Protein AF-A0A914QH97-F1 (afdb_monomer_lite)

Radius of gyration: 31.29 Å; chains: 1; bounding box: 98×82×66 Å

Foldseek 3Di:
DDDDDDDDDDDDDPDDQADAFPVRAGAAFEAEPVRHTADADPRRFGADPVRHGFDAPPRNFTAAPVRHGADADPVRGGYHYALPLVLFDADPVGHGAFEAEPVRHGADADPRRARAHNPPRHGFDADPVSAGAACQRHGADADPVRHGYDDLAPDPDDDPPDDDPDPVQLFDQQQQFAAEEEEEEEQVNLVQPVPQVLQQQLNLCSPRYDCALLGYFYWYWYFACAIDTLGATVSDHDSVVVNVSSVPDDSHDPRHHGAVVNVVVVLVCRCVVVPDPQFQAEYEYEDQLVNQQPDPPQVPDPRHQYEYEYAPVNVVSRVVRHPHYHHDPGSVVDHSCNVSVSVSVCSSVVVGDTGGSDDGPPDDPPPDDDDDPDDDDDPDDPLRLQAAAEEEEEAELAQLCVVVLVVSLVVVLCCCVVVCVSRVYFYWYWYWYPHIDTLGAGNNAPDSVRVSVSSNPDDRPYHHTDVVVSVVVSVVSVVVDDDPPRHHYYYHYDDDDDDD

Sequence (500 aa):
MYIQNLQQVGTEQPPQTLPTDPSGKVIYPIIGSDGQLLPTDPTGVHVNKDGEPIDTNDAGVPLGPDGEVLPTDSLGRYVHPEPSEELRPTTSDGRVVTVIGPDGKPVTTDSYGNPVHPLTGEAIPTNSQGQYVGPDGSPLPTDDNGNVIVISGTSSPTHPSHSHAIHGDGSCYLPNTMLDVVFALSQDAIKADGAHLRELVKDFASIYLDLSPDVSRVAVIEYGESVEIPVTLGGYNERLEFLKMMDAVPDFQDLGIPKIDAAYAAAMQQFETFKRDKAGRLLIVFTTGDDIALSNTIKANPGVNVVLVGPKSYNSEIQGESDHYILVNSWTDVTSHTLGDYLTEECSMKRIVFATAFPDSTMPPSTAVSVDQTLKPAVPSCDEQLQNSQIVVVLETSDATSRDKTNLIDNVVSFVHNFGEKHDIRFGVVNYGKNVEVVADIGNYENLVELEEEIRDMHFVGGQDDAGFALKNALQLFRDQKKLTKAIKAVVHVYKTDFT

Structure (mmCIF, N/CA/C/O backbone):
data_AF-A0A914QH97-F1
#
_entry.id   AF-A0A914QH97-F1
#
loop_
_atom_site.group_PDB
_atom_site.id
_atom_site.type_symbol
_atom_site.label_atom_id
_atom_site.label_alt_id
_atom_site.label_comp_id
_atom_site.label_asym_id
_atom_site.label_entity_id
_atom_site.label_seq_id
_atom_site.pdbx_PDB_ins_code
_atom_site.Cartn_x
_atom_site.Cartn_y
_atom_site.Cartn_z
_atom_site.occupancy
_atom_site.B_iso_or_equiv
_atom_site.auth_seq_id
_atom_site.auth_comp_id
_atom_site.auth_asym_id
_atom_site.auth_atom_id
_atom_site.pdbx_PDB_model_num
ATOM 1 N N . MET A 1 1 ? 76.265 -21.615 -27.310 1.00 34.44 1 MET A N 1
ATOM 2 C CA . MET A 1 1 ? 74.906 -21.456 -27.860 1.00 34.44 1 MET A CA 1
ATOM 3 C C . MET A 1 1 ? 73.979 -21.176 -26.682 1.00 34.44 1 MET A C 1
ATOM 5 O O . MET A 1 1 ? 73.944 -22.005 -25.789 1.00 34.44 1 MET A O 1
ATOM 9 N N . TYR A 1 2 ? 73.366 -19.983 -26.689 1.00 31.06 2 TYR A N 1
ATOM 10 C CA . TYR A 1 2 ? 72.105 -19.549 -26.050 1.00 31.06 2 TYR A CA 1
ATOM 11 C C . TYR A 1 2 ? 71.885 -19.766 -24.535 1.00 31.06 2 TYR A C 1
ATOM 13 O O . TYR A 1 2 ? 71.668 -20.884 -24.094 1.00 31.06 2 TYR A O 1
ATOM 21 N N . ILE A 1 3 ? 72.150 -18.749 -23.696 1.00 34.66 3 ILE A N 1
ATOM 22 C CA . ILE A 1 3 ? 71.300 -17.620 -23.213 1.00 34.66 3 ILE A CA 1
ATOM 23 C C . ILE A 1 3 ? 70.321 -18.043 -22.101 1.00 34.66 3 ILE A C 1
ATOM 25 O O . ILE A 1 3 ? 69.299 -18.669 -22.357 1.00 34.66 3 ILE A O 1
ATOM 29 N N . GLN A 1 4 ? 70.619 -17.582 -20.880 1.00 36.12 4 GLN A N 1
ATOM 30 C CA . GLN A 1 4 ? 69.656 -17.333 -19.810 1.00 36.12 4 GLN A CA 1
ATOM 31 C C . GLN A 1 4 ? 69.705 -15.846 -19.426 1.00 36.12 4 GLN A C 1
ATOM 33 O O . GLN A 1 4 ? 70.784 -15.284 -19.252 1.00 36.12 4 GLN A O 1
ATOM 38 N N . ASN A 1 5 ? 68.502 -15.293 -19.259 1.00 33.91 5 ASN A N 1
ATOM 39 C CA . ASN A 1 5 ? 68.092 -14.208 -18.364 1.00 33.91 5 ASN A CA 1
ATOM 40 C C . ASN A 1 5 ? 68.672 -12.799 -18.575 1.00 33.91 5 ASN A C 1
ATOM 42 O O . ASN A 1 5 ? 69.719 -12.436 -18.051 1.00 33.91 5 ASN A O 1
ATOM 46 N N . LEU A 1 6 ? 67.866 -11.958 -19.231 1.00 34.75 6 LEU A N 1
ATOM 47 C CA . LEU A 1 6 ? 67.869 -10.510 -19.035 1.00 34.75 6 LEU A CA 1
ATOM 48 C C . LEU A 1 6 ? 66.914 -10.170 -17.880 1.00 34.75 6 LEU A C 1
ATOM 50 O O . LEU A 1 6 ? 65.699 -10.212 -18.051 1.00 34.75 6 LEU A O 1
ATOM 54 N N . GLN A 1 7 ? 67.465 -9.814 -16.719 1.00 37.16 7 GLN A N 1
ATOM 55 C CA . GLN A 1 7 ? 66.806 -8.874 -15.812 1.00 37.16 7 GLN A CA 1
ATOM 56 C C . GLN A 1 7 ? 67.140 -7.470 -16.320 1.00 37.16 7 GLN A C 1
ATOM 58 O O . GLN A 1 7 ? 68.312 -7.094 -16.356 1.00 37.16 7 GLN A O 1
ATOM 63 N N . GLN A 1 8 ? 66.130 -6.714 -16.754 1.00 37.25 8 GLN A N 1
ATOM 64 C CA . GLN A 1 8 ? 66.288 -5.281 -16.975 1.00 37.25 8 GLN A CA 1
ATOM 65 C C . GLN A 1 8 ? 65.999 -4.521 -15.682 1.00 37.25 8 GLN A C 1
ATOM 67 O O . GLN A 1 8 ? 65.032 -4.776 -14.970 1.00 37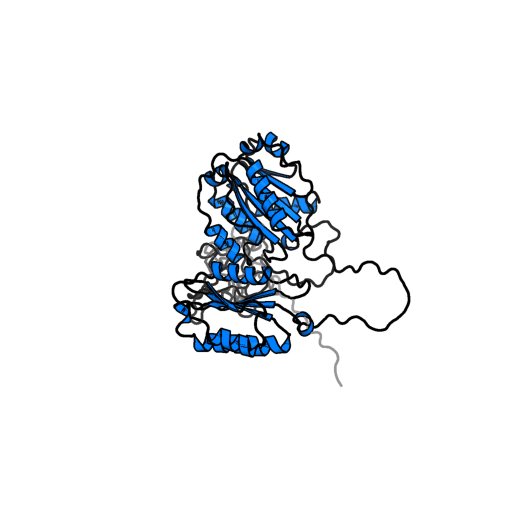.25 8 GLN A O 1
ATOM 72 N N . VAL A 1 9 ? 66.932 -3.619 -15.417 1.00 35.09 9 VAL A N 1
ATOM 73 C CA . VAL A 1 9 ? 67.055 -2.675 -14.316 1.00 35.09 9 VAL A CA 1
ATOM 74 C C . VAL A 1 9 ? 65.847 -1.736 -14.278 1.00 35.09 9 VAL A C 1
ATOM 76 O O . VAL A 1 9 ? 65.558 -1.071 -15.269 1.00 35.09 9 VAL A O 1
ATOM 79 N N . GLY A 1 10 ? 65.174 -1.658 -13.128 1.00 31.38 10 GLY A N 1
ATOM 80 C CA . GLY A 1 10 ? 64.247 -0.572 -12.820 1.00 31.38 10 GLY A CA 1
ATOM 81 C C . GLY A 1 10 ? 65.031 0.713 -12.564 1.00 31.38 10 GLY A C 1
ATOM 82 O O . GLY A 1 10 ? 65.928 0.741 -11.724 1.00 31.38 10 GLY A O 1
ATOM 83 N N . THR A 1 11 ? 64.728 1.763 -13.318 1.00 34.88 11 THR A N 1
ATOM 84 C CA . THR A 1 11 ? 65.223 3.115 -13.063 1.00 34.88 11 THR A CA 1
ATOM 85 C C . THR A 1 11 ? 64.373 3.756 -11.969 1.00 34.88 11 THR A C 1
ATOM 87 O O . THR A 1 11 ? 63.202 4.045 -12.199 1.00 34.88 11 THR A O 1
ATOM 90 N N . GLU A 1 12 ? 64.956 3.986 -10.792 1.00 40.09 12 GLU A N 1
ATOM 91 C CA . GLU A 1 12 ? 64.410 4.909 -9.791 1.00 40.09 12 GLU A CA 1
ATOM 92 C C . GLU A 1 12 ? 64.383 6.333 -10.380 1.00 40.09 12 GLU A C 1
ATOM 94 O O . GLU A 1 12 ? 65.417 6.863 -10.797 1.00 40.09 12 GLU A O 1
ATOM 99 N N . GLN A 1 13 ? 63.201 6.955 -10.442 1.00 35.91 13 GLN A N 1
ATOM 100 C CA . GLN A 1 13 ? 63.068 8.397 -10.673 1.00 35.91 13 GLN A CA 1
ATOM 101 C C . GLN A 1 13 ? 63.469 9.168 -9.399 1.00 35.91 13 GLN A C 1
ATOM 103 O O . GLN A 1 13 ? 63.175 8.711 -8.294 1.00 35.91 13 GLN A O 1
ATOM 108 N N . PRO A 1 14 ? 64.122 10.341 -9.520 1.00 35.94 14 PRO A N 1
ATOM 109 C CA . PRO A 1 14 ? 64.484 11.169 -8.371 1.00 35.94 14 PRO A CA 1
ATOM 110 C C . PRO A 1 14 ? 63.229 11.723 -7.667 1.00 35.94 14 PRO A C 1
ATOM 112 O O . PRO A 1 14 ? 62.199 11.898 -8.321 1.00 35.94 14 PRO A O 1
ATOM 115 N N . PRO A 1 15 ? 63.298 12.041 -6.357 1.00 38.09 15 PRO A N 1
ATOM 116 C CA . PRO A 1 15 ? 62.155 12.546 -5.605 1.00 38.09 15 PRO A CA 1
ATOM 117 C C . PRO A 1 15 ? 61.745 13.915 -6.154 1.00 38.09 15 PRO A C 1
ATOM 119 O O . PRO A 1 15 ? 62.477 14.899 -6.037 1.00 38.09 15 PRO A O 1
ATOM 122 N N . GLN A 1 16 ? 60.580 13.969 -6.792 1.00 47.38 16 GLN A N 1
ATOM 123 C CA . GLN A 1 16 ? 60.001 15.199 -7.310 1.00 47.38 16 GLN A CA 1
ATOM 124 C C . GLN A 1 16 ? 59.507 16.034 -6.121 1.00 47.38 16 GLN A C 1
ATOM 126 O O . GLN A 1 16 ? 58.543 15.669 -5.454 1.00 47.38 16 GLN A O 1
ATOM 131 N N . THR A 1 17 ? 60.191 17.139 -5.812 1.00 56.69 17 THR A N 1
ATOM 132 C CA . THR A 1 17 ? 59.722 18.094 -4.799 1.00 56.69 17 THR A CA 1
ATOM 133 C C . THR A 1 17 ? 58.457 18.769 -5.319 1.00 56.69 17 THR A C 1
ATOM 135 O O . THR A 1 17 ? 58.515 19.499 -6.312 1.00 56.69 17 THR A O 1
ATOM 138 N N . LEU A 1 18 ? 57.323 18.489 -4.681 1.00 66.56 18 LEU A N 1
ATOM 139 C CA . LEU A 1 18 ? 56.034 19.074 -5.033 1.00 66.56 18 LEU A CA 1
ATOM 140 C C . LEU A 1 18 ? 56.007 20.580 -4.703 1.00 66.56 18 LEU A C 1
ATOM 142 O O . LEU A 1 18 ? 56.624 20.994 -3.716 1.00 66.56 18 LEU A O 1
ATOM 146 N N . PRO A 1 19 ? 55.326 21.409 -5.517 1.00 73.56 19 PRO A N 1
ATOM 147 C CA . PRO A 1 19 ? 55.141 22.826 -5.222 1.00 73.56 19 PRO A CA 1
ATOM 148 C C . PRO A 1 19 ? 54.358 23.021 -3.916 1.00 73.56 19 PRO A C 1
ATOM 150 O O . PRO A 1 19 ? 53.710 22.109 -3.409 1.00 73.56 19 PRO A O 1
ATOM 153 N N . THR A 1 20 ? 54.452 24.210 -3.331 1.00 74.25 20 THR A N 1
ATOM 154 C CA . THR A 1 20 ? 53.857 24.534 -2.029 1.00 74.25 20 THR A CA 1
ATOM 155 C C . THR A 1 20 ? 53.161 25.888 -2.122 1.00 74.25 20 THR A C 1
ATOM 157 O O . THR A 1 20 ? 53.676 26.792 -2.784 1.00 74.25 20 THR A O 1
ATOM 160 N N . ASP A 1 21 ? 51.996 26.024 -1.497 1.00 68.75 21 ASP A N 1
ATOM 161 C CA . ASP A 1 21 ? 51.227 27.267 -1.471 1.00 68.75 21 ASP A CA 1
ATOM 162 C C . ASP A 1 21 ? 51.877 28.333 -0.546 1.00 68.75 21 ASP A C 1
ATOM 164 O O . ASP A 1 21 ? 52.846 28.043 0.171 1.00 68.75 21 ASP A O 1
ATOM 168 N N . PRO A 1 22 ? 51.367 29.581 -0.516 1.00 69.50 22 PRO A N 1
ATOM 169 C CA . PRO A 1 22 ? 51.888 30.636 0.361 1.00 69.50 22 PRO A CA 1
ATOM 170 C C . PRO A 1 22 ? 51.827 30.328 1.868 1.00 69.50 22 PRO A C 1
ATOM 172 O O . PRO A 1 22 ? 52.491 31.013 2.647 1.00 69.50 22 PRO A O 1
ATOM 175 N N . SER A 1 23 ? 51.040 29.332 2.290 1.00 74.06 23 SER A N 1
ATOM 176 C CA . SER A 1 23 ? 50.909 28.888 3.684 1.00 74.06 23 SER A CA 1
ATOM 177 C C . SER A 1 23 ? 51.895 27.775 4.062 1.00 74.06 23 SER A C 1
ATOM 179 O O . SER A 1 23 ? 52.022 27.437 5.239 1.00 74.06 23 SER A O 1
ATOM 181 N N . GLY A 1 24 ? 52.648 27.243 3.094 1.00 70.38 24 GLY A N 1
ATOM 182 C CA . GLY A 1 24 ? 53.570 26.131 3.310 1.00 70.38 24 GLY A CA 1
ATOM 183 C C . GLY A 1 24 ? 52.935 24.751 3.094 1.00 70.38 24 GLY A C 1
ATOM 184 O O . GLY A 1 24 ? 53.573 23.746 3.413 1.00 70.38 24 GLY A O 1
ATOM 185 N N . LYS A 1 25 ? 51.718 24.682 2.538 1.00 75.06 25 LYS A N 1
ATOM 186 C CA . LYS A 1 25 ? 50.986 23.439 2.258 1.00 75.06 25 LYS A CA 1
ATOM 187 C C . LYS A 1 25 ? 51.372 22.875 0.891 1.00 75.06 25 LYS A C 1
ATOM 189 O O . LYS A 1 25 ? 51.417 23.600 -0.102 1.00 75.06 25 LYS A O 1
ATOM 194 N N . VAL A 1 26 ? 51.683 21.580 0.840 1.00 76.06 26 VAL A N 1
ATOM 195 C CA . VAL A 1 26 ? 52.069 20.895 -0.404 1.00 76.06 26 VAL A CA 1
ATOM 196 C C . VAL A 1 26 ? 50.887 20.885 -1.375 1.00 76.06 26 VAL A C 1
ATOM 198 O O . VAL A 1 26 ? 49.795 20.462 -1.007 1.00 76.06 26 VAL A O 1
ATOM 201 N N . ILE A 1 27 ? 51.121 21.323 -2.611 1.00 77.62 27 ILE A N 1
ATOM 202 C CA . ILE A 1 27 ? 50.147 21.293 -3.703 1.00 77.62 27 ILE A CA 1
ATOM 203 C C . ILE A 1 27 ? 50.392 20.015 -4.506 1.00 77.62 27 ILE A C 1
ATOM 205 O O . ILE A 1 27 ? 51.414 19.877 -5.190 1.00 77.62 27 ILE A O 1
ATOM 209 N N . TYR A 1 28 ? 49.465 19.064 -4.404 1.00 81.62 28 TYR A N 1
ATOM 210 C CA . TYR A 1 28 ? 49.528 17.819 -5.164 1.00 81.62 28 TYR A CA 1
ATOM 211 C C . TYR A 1 28 ? 48.899 17.993 -6.551 1.00 81.62 28 TYR A C 1
ATOM 213 O O . TYR A 1 28 ? 47.841 18.608 -6.655 1.00 81.62 28 TYR A O 1
ATOM 221 N N . PRO A 1 29 ? 49.499 17.425 -7.614 1.00 80.62 29 PRO A N 1
ATOM 222 C CA . PRO A 1 29 ? 48.902 17.448 -8.940 1.00 80.62 29 PRO A CA 1
ATOM 223 C C . PRO A 1 29 ? 47.600 16.644 -8.956 1.00 80.62 29 PRO A C 1
ATOM 225 O O . PRO A 1 29 ? 47.586 15.470 -8.568 1.00 80.62 29 PRO A O 1
ATOM 228 N N . ILE A 1 30 ? 46.542 17.273 -9.464 1.00 83.38 30 ILE A N 1
ATOM 229 C CA . ILE A 1 30 ? 45.235 16.653 -9.678 1.00 83.38 30 ILE A CA 1
ATOM 230 C C . ILE A 1 30 ? 44.997 16.525 -11.181 1.00 83.38 30 ILE A C 1
ATOM 232 O O . ILE A 1 30 ? 45.185 17.489 -11.927 1.00 83.38 30 ILE A O 1
ATOM 236 N N . ILE A 1 31 ? 44.621 15.333 -11.630 1.00 80.81 31 ILE A N 1
ATOM 237 C CA . ILE A 1 31 ? 44.253 15.042 -13.014 1.00 80.81 31 ILE A CA 1
ATOM 238 C C . ILE A 1 31 ? 42.763 14.724 -13.116 1.00 80.81 31 ILE A C 1
ATOM 240 O O . ILE A 1 31 ? 42.192 14.130 -12.205 1.00 80.81 31 ILE A O 1
ATOM 244 N N . GLY A 1 32 ? 42.145 15.101 -14.232 1.00 73.75 32 GLY A N 1
ATOM 245 C CA . GLY A 1 32 ? 40.805 14.640 -14.581 1.00 73.75 32 GLY A CA 1
ATOM 246 C C . GLY A 1 32 ? 40.811 13.182 -15.051 1.00 73.75 32 GLY A C 1
ATOM 247 O O . GLY A 1 32 ? 41.864 12.575 -15.273 1.00 73.75 32 GLY A O 1
ATOM 248 N N . SER A 1 33 ? 39.618 12.630 -15.271 1.00 68.81 33 SER A N 1
ATOM 249 C CA . SER A 1 33 ? 39.414 11.283 -15.833 1.00 68.81 33 SER A CA 1
ATOM 250 C C . SER A 1 33 ? 40.029 11.087 -17.232 1.00 68.81 33 SER A C 1
ATOM 252 O O . SER A 1 33 ? 40.349 9.965 -17.616 1.00 68.81 33 SER A O 1
ATOM 254 N N . ASP A 1 34 ? 40.268 12.175 -17.969 1.00 67.25 34 ASP A N 1
ATOM 255 C CA . ASP A 1 34 ? 40.971 12.211 -19.262 1.00 67.25 34 ASP A CA 1
ATOM 256 C C . ASP A 1 34 ? 42.511 12.160 -19.139 1.00 67.25 34 ASP A C 1
ATOM 258 O O . ASP A 1 34 ? 43.231 12.169 -20.143 1.00 67.25 34 ASP A O 1
ATOM 262 N N . GLY A 1 35 ? 43.033 12.104 -17.911 1.00 68.06 35 GLY A N 1
ATOM 263 C CA . GLY A 1 35 ? 44.460 12.066 -17.613 1.00 68.06 35 GLY A CA 1
ATOM 264 C C . GLY A 1 35 ? 45.181 13.412 -17.750 1.00 68.06 35 GLY A C 1
ATOM 265 O O . GLY A 1 35 ? 46.407 13.448 -17.574 1.00 68.06 35 GLY A O 1
ATOM 266 N N . GLN A 1 36 ? 44.469 14.506 -18.051 1.00 78.69 36 GLN A N 1
ATOM 267 C CA . GLN A 1 36 ? 45.036 15.856 -18.101 1.00 78.69 36 GLN A CA 1
ATOM 268 C C . GLN A 1 36 ? 45.034 16.519 -16.723 1.00 78.69 36 GLN A C 1
ATOM 270 O O . GLN A 1 36 ? 44.171 16.250 -15.896 1.00 78.69 36 GLN A O 1
ATOM 275 N N . LEU A 1 37 ? 46.011 17.397 -16.473 1.00 79.31 37 LEU A N 1
ATOM 276 C CA . LEU A 1 37 ? 46.070 18.178 -15.234 1.00 79.31 37 LEU A CA 1
ATOM 277 C C . LEU A 1 37 ? 44.908 19.168 -15.173 1.00 79.31 37 LEU A C 1
ATOM 279 O O . LEU A 1 37 ? 44.678 19.908 -16.132 1.00 79.31 37 LEU A O 1
ATOM 283 N N . LEU A 1 38 ? 44.232 19.208 -14.028 1.00 81.31 38 LEU A N 1
ATOM 284 C CA . LEU A 1 38 ? 43.189 20.187 -13.773 1.00 81.31 38 LEU A CA 1
ATOM 285 C C . LEU A 1 38 ? 43.779 21.596 -13.621 1.00 81.31 38 LEU A C 1
ATOM 287 O O . LEU A 1 38 ? 44.883 21.752 -13.078 1.00 81.31 38 LEU A O 1
ATOM 291 N N . PRO A 1 39 ? 43.060 22.627 -14.100 1.00 80.69 39 PRO A N 1
ATOM 292 C CA . PRO A 1 39 ? 43.506 24.006 -14.008 1.00 80.69 39 PRO A CA 1
ATOM 293 C C . PRO A 1 39 ? 43.606 24.473 -12.553 1.00 80.69 39 PRO A C 1
ATOM 295 O O . PRO A 1 39 ? 43.098 23.859 -11.616 1.00 80.69 39 PRO A O 1
ATOM 298 N N . THR A 1 40 ? 44.293 25.594 -12.376 1.00 81.75 40 THR A N 1
ATOM 299 C CA . THR A 1 40 ? 44.485 26.246 -11.086 1.00 81.75 40 THR A CA 1
ATOM 300 C C . THR A 1 40 ? 43.976 27.675 -11.196 1.00 81.75 40 THR A C 1
ATOM 302 O O . THR A 1 40 ? 44.201 28.338 -12.214 1.00 81.75 40 THR A O 1
ATOM 305 N N . ASP A 1 41 ? 43.286 28.153 -10.169 1.00 77.19 41 ASP A N 1
ATOM 306 C CA . ASP A 1 41 ? 42.855 29.541 -10.086 1.00 77.19 41 ASP A CA 1
ATOM 307 C C . ASP A 1 41 ? 44.058 30.497 -9.859 1.00 77.19 41 ASP A C 1
ATOM 309 O O . ASP A 1 41 ? 45.194 30.058 -9.641 1.00 77.19 41 ASP A O 1
ATOM 313 N N . PRO A 1 42 ? 43.857 31.830 -9.886 1.00 76.31 42 PRO A N 1
ATOM 314 C CA . PRO A 1 42 ? 44.932 32.792 -9.632 1.00 76.31 42 PRO A CA 1
ATOM 315 C C . PRO A 1 42 ? 45.564 32.705 -8.232 1.00 76.31 42 PRO A C 1
ATOM 317 O O . PRO A 1 42 ? 46.603 33.329 -8.008 1.00 76.31 42 PRO A O 1
ATOM 320 N N . THR A 1 43 ? 44.941 31.991 -7.288 1.00 72.25 43 THR A N 1
ATOM 321 C CA . THR A 1 43 ? 45.428 31.817 -5.912 1.00 72.25 43 THR A CA 1
ATOM 322 C C . THR A 1 43 ? 46.275 30.557 -5.735 1.00 72.25 43 THR A C 1
ATOM 324 O O . THR A 1 43 ? 46.970 30.434 -4.725 1.00 72.25 43 THR A O 1
ATOM 327 N N . GLY A 1 44 ? 46.314 29.674 -6.736 1.00 71.62 44 GLY A N 1
ATOM 328 C CA . GLY A 1 44 ? 47.073 28.428 -6.682 1.00 71.62 44 GLY A CA 1
ATOM 329 C C . GLY A 1 44 ? 46.233 27.209 -6.287 1.00 71.62 44 GLY A C 1
ATOM 330 O O . GLY A 1 44 ? 46.801 26.129 -6.127 1.00 71.62 44 GLY A O 1
ATOM 331 N N . VAL A 1 45 ? 44.909 27.353 -6.163 1.00 80.06 45 VAL A N 1
ATOM 332 C CA . VAL A 1 45 ? 43.974 26.271 -5.822 1.00 80.06 45 VAL A CA 1
ATOM 333 C C . VAL A 1 45 ? 43.501 25.570 -7.093 1.00 80.06 45 VAL A C 1
ATOM 335 O O . VAL A 1 45 ? 43.123 26.220 -8.069 1.00 80.06 45 VAL A O 1
ATOM 338 N N . HIS A 1 46 ? 43.547 24.237 -7.105 1.00 81.00 46 HIS A N 1
ATOM 339 C CA . HIS A 1 46 ? 43.019 23.455 -8.220 1.00 81.00 46 HIS A CA 1
ATOM 340 C C . HIS A 1 46 ? 41.507 23.630 -8.324 1.00 81.00 46 HIS A C 1
ATOM 342 O O . HIS A 1 46 ? 40.814 23.570 -7.311 1.00 81.00 46 HIS A O 1
ATOM 348 N N . VAL A 1 47 ? 41.013 23.828 -9.544 1.00 80.56 47 VAL A N 1
ATOM 349 C CA . VAL A 1 47 ? 39.579 23.934 -9.819 1.00 80.56 47 VAL A CA 1
ATOM 350 C C . VAL A 1 47 ? 39.128 22.810 -10.744 1.00 80.56 47 VAL A C 1
ATOM 352 O O . VAL A 1 47 ? 39.889 22.376 -11.615 1.00 80.56 47 VAL A O 1
ATOM 355 N N . ASN A 1 48 ? 37.903 22.328 -10.545 1.00 72.75 48 ASN A N 1
ATOM 356 C CA . ASN A 1 48 ? 37.266 21.358 -11.435 1.00 72.75 48 ASN A CA 1
ATOM 357 C C . ASN A 1 48 ? 36.906 22.003 -12.793 1.00 72.75 48 ASN A C 1
ATOM 359 O O . ASN A 1 48 ? 37.165 23.191 -13.031 1.00 72.75 48 ASN A O 1
ATOM 363 N N . LYS A 1 49 ? 36.331 21.226 -13.721 1.00 65.94 49 LYS A N 1
ATOM 364 C CA . LYS A 1 49 ? 35.959 21.729 -15.058 1.00 65.94 49 LYS A CA 1
ATOM 365 C C . LYS A 1 49 ? 34.884 22.829 -15.026 1.00 65.94 49 LYS A C 1
ATOM 367 O O . LYS A 1 49 ? 34.844 23.633 -15.958 1.00 65.94 49 LYS A O 1
ATOM 372 N N . ASP A 1 50 ? 34.114 22.923 -13.942 1.00 65.19 50 ASP A N 1
ATOM 373 C CA . ASP A 1 50 ? 33.107 23.965 -13.694 1.00 65.19 50 ASP A CA 1
ATOM 374 C C . ASP A 1 50 ? 33.687 25.232 -13.030 1.00 65.19 50 ASP A C 1
ATOM 376 O O . ASP A 1 50 ? 33.001 26.246 -12.885 1.00 65.19 50 ASP A O 1
ATOM 380 N N . GLY A 1 51 ? 34.981 25.221 -12.690 1.00 69.75 51 GLY A N 1
ATOM 381 C CA . GLY A 1 51 ? 35.682 26.345 -12.068 1.00 69.75 51 GLY A CA 1
ATOM 382 C C . GLY A 1 51 ? 35.513 26.428 -10.550 1.00 69.75 51 GLY A C 1
ATOM 383 O O . GLY A 1 51 ? 35.886 27.444 -9.959 1.00 69.75 51 GLY A O 1
ATOM 384 N N . GLU A 1 52 ? 34.981 25.384 -9.916 1.00 75.81 52 GLU A N 1
ATOM 385 C CA . GLU A 1 52 ? 34.849 25.296 -8.464 1.00 75.81 52 GLU A CA 1
ATOM 386 C C . GLU A 1 52 ? 36.145 24.775 -7.824 1.00 75.81 52 GLU A C 1
ATOM 388 O O . GLU A 1 52 ? 36.805 23.900 -8.394 1.00 75.81 52 GLU A O 1
ATOM 393 N N . PRO A 1 53 ? 36.544 25.301 -6.653 1.00 80.88 53 PRO A N 1
ATOM 394 C CA . PRO A 1 53 ? 37.759 24.876 -5.969 1.00 80.88 53 PRO A CA 1
ATOM 395 C C . PRO A 1 53 ? 37.648 23.440 -5.449 1.00 80.88 53 PRO A C 1
ATOM 397 O O . PRO A 1 53 ? 36.627 23.045 -4.896 1.00 80.88 53 PRO A O 1
ATOM 400 N N . ILE A 1 54 ? 38.734 22.680 -5.584 1.00 80.81 54 ILE A N 1
ATOM 401 C CA . ILE A 1 54 ? 38.864 21.337 -5.015 1.00 80.81 54 ILE A CA 1
ATOM 402 C C . ILE A 1 54 ? 39.422 21.457 -3.598 1.00 80.81 54 ILE A C 1
ATOM 404 O O . ILE A 1 54 ? 40.520 21.988 -3.386 1.00 80.81 54 ILE A O 1
ATOM 408 N N . ASP A 1 55 ? 38.669 20.939 -2.632 1.00 85.69 55 ASP A N 1
ATOM 409 C CA . ASP A 1 55 ? 39.036 20.995 -1.224 1.00 85.69 55 ASP A CA 1
ATOM 410 C C . ASP A 1 55 ? 40.277 20.150 -0.914 1.00 85.69 55 ASP A C 1
ATOM 412 O O . ASP A 1 55 ? 40.595 19.156 -1.567 1.00 85.69 55 ASP A O 1
ATOM 416 N N . THR A 1 56 ? 41.022 20.558 0.115 1.00 84.62 56 THR A N 1
ATOM 417 C CA . THR A 1 56 ? 42.217 19.842 0.581 1.00 84.62 56 THR A CA 1
ATOM 418 C C . THR A 1 56 ? 42.230 19.761 2.102 1.00 84.62 56 THR A C 1
ATOM 420 O O . THR A 1 56 ? 42.036 20.772 2.780 1.00 84.62 56 THR A O 1
ATOM 423 N N . ASN A 1 57 ? 42.551 18.594 2.664 1.00 80.94 57 ASN A N 1
ATOM 424 C CA . ASN A 1 57 ? 42.684 18.441 4.119 1.00 80.94 57 ASN A CA 1
ATOM 425 C C . ASN A 1 57 ? 43.895 19.211 4.683 1.00 80.94 57 ASN A C 1
ATOM 427 O O . ASN A 1 57 ? 44.698 19.761 3.927 1.00 80.94 57 ASN A O 1
ATOM 431 N N . ASP A 1 58 ? 44.084 19.214 6.005 1.00 82.12 58 ASP A N 1
ATOM 432 C CA . ASP A 1 58 ? 45.174 19.937 6.690 1.00 82.12 58 ASP A CA 1
ATOM 433 C C . ASP A 1 58 ? 46.593 19.598 6.183 1.00 82.12 58 ASP A C 1
ATOM 435 O O . ASP A 1 58 ? 47.519 20.390 6.356 1.00 82.12 58 ASP A O 1
ATOM 439 N N . ALA A 1 59 ? 46.782 18.450 5.523 1.00 77.88 59 ALA A N 1
ATOM 440 C CA . ALA A 1 59 ? 48.070 17.978 5.016 1.00 77.88 59 ALA A CA 1
ATOM 441 C C . ALA A 1 59 ? 48.351 18.328 3.540 1.00 77.88 59 ALA A C 1
ATOM 443 O O . ALA A 1 59 ? 49.411 17.963 3.027 1.00 77.88 59 ALA A O 1
ATOM 444 N N . GLY A 1 60 ? 47.437 19.003 2.836 1.00 76.75 60 GLY A N 1
ATOM 445 C CA . GLY A 1 60 ? 47.596 19.263 1.393 1.00 76.75 60 GLY A CA 1
ATOM 446 C C . GLY A 1 60 ? 46.813 18.324 0.496 1.00 76.75 60 GLY A C 1
ATOM 447 O O . GLY A 1 60 ? 46.697 18.600 -0.691 1.00 76.75 60 GLY A O 1
ATOM 448 N N . VAL A 1 61 ? 46.297 17.219 1.034 1.00 85.12 61 VAL A N 1
ATOM 449 C CA . VAL A 1 61 ? 45.776 16.120 0.221 1.00 85.12 61 VAL A CA 1
ATOM 450 C C . VAL A 1 61 ? 44.419 16.503 -0.377 1.00 85.12 61 VAL A C 1
ATOM 452 O O . VAL A 1 61 ? 43.540 16.898 0.394 1.00 85.12 61 VAL A O 1
ATOM 455 N N . PRO A 1 62 ? 44.246 16.384 -1.708 1.00 84.06 62 PRO A N 1
ATOM 456 C CA . PRO A 1 62 ? 42.975 16.628 -2.379 1.00 84.06 62 PRO A CA 1
ATOM 457 C C . PRO A 1 62 ? 41.856 15.728 -1.861 1.00 84.06 62 PRO A C 1
ATOM 459 O O . PRO A 1 62 ? 42.027 14.508 -1.766 1.00 84.06 62 PRO A O 1
ATOM 462 N N . LEU A 1 63 ? 40.722 16.344 -1.552 1.00 81.31 63 LEU A N 1
ATOM 463 C CA . LEU A 1 63 ? 39.500 15.676 -1.141 1.00 81.31 63 LEU A CA 1
ATOM 464 C C . LEU A 1 63 ? 38.476 15.712 -2.274 1.00 81.31 63 LEU A C 1
ATOM 466 O O . LEU A 1 63 ? 38.421 16.672 -3.045 1.00 81.31 63 LEU A O 1
ATOM 470 N N . GLY A 1 64 ? 37.685 14.651 -2.378 1.00 70.31 64 GLY A N 1
ATOM 471 C CA . GLY A 1 64 ? 36.483 14.642 -3.192 1.00 70.31 64 GLY A CA 1
ATOM 472 C C . GLY A 1 64 ? 35.361 15.462 -2.543 1.00 70.31 64 GLY A C 1
ATOM 473 O O . GLY A 1 64 ? 35.457 15.837 -1.371 1.00 70.31 64 GLY A O 1
ATOM 474 N N . PRO A 1 65 ? 34.265 15.720 -3.278 1.00 63.28 65 PRO A N 1
ATOM 475 C CA . PRO A 1 65 ? 33.068 16.374 -2.738 1.00 63.28 65 PRO A CA 1
ATOM 476 C C . PRO A 1 65 ? 32.410 15.632 -1.558 1.00 63.28 65 PRO A C 1
ATOM 478 O O . PRO A 1 65 ? 31.611 16.216 -0.832 1.00 63.28 65 PRO A O 1
ATOM 481 N N . ASP A 1 66 ? 32.733 14.350 -1.368 1.00 60.69 66 ASP A N 1
ATOM 482 C CA . ASP A 1 66 ? 32.338 13.511 -0.228 1.00 60.69 66 ASP A CA 1
ATOM 483 C C . ASP A 1 66 ? 33.209 13.727 1.026 1.00 60.69 66 ASP A C 1
ATOM 485 O O . ASP A 1 66 ? 32.921 13.174 2.088 1.00 60.69 66 ASP A O 1
ATOM 489 N N . GLY A 1 67 ? 34.259 14.547 0.925 1.00 68.94 67 GLY A N 1
ATOM 490 C CA . GLY A 1 67 ? 35.228 14.796 1.990 1.00 68.94 67 GLY A CA 1
ATOM 491 C C . GLY A 1 67 ? 36.279 13.693 2.148 1.00 68.94 67 GLY A C 1
ATOM 492 O O . GLY A 1 67 ? 37.143 13.810 3.022 1.00 68.94 67 GLY A O 1
ATOM 493 N N . GLU A 1 68 ? 36.243 12.653 1.312 1.00 74.62 68 GLU A N 1
ATOM 494 C CA . GLU A 1 68 ? 37.220 11.565 1.311 1.00 74.62 68 GLU A CA 1
ATOM 495 C C . GLU A 1 68 ? 38.417 11.893 0.417 1.00 74.62 68 GLU A C 1
ATOM 497 O O . GLU A 1 68 ? 38.380 12.771 -0.442 1.00 74.62 68 GLU A O 1
ATOM 502 N N . VAL A 1 69 ? 39.534 11.197 0.623 1.00 79.44 69 VAL A N 1
ATOM 503 C CA . VAL A 1 69 ? 40.750 11.419 -0.172 1.00 79.44 69 VAL A CA 1
ATOM 504 C C . VAL A 1 69 ? 40.546 10.934 -1.608 1.00 79.44 69 VAL A C 1
ATOM 506 O O . VAL A 1 69 ? 40.167 9.782 -1.825 1.00 79.44 69 VAL A O 1
ATOM 509 N N . LEU A 1 70 ? 40.878 11.779 -2.594 1.00 76.56 70 LEU A N 1
ATOM 510 C CA . LEU A 1 70 ? 40.802 11.392 -4.005 1.00 76.56 70 LEU A CA 1
ATOM 511 C C . LEU A 1 70 ? 41.685 10.158 -4.301 1.00 76.56 70 LEU A C 1
ATOM 513 O O . LEU A 1 70 ? 42.789 10.031 -3.757 1.00 76.56 70 LEU A O 1
ATOM 517 N N . PRO A 1 71 ? 41.255 9.249 -5.195 1.00 74.88 71 PRO A N 1
ATOM 518 C CA . PRO A 1 71 ? 42.074 8.111 -5.601 1.00 74.88 71 PRO A CA 1
ATOM 519 C C . PRO A 1 71 ? 43.343 8.572 -6.331 1.00 74.88 71 PRO A C 1
ATOM 521 O O . PRO A 1 71 ? 43.395 9.663 -6.894 1.00 74.88 71 PRO A O 1
ATOM 524 N N . THR A 1 72 ? 44.377 7.728 -6.353 1.00 76.62 72 THR A N 1
ATOM 525 C CA . THR A 1 72 ? 45.648 8.019 -7.041 1.00 76.62 72 THR A CA 1
ATOM 526 C C . THR A 1 72 ? 45.900 7.057 -8.196 1.00 76.62 72 THR A C 1
ATOM 528 O O . THR A 1 72 ? 45.562 5.875 -8.124 1.00 76.62 72 THR A O 1
ATOM 531 N N . ASP A 1 73 ? 46.495 7.561 -9.279 1.00 64.19 73 ASP A N 1
ATOM 532 C CA . ASP A 1 73 ? 46.944 6.730 -10.396 1.00 64.19 73 ASP A CA 1
ATOM 533 C C . ASP A 1 73 ? 48.258 5.989 -10.073 1.00 64.19 73 ASP A C 1
ATOM 535 O O . ASP A 1 73 ? 48.896 6.197 -9.038 1.00 64.19 73 ASP A O 1
ATOM 539 N N . SER A 1 74 ? 48.716 5.128 -10.988 1.00 65.25 74 SER A N 1
ATOM 540 C CA . SER A 1 74 ? 49.973 4.376 -10.829 1.00 65.25 74 SER A CA 1
ATOM 541 C C . SER A 1 74 ? 51.235 5.252 -10.756 1.00 65.25 74 SER A C 1
ATOM 543 O O . SER A 1 74 ? 52.326 4.726 -10.539 1.00 65.25 74 SER A O 1
ATOM 545 N N . LEU A 1 75 ? 51.110 6.562 -10.988 1.00 69.75 75 LEU A N 1
ATOM 546 C CA . LEU A 1 75 ? 52.177 7.560 -10.906 1.00 69.75 75 LEU A CA 1
ATOM 547 C C . LEU A 1 75 ? 52.042 8.446 -9.652 1.00 69.75 75 LEU A C 1
ATOM 549 O O . LEU A 1 75 ? 52.841 9.364 -9.475 1.00 69.75 75 LEU A O 1
ATOM 553 N N . GLY A 1 76 ? 51.064 8.174 -8.779 1.00 66.56 76 GLY A N 1
ATOM 554 C CA . GLY A 1 76 ? 50.831 8.910 -7.537 1.00 66.56 76 GLY A CA 1
ATOM 555 C C . GLY A 1 76 ? 50.145 10.267 -7.719 1.00 66.56 76 GLY A C 1
ATOM 556 O O . GLY A 1 76 ? 50.230 11.104 -6.820 1.00 66.56 76 GLY A O 1
ATOM 557 N N . ARG A 1 77 ? 49.494 10.519 -8.863 1.00 79.12 77 ARG A N 1
ATOM 558 C CA . ARG A 1 77 ? 48.700 11.738 -9.109 1.00 79.12 77 ARG A CA 1
ATOM 559 C C . ARG A 1 77 ? 47.255 11.509 -8.683 1.00 79.12 77 ARG A C 1
ATOM 561 O O . ARG A 1 77 ? 46.712 10.441 -8.958 1.00 79.12 77 ARG A O 1
ATOM 568 N N . TYR A 1 78 ? 46.640 12.500 -8.043 1.00 81.81 78 TYR A N 1
ATOM 569 C CA . TYR A 1 78 ? 45.252 12.400 -7.589 1.00 81.81 78 TYR A CA 1
ATOM 570 C C . TYR A 1 78 ? 44.297 12.523 -8.773 1.00 81.81 78 TYR A C 1
ATOM 572 O O . TYR A 1 78 ? 44.478 13.397 -9.617 1.00 81.81 78 TYR A O 1
ATOM 580 N N . VAL A 1 79 ? 43.304 11.645 -8.844 1.00 80.38 79 VAL A N 1
ATOM 581 C CA . VAL A 1 79 ? 42.328 11.577 -9.932 1.00 80.38 79 VAL A CA 1
ATOM 582 C C . VAL A 1 79 ? 41.013 12.160 -9.436 1.00 80.38 79 VAL A C 1
ATOM 584 O O . VAL A 1 79 ? 40.380 11.588 -8.552 1.00 80.38 79 VAL A O 1
ATOM 587 N N . HIS A 1 80 ? 40.612 13.295 -10.003 1.00 76.94 80 HIS A N 1
ATOM 588 C CA . HIS A 1 80 ? 39.301 13.891 -9.774 1.00 76.94 80 HIS A CA 1
ATOM 589 C C . HIS A 1 80 ? 38.277 13.209 -10.696 1.00 76.94 80 HIS A C 1
ATOM 591 O O . HIS A 1 80 ? 38.432 13.276 -11.924 1.00 76.94 80 HIS A O 1
ATOM 597 N N . PRO A 1 81 ? 37.272 12.502 -10.149 1.00 62.62 81 PRO A N 1
ATOM 598 C CA . PRO A 1 81 ? 36.222 11.911 -10.961 1.00 62.62 81 PRO A CA 1
ATOM 599 C C . PRO A 1 81 ? 35.320 13.026 -11.506 1.00 62.62 81 PRO A C 1
ATOM 601 O O . PRO A 1 81 ? 34.734 13.791 -10.751 1.00 62.62 81 PRO A O 1
ATOM 604 N N . GLU A 1 82 ? 35.224 13.129 -12.830 1.00 58.47 82 GLU A N 1
ATOM 605 C CA . GLU A 1 82 ? 34.259 14.017 -13.485 1.00 58.47 82 GLU A CA 1
ATOM 606 C C . GLU A 1 82 ? 32.937 13.266 -13.727 1.00 58.47 82 GLU A C 1
ATOM 608 O O . GLU A 1 82 ? 32.986 12.081 -14.087 1.00 58.47 82 GLU A O 1
ATOM 613 N N . PRO A 1 83 ? 31.778 13.949 -13.647 1.00 47.97 83 PRO A N 1
ATOM 614 C CA . PRO A 1 83 ? 30.569 13.526 -14.343 1.00 47.97 83 PRO A CA 1
ATOM 615 C C . PRO A 1 83 ? 30.915 13.383 -15.819 1.00 47.97 83 PRO A C 1
ATOM 617 O O . PRO A 1 83 ? 31.135 14.369 -16.524 1.00 47.97 83 PRO A O 1
ATOM 620 N N . SER A 1 84 ? 31.002 12.173 -16.346 1.00 44.09 84 SER A N 1
ATOM 621 C CA . SER A 1 84 ? 31.066 12.057 -17.795 1.00 44.09 84 SER A CA 1
ATOM 622 C C . SER A 1 84 ? 29.672 12.351 -18.344 1.00 44.09 84 SER A C 1
ATOM 624 O O . SER A 1 84 ? 28.765 11.527 -18.221 1.00 44.09 84 SER A O 1
ATOM 626 N N . GLU A 1 85 ? 29.521 13.477 -19.031 1.00 43.38 85 GLU A N 1
ATOM 627 C CA . GLU A 1 85 ? 28.434 13.681 -19.997 1.00 43.38 85 GLU A CA 1
ATOM 628 C C . GLU A 1 85 ? 28.374 12.518 -21.023 1.00 43.38 85 GLU A C 1
ATOM 630 O O . GLU A 1 85 ? 27.315 12.232 -21.563 1.00 43.38 85 GLU A O 1
ATOM 635 N N . GLU A 1 86 ? 29.473 11.768 -21.223 1.00 45.59 86 GLU A N 1
ATOM 636 C CA . GLU A 1 86 ? 29.519 10.516 -22.004 1.00 45.59 86 GLU A CA 1
ATOM 637 C C . GLU A 1 86 ? 28.844 9.294 -21.339 1.00 45.59 86 GLU A C 1
ATOM 639 O O . GLU A 1 86 ? 28.510 8.347 -22.050 1.00 45.59 86 GLU A O 1
ATOM 644 N N . LEU A 1 87 ? 28.632 9.277 -20.014 1.00 46.09 87 LEU A N 1
ATOM 645 C CA . LEU A 1 87 ? 27.890 8.198 -19.324 1.00 46.09 87 LEU A CA 1
ATOM 646 C C . LEU A 1 87 ? 26.433 8.569 -19.043 1.00 46.09 87 LEU A C 1
ATOM 648 O O . LEU A 1 87 ? 25.652 7.705 -18.635 1.00 46.09 87 LEU A O 1
ATOM 652 N N . ARG A 1 88 ? 26.050 9.832 -19.261 1.00 57.53 88 ARG A N 1
ATOM 653 C CA . ARG A 1 88 ? 24.646 10.226 -19.197 1.00 57.53 88 ARG A CA 1
ATOM 654 C C . ARG A 1 88 ? 23.980 9.742 -20.486 1.00 57.53 88 ARG A C 1
ATOM 656 O O . ARG A 1 88 ? 24.454 10.080 -21.572 1.00 57.53 88 ARG A O 1
ATOM 663 N N . PRO A 1 89 ? 22.909 8.939 -20.399 1.00 60.75 89 PRO A N 1
ATOM 664 C CA . PRO A 1 89 ? 22.152 8.528 -21.569 1.00 60.75 89 PRO A CA 1
ATOM 665 C C . PRO A 1 89 ? 21.785 9.766 -22.391 1.00 60.75 89 PRO A C 1
ATOM 667 O O . PRO A 1 89 ? 21.242 10.737 -21.861 1.00 60.75 89 PRO A O 1
ATOM 670 N N . THR A 1 90 ? 22.118 9.754 -23.678 1.00 63.88 90 THR A N 1
ATOM 671 C CA . THR A 1 90 ? 21.794 10.835 -24.610 1.00 63.88 90 THR A CA 1
ATOM 672 C C . THR A 1 90 ? 20.904 10.300 -25.719 1.00 63.88 90 THR A C 1
ATOM 674 O O . THR A 1 90 ? 21.049 9.166 -26.180 1.00 63.88 90 THR A O 1
ATOM 677 N N . THR A 1 91 ? 19.941 11.107 -26.142 1.00 60.12 91 THR A N 1
ATOM 678 C CA . THR A 1 91 ? 19.095 10.807 -27.294 1.00 60.12 91 THR A CA 1
ATOM 679 C C . THR A 1 91 ? 19.920 10.855 -28.585 1.00 60.12 91 THR A C 1
ATOM 681 O O . THR A 1 91 ? 21.013 11.421 -28.635 1.00 60.12 91 THR A O 1
ATOM 684 N N . SER A 1 92 ? 19.398 10.291 -29.679 1.00 60.53 92 SER A N 1
ATOM 685 C CA . SER A 1 92 ? 20.092 10.254 -30.980 1.00 60.53 92 SER A CA 1
ATOM 686 C C . SER A 1 92 ? 20.438 11.633 -31.567 1.00 60.53 92 SER A C 1
ATOM 688 O O . SER A 1 92 ? 21.278 11.724 -32.459 1.00 60.53 92 SER A O 1
ATOM 690 N N . ASP A 1 93 ? 19.788 12.701 -31.098 1.00 63.56 93 ASP A N 1
ATOM 691 C CA . ASP A 1 93 ? 20.065 14.104 -31.433 1.00 63.56 93 ASP A CA 1
ATOM 692 C C . ASP A 1 93 ? 21.042 14.792 -30.455 1.00 63.56 93 ASP A C 1
ATOM 694 O O . ASP A 1 93 ? 21.293 15.990 -30.583 1.00 63.56 93 ASP A O 1
ATOM 698 N N . GLY A 1 94 ? 21.629 14.042 -29.517 1.00 55.88 94 GLY A N 1
ATOM 699 C CA . GLY A 1 94 ? 22.675 14.504 -28.603 1.00 55.88 94 GLY A CA 1
ATOM 700 C C . GLY A 1 94 ? 22.165 15.269 -27.383 1.00 55.88 94 GLY A C 1
ATOM 701 O O . GLY A 1 94 ? 22.945 15.984 -26.756 1.00 55.88 94 GLY A O 1
ATOM 702 N N . ARG A 1 95 ? 20.874 15.163 -27.042 1.00 66.31 95 ARG A N 1
ATOM 703 C CA . ARG A 1 95 ? 20.336 15.752 -25.808 1.00 66.31 95 ARG A CA 1
ATOM 704 C C . ARG A 1 95 ? 20.486 14.775 -24.659 1.00 66.31 95 ARG A C 1
ATOM 706 O O . ARG A 1 95 ? 20.243 13.585 -24.820 1.00 66.31 95 ARG A O 1
ATOM 713 N N . VAL A 1 96 ? 20.844 15.289 -23.490 1.00 65.06 96 VAL A N 1
ATOM 714 C CA . VAL A 1 96 ? 20.873 14.489 -22.267 1.00 65.06 96 VAL A CA 1
ATOM 715 C C . VAL A 1 96 ? 19.448 14.088 -21.894 1.00 65.06 96 VAL A C 1
ATOM 717 O O . VAL A 1 96 ? 18.552 14.932 -21.828 1.00 65.06 96 VAL A O 1
ATOM 720 N N . VAL A 1 97 ? 19.245 12.793 -21.665 1.00 72.81 97 VAL A N 1
ATOM 721 C CA . VAL A 1 97 ? 17.973 12.235 -21.208 1.00 72.81 97 VAL A CA 1
ATOM 722 C C . VAL A 1 97 ? 17.682 12.772 -19.809 1.00 72.81 97 VAL A C 1
ATOM 724 O O . VAL A 1 97 ? 18.472 12.593 -18.881 1.00 72.81 97 VAL A O 1
ATOM 727 N N . THR A 1 98 ? 16.549 13.458 -19.660 1.00 81.75 98 THR A N 1
ATOM 728 C CA . THR A 1 98 ? 16.129 14.008 -18.366 1.00 81.75 98 THR A CA 1
ATOM 729 C C . THR A 1 98 ? 15.468 12.913 -17.544 1.00 81.75 98 THR A C 1
ATOM 731 O O . THR A 1 98 ? 14.664 12.142 -18.063 1.00 81.75 98 THR A O 1
ATOM 734 N N . VAL A 1 99 ? 15.806 12.854 -16.258 1.00 81.19 99 VAL A N 1
ATOM 735 C CA . VAL A 1 99 ? 15.203 11.922 -15.309 1.00 81.19 99 VAL A CA 1
ATOM 736 C C . VAL A 1 99 ? 14.143 12.662 -14.493 1.00 81.19 99 VAL A C 1
ATOM 738 O O . VAL A 1 99 ? 14.435 13.690 -13.880 1.00 81.19 99 VAL A O 1
ATOM 741 N N . ILE A 1 100 ? 12.909 12.165 -14.525 1.00 82.25 100 ILE A N 1
ATOM 742 C CA . ILE A 1 100 ? 11.719 12.784 -13.935 1.00 82.25 100 ILE A CA 1
ATOM 743 C C . ILE A 1 100 ? 11.246 11.936 -12.753 1.00 82.25 100 ILE A C 1
ATOM 745 O O . ILE A 1 100 ? 11.127 10.715 -12.864 1.00 82.25 100 ILE A O 1
ATOM 749 N N . GLY A 1 101 ? 11.001 12.582 -11.616 1.00 70.38 101 GLY A N 1
ATOM 750 C CA . GLY A 1 101 ? 10.485 11.947 -10.410 1.00 70.38 101 GLY A CA 1
ATOM 751 C C . GLY A 1 101 ? 8.980 11.658 -10.484 1.00 70.38 101 GLY A C 1
ATOM 752 O O . GLY A 1 101 ? 8.296 12.131 -11.397 1.00 70.38 101 GLY A O 1
ATOM 753 N N . PRO A 1 102 ? 8.429 10.923 -9.500 1.00 64.56 102 PRO A N 1
ATOM 754 C CA . PRO A 1 102 ? 6.992 10.632 -9.413 1.00 64.56 102 PRO A CA 1
ATOM 755 C C . PRO A 1 102 ? 6.097 11.883 -9.373 1.00 64.56 102 PRO A C 1
ATOM 757 O O . PRO A 1 102 ? 4.929 11.823 -9.744 1.00 64.56 102 PRO A O 1
ATOM 760 N N . ASP A 1 103 ? 6.648 13.024 -8.952 1.00 59.03 103 ASP A N 1
ATOM 761 C CA . ASP A 1 103 ? 5.983 14.328 -8.884 1.00 59.03 103 ASP A CA 1
ATOM 762 C C . ASP A 1 103 ? 5.939 15.076 -10.233 1.00 59.03 103 ASP A C 1
ATOM 764 O O . ASP A 1 103 ? 5.463 16.214 -10.307 1.00 59.03 103 ASP A O 1
ATOM 768 N N . GLY A 1 104 ? 6.457 14.461 -11.301 1.00 61.75 104 GLY A N 1
ATOM 769 C CA . GLY A 1 104 ? 6.521 15.042 -12.639 1.00 61.75 104 GLY A CA 1
ATOM 770 C C . GLY A 1 104 ? 7.600 16.114 -12.806 1.00 61.75 104 GLY A C 1
ATOM 771 O O . GLY A 1 104 ? 7.614 16.799 -13.832 1.00 61.75 104 GLY A O 1
ATOM 772 N N . LYS A 1 105 ? 8.505 16.289 -11.833 1.00 75.00 105 LYS A N 1
ATOM 773 C CA . LYS A 1 105 ? 9.613 17.252 -11.912 1.00 75.00 105 LYS A CA 1
ATOM 774 C C . LYS A 1 105 ? 10.950 16.557 -12.170 1.00 75.00 105 LYS A C 1
ATOM 776 O O . LYS A 1 105 ? 11.108 15.388 -11.825 1.00 75.00 105 LYS A O 1
ATOM 781 N N . PRO A 1 106 ? 11.942 17.259 -12.752 1.00 78.25 106 PRO A N 1
ATOM 782 C CA . PRO A 1 106 ? 13.300 16.738 -12.838 1.00 78.25 106 PRO A CA 1
ATOM 783 C C . PRO A 1 106 ? 13.838 16.389 -11.452 1.00 78.25 106 PRO A C 1
ATOM 785 O O . PRO A 1 106 ? 13.739 17.200 -10.528 1.00 78.25 106 PRO A O 1
ATOM 788 N N . VAL A 1 107 ? 14.411 15.195 -11.320 1.00 74.25 107 VAL A N 1
ATOM 789 C CA . VAL A 1 107 ? 15.071 14.789 -10.077 1.00 74.25 107 VAL A CA 1
ATOM 790 C C . VAL A 1 107 ? 16.332 15.624 -9.854 1.00 74.25 107 VAL A C 1
ATOM 792 O O . VAL A 1 107 ? 16.952 16.116 -10.801 1.00 74.25 107 VAL A O 1
ATOM 795 N N . THR A 1 108 ? 16.717 15.801 -8.593 1.00 77.06 108 THR A N 1
ATOM 796 C CA . THR A 1 108 ? 17.973 16.472 -8.243 1.00 77.06 108 THR A CA 1
ATOM 797 C C . THR A 1 108 ? 19.172 15.650 -8.705 1.00 77.06 108 THR A C 1
ATOM 799 O O . THR A 1 108 ? 19.068 14.437 -8.864 1.00 77.06 108 THR A O 1
ATOM 802 N N . THR A 1 109 ? 20.323 16.291 -8.893 1.00 67.75 109 THR A N 1
ATOM 803 C CA . THR A 1 109 ? 21.583 15.603 -9.200 1.00 67.75 109 THR A CA 1
ATOM 804 C C . THR A 1 109 ? 22.531 15.624 -8.006 1.00 67.75 109 THR A C 1
ATOM 806 O O . THR A 1 109 ? 22.450 16.529 -7.174 1.00 67.75 109 THR A O 1
ATOM 809 N N . ASP A 1 110 ? 23.426 14.643 -7.923 1.00 54.44 110 ASP A N 1
ATOM 810 C CA . ASP A 1 110 ? 24.525 14.642 -6.956 1.00 54.44 110 ASP A CA 1
ATOM 811 C C . ASP A 1 110 ? 25.627 15.638 -7.368 1.00 54.44 110 ASP A C 1
ATOM 813 O O . ASP A 1 110 ? 25.550 16.309 -8.404 1.00 54.44 110 ASP A O 1
ATOM 817 N N . SER A 1 111 ? 26.674 15.729 -6.545 1.00 47.94 111 SER A N 1
ATOM 818 C CA . SER A 1 111 ? 27.884 16.516 -6.822 1.00 47.94 111 SER A CA 1
ATOM 819 C C . SER A 1 111 ? 28.664 16.031 -8.050 1.00 47.94 111 SER A C 1
ATOM 821 O O . SER A 1 111 ? 29.556 16.730 -8.519 1.00 47.94 111 SER A O 1
ATOM 823 N N . TYR A 1 112 ? 28.315 14.859 -8.584 1.00 52.59 112 TYR A N 1
ATOM 824 C CA . TYR A 1 112 ? 28.853 14.279 -9.804 1.00 52.59 112 TYR A CA 1
ATOM 825 C C . TYR A 1 112 ? 27.843 14.346 -10.961 1.00 52.59 112 TYR A C 1
ATOM 827 O O . TYR A 1 112 ? 27.969 13.576 -11.909 1.00 52.59 112 TYR A O 1
ATOM 835 N N . GLY A 1 113 ? 26.842 15.234 -10.915 1.00 57.66 113 GLY A N 1
ATOM 836 C CA . GLY A 1 113 ? 25.893 15.467 -12.010 1.00 57.66 113 GLY A CA 1
ATOM 837 C C . GLY A 1 113 ? 24.992 14.274 -12.361 1.00 57.66 113 GLY A C 1
ATOM 838 O O . GLY A 1 113 ? 24.242 14.341 -13.343 1.00 57.66 113 GLY A O 1
ATOM 839 N N . ASN A 1 114 ? 25.033 13.191 -11.582 1.00 66.81 114 ASN A N 1
ATOM 840 C CA . ASN A 1 114 ? 24.192 12.023 -11.788 1.00 66.81 114 ASN A CA 1
ATOM 841 C C . ASN A 1 114 ? 22.811 12.288 -11.191 1.00 66.81 114 ASN A C 1
ATOM 843 O O . ASN A 1 114 ? 22.719 12.839 -10.094 1.00 66.81 114 ASN A O 1
ATOM 847 N N . PRO A 1 115 ? 21.725 11.896 -11.873 1.00 74.00 115 PRO A N 1
ATOM 848 C CA . PRO A 1 115 ? 20.390 12.004 -11.309 1.00 74.00 115 PRO A CA 1
ATOM 849 C C . PRO A 1 115 ? 20.280 11.125 -10.064 1.00 74.00 115 PRO A C 1
ATOM 851 O O . PRO A 1 115 ? 20.643 9.948 -10.075 1.00 74.00 115 PRO A O 1
ATOM 854 N N . VAL A 1 116 ? 19.775 11.719 -8.992 1.00 74.06 116 VAL A N 1
ATOM 855 C CA . VAL A 1 116 ? 19.631 11.099 -7.680 1.00 74.06 116 VAL A CA 1
ATOM 856 C C . VAL A 1 116 ? 18.194 10.652 -7.496 1.00 74.06 116 VAL A C 1
ATOM 858 O O . VAL A 1 116 ? 17.251 11.383 -7.804 1.00 74.06 116 VAL A O 1
ATOM 861 N N . HIS A 1 117 ? 18.018 9.442 -6.980 1.00 73.94 117 HIS A N 1
ATOM 862 C CA . HIS A 1 117 ? 16.704 8.907 -6.684 1.00 73.94 117 HIS A CA 1
ATOM 863 C C . HIS A 1 117 ? 16.035 9.746 -5.574 1.00 73.94 117 HIS A C 1
ATOM 865 O O . HIS A 1 117 ? 16.582 9.823 -4.468 1.00 73.94 117 HIS A O 1
ATOM 871 N N . PRO A 1 118 ? 14.839 10.328 -5.809 1.00 59.66 118 PRO A N 1
ATOM 872 C CA . PRO A 1 118 ? 14.205 11.273 -4.881 1.00 59.66 118 PRO A CA 1
ATOM 873 C C . PRO A 1 118 ? 13.969 10.726 -3.470 1.00 59.66 118 PRO A C 1
ATOM 875 O O . PRO A 1 118 ? 13.970 11.493 -2.514 1.00 59.66 118 PRO A O 1
ATOM 878 N N . LEU A 1 119 ? 13.770 9.407 -3.345 1.00 57.12 119 LEU A N 1
ATOM 879 C CA . LEU A 1 119 ? 13.498 8.756 -2.057 1.00 57.12 119 LEU A CA 1
ATOM 880 C C . LEU A 1 119 ? 14.748 8.238 -1.337 1.00 57.12 119 LEU A C 1
ATOM 882 O O . LEU A 1 119 ? 14.742 8.167 -0.115 1.00 57.12 119 LEU A O 1
ATOM 886 N N . THR A 1 120 ? 15.800 7.831 -2.060 1.00 58.34 120 THR A N 1
ATOM 887 C CA . THR A 1 120 ? 16.971 7.193 -1.423 1.00 58.34 120 THR A CA 1
ATOM 888 C C . THR A 1 120 ? 18.145 8.150 -1.282 1.00 58.34 120 THR A C 1
ATOM 890 O O . THR A 1 120 ? 19.017 7.913 -0.454 1.00 58.34 120 THR A O 1
ATOM 893 N N . GLY A 1 121 ? 18.189 9.231 -2.067 1.00 56.69 121 GLY A N 1
ATOM 894 C CA . GLY A 1 121 ? 19.340 10.131 -2.093 1.00 56.69 121 GLY A CA 1
ATOM 895 C C . GLY A 1 121 ? 20.572 9.536 -2.787 1.00 56.69 121 GLY A C 1
ATOM 896 O O . GLY A 1 121 ? 21.611 10.188 -2.828 1.00 56.69 121 GLY A O 1
ATOM 897 N N . GLU A 1 122 ? 20.464 8.337 -3.367 1.00 63.75 122 GLU A N 1
ATOM 898 C CA . GLU A 1 122 ? 21.544 7.665 -4.096 1.00 63.75 122 GLU A CA 1
ATOM 899 C C . GLU A 1 122 ? 21.469 7.934 -5.605 1.00 63.75 122 GLU A C 1
ATOM 901 O O . GLU A 1 122 ? 20.389 8.146 -6.165 1.00 63.75 122 GLU A O 1
ATOM 906 N N . ALA A 1 123 ? 22.617 7.890 -6.285 1.00 65.81 123 ALA A N 1
ATOM 907 C CA . ALA A 1 123 ? 22.681 8.016 -7.737 1.00 65.81 123 ALA A CA 1
ATOM 908 C C . ALA A 1 123 ? 21.947 6.858 -8.437 1.00 65.81 123 ALA A C 1
ATOM 910 O O . ALA A 1 123 ? 22.101 5.690 -8.075 1.00 65.81 123 ALA A O 1
ATOM 911 N N . ILE A 1 124 ? 21.172 7.176 -9.474 1.00 69.88 124 ILE A N 1
ATOM 912 C CA . ILE A 1 124 ? 20.457 6.180 -10.278 1.00 69.88 124 ILE A CA 1
ATOM 913 C C . ILE A 1 124 ? 21.458 5.494 -11.225 1.00 69.88 124 ILE A C 1
ATOM 915 O O . ILE A 1 124 ? 22.102 6.181 -12.023 1.00 69.88 124 ILE A O 1
ATOM 919 N N . PRO A 1 125 ? 21.603 4.157 -11.172 1.00 65.44 125 PRO A N 1
ATOM 920 C CA . PRO A 1 125 ? 22.611 3.447 -11.952 1.00 65.44 125 PRO A CA 1
ATOM 921 C C . PRO A 1 125 ? 22.271 3.382 -13.448 1.00 65.44 125 PRO A C 1
ATOM 923 O O . PRO A 1 125 ? 21.112 3.448 -13.855 1.00 65.44 125 PRO A O 1
ATOM 926 N N . THR A 1 126 ? 23.302 3.169 -14.270 1.00 68.12 126 THR A N 1
ATOM 927 C CA . THR A 1 126 ? 23.195 2.986 -15.726 1.00 68.12 126 THR A CA 1
ATOM 928 C C . THR A 1 126 ? 23.739 1.610 -16.118 1.00 68.12 126 THR A C 1
ATOM 930 O O . THR A 1 126 ? 24.786 1.186 -15.626 1.00 68.12 126 THR A O 1
ATOM 933 N N . ASN A 1 127 ? 23.056 0.888 -17.009 1.00 56.41 127 ASN A N 1
ATOM 934 C CA . ASN A 1 127 ? 23.534 -0.404 -17.510 1.00 56.41 127 ASN A CA 1
ATOM 935 C C . ASN A 1 127 ? 24.613 -0.263 -18.607 1.00 56.41 127 ASN A C 1
ATOM 937 O O . ASN A 1 127 ? 24.916 0.823 -19.093 1.00 56.41 127 ASN A O 1
ATOM 941 N N . SER A 1 128 ? 25.165 -1.397 -19.058 1.00 62.16 128 SER A N 1
ATOM 942 C CA . SER A 1 128 ? 26.186 -1.442 -20.126 1.00 62.16 128 SER A CA 1
ATOM 943 C C . SER A 1 128 ? 25.739 -0.896 -21.493 1.00 62.16 128 SER A C 1
ATOM 945 O O . SER A 1 128 ? 26.581 -0.705 -22.367 1.00 62.16 128 SER A O 1
ATOM 947 N N . GLN A 1 129 ? 24.436 -0.675 -21.695 1.00 58.16 129 GLN A N 1
ATOM 948 C CA . GLN A 1 129 ? 23.863 -0.075 -22.904 1.00 58.16 129 GLN A CA 1
ATOM 949 C C . GLN A 1 129 ? 23.625 1.434 -22.751 1.00 58.16 129 GLN A C 1
ATOM 951 O O . GLN A 1 129 ? 23.083 2.053 -23.663 1.00 58.16 129 GLN A O 1
ATOM 956 N N . GLY A 1 130 ? 24.008 2.033 -21.619 1.00 65.94 130 GLY A N 1
ATOM 957 C CA . GLY A 1 130 ? 23.791 3.454 -21.379 1.00 65.94 130 GLY A CA 1
ATOM 958 C C . GLY A 1 130 ? 22.330 3.790 -21.079 1.00 65.94 130 GLY A C 1
ATOM 959 O O . GLY A 1 130 ? 21.884 4.859 -21.463 1.00 65.94 130 GLY A O 1
ATOM 960 N N . GLN A 1 131 ? 21.559 2.890 -20.456 1.00 72.44 131 GLN A N 1
ATOM 961 C CA . GLN A 1 131 ? 20.189 3.169 -20.002 1.00 72.44 131 GLN A CA 1
ATOM 962 C C . GLN A 1 131 ? 20.149 3.261 -18.480 1.00 72.44 131 GLN A C 1
ATOM 964 O O . GLN A 1 131 ? 20.747 2.413 -17.814 1.00 72.44 131 GLN A O 1
ATOM 969 N N . TYR A 1 132 ? 19.422 4.240 -17.937 1.00 78.06 132 TYR A N 1
ATOM 970 C CA . TYR A 1 132 ? 19.135 4.286 -16.504 1.00 78.06 132 TYR A CA 1
ATOM 971 C C . TYR A 1 132 ? 18.318 3.056 -16.101 1.00 78.06 132 TYR A C 1
ATOM 973 O O . TYR A 1 132 ? 17.329 2.716 -16.759 1.00 78.06 132 TYR A O 1
ATOM 981 N N . VAL A 1 133 ? 18.742 2.383 -15.037 1.00 70.38 133 VAL A N 1
ATOM 982 C CA . VAL A 1 133 ? 18.116 1.156 -14.543 1.00 70.38 133 VAL A CA 1
ATOM 983 C C . VAL A 1 133 ? 17.654 1.304 -13.104 1.00 70.38 133 VAL A C 1
ATOM 985 O O . VAL A 1 133 ? 18.220 2.067 -12.322 1.00 70.38 133 VAL A O 1
ATOM 988 N N . GLY A 1 134 ? 16.602 0.567 -12.763 1.00 59.00 134 GLY A N 1
ATOM 989 C CA . GLY A 1 134 ? 16.154 0.426 -11.389 1.00 59.00 134 GLY A CA 1
ATOM 990 C C . GLY A 1 134 ? 17.114 -0.434 -10.556 1.00 59.00 134 GLY A C 1
ATOM 991 O O . GLY A 1 134 ? 18.065 -1.019 -11.086 1.00 59.00 134 GLY A O 1
ATOM 992 N N . PRO A 1 135 ? 16.856 -0.564 -9.244 1.00 55.19 135 PRO A N 1
ATOM 993 C CA . PRO A 1 135 ? 17.665 -1.383 -8.335 1.00 55.19 135 PRO A CA 1
ATOM 994 C C . PRO A 1 135 ? 17.762 -2.871 -8.718 1.00 55.19 135 PRO A C 1
ATOM 996 O O . PRO A 1 135 ? 18.670 -3.565 -8.272 1.00 55.19 135 PRO A O 1
ATOM 999 N N . ASP A 1 136 ? 16.831 -3.375 -9.530 1.00 54.06 136 ASP A N 1
ATOM 1000 C CA . ASP A 1 136 ? 16.810 -4.739 -10.073 1.00 54.06 136 ASP A CA 1
ATOM 1001 C C . ASP A 1 136 ? 17.635 -4.896 -11.371 1.00 54.06 136 ASP A C 1
ATOM 1003 O O . ASP A 1 136 ? 17.742 -5.996 -11.915 1.00 54.06 136 ASP A O 1
ATOM 1007 N N . GLY A 1 137 ? 18.219 -3.806 -11.878 1.00 53.50 137 GLY A N 1
ATOM 1008 C CA . GLY A 1 137 ? 18.958 -3.765 -13.138 1.00 53.50 137 GLY A CA 1
ATOM 1009 C C . GLY A 1 137 ? 18.078 -3.668 -14.389 1.00 53.50 137 GLY A C 1
ATOM 1010 O O . GLY A 1 137 ? 18.621 -3.652 -15.500 1.00 53.50 137 GLY A O 1
ATOM 1011 N N . SER A 1 138 ? 16.752 -3.577 -14.245 1.00 58.12 138 SER A N 1
ATOM 1012 C CA . SER A 1 138 ? 15.823 -3.387 -15.364 1.00 58.12 138 SER A CA 1
ATOM 1013 C C . SER A 1 138 ? 15.847 -1.935 -15.858 1.00 58.12 138 SER A C 1
ATOM 1015 O O . SER A 1 138 ? 15.901 -1.022 -15.033 1.00 58.12 138 SER A O 1
ATOM 1017 N N . PRO A 1 139 ? 15.774 -1.674 -17.180 1.00 72.75 139 PRO A N 1
ATOM 1018 C CA . PRO A 1 139 ? 15.641 -0.316 -17.709 1.00 72.75 139 PRO A CA 1
ATOM 1019 C C . PRO A 1 139 ? 14.421 0.406 -17.136 1.00 72.75 139 PRO A C 1
ATOM 1021 O O . PRO A 1 139 ? 13.317 -0.140 -17.140 1.00 72.75 139 PRO A O 1
ATOM 1024 N N . LEU A 1 140 ? 14.620 1.636 -16.662 1.00 72.25 140 LEU A N 1
ATOM 1025 C CA . LEU A 1 140 ? 13.529 2.485 -16.196 1.00 72.25 140 LEU A CA 1
ATOM 1026 C C . LEU A 1 140 ? 12.618 2.890 -17.373 1.00 72.25 140 LEU A C 1
ATOM 1028 O O . LEU A 1 140 ? 13.103 3.070 -18.497 1.00 72.25 140 LEU A O 1
ATOM 1032 N N . PRO A 1 141 ? 11.300 3.041 -17.144 1.00 74.31 141 PRO A N 1
ATOM 1033 C CA . PRO A 1 141 ? 10.362 3.451 -18.184 1.00 74.31 141 PRO A CA 1
ATOM 1034 C C . PRO A 1 141 ? 10.696 4.848 -18.724 1.00 74.31 141 PRO A C 1
ATOM 1036 O O . PRO A 1 141 ? 11.265 5.682 -18.025 1.00 74.31 141 PRO A O 1
ATOM 1039 N N . THR A 1 142 ? 10.346 5.106 -19.984 1.00 76.62 142 THR A N 1
ATOM 1040 C CA . THR A 1 142 ? 10.588 6.385 -20.673 1.00 76.62 142 THR A CA 1
ATOM 1041 C C . THR A 1 142 ? 9.259 6.951 -21.178 1.00 76.62 142 THR A C 1
ATOM 1043 O O . THR A 1 142 ? 8.426 6.181 -21.656 1.00 76.62 142 THR A O 1
ATOM 1046 N N . ASP A 1 143 ? 9.044 8.261 -21.050 1.00 67.06 143 ASP A N 1
ATOM 1047 C CA . ASP A 1 143 ? 7.861 8.956 -21.573 1.00 67.06 143 ASP A CA 1
ATOM 1048 C C . ASP A 1 143 ? 7.958 9.232 -23.089 1.00 67.06 143 ASP A C 1
ATOM 1050 O O . ASP A 1 143 ? 8.999 9.028 -23.721 1.00 67.06 143 ASP A O 1
ATOM 1054 N N . ASP A 1 144 ? 6.876 9.749 -23.679 1.00 71.31 144 ASP A N 1
ATOM 1055 C CA . ASP A 1 144 ? 6.802 10.072 -25.114 1.00 71.31 144 ASP A CA 1
ATOM 1056 C C . ASP A 1 144 ? 7.766 11.194 -25.550 1.00 71.31 144 ASP A C 1
ATOM 1058 O O . ASP A 1 144 ? 8.038 11.365 -26.740 1.00 71.31 144 ASP A O 1
ATOM 1062 N N . ASN A 1 145 ? 8.309 11.960 -24.598 1.00 71.94 145 ASN A N 1
ATOM 1063 C CA . ASN A 1 145 ? 9.305 13.003 -24.844 1.00 71.94 145 ASN A CA 1
ATOM 1064 C C . ASN A 1 145 ? 10.746 12.475 -24.732 1.00 71.94 145 ASN A C 1
ATOM 1066 O O . ASN A 1 145 ? 11.689 13.239 -24.956 1.00 71.94 145 ASN A O 1
ATOM 1070 N N . GLY A 1 146 ? 10.931 11.192 -24.406 1.00 69.44 146 GLY A N 1
ATOM 1071 C CA . GLY A 1 146 ? 12.241 10.576 -24.213 1.00 69.44 146 GLY A CA 1
ATOM 1072 C C . GLY A 1 146 ? 12.840 10.797 -22.821 1.00 69.44 146 GLY A C 1
ATOM 1073 O O . GLY A 1 146 ? 14.033 10.551 -22.647 1.00 69.44 146 GLY A O 1
ATOM 1074 N N . ASN A 1 147 ? 12.057 11.258 -21.841 1.00 78.88 147 ASN A N 1
ATOM 1075 C CA . ASN A 1 147 ? 12.495 11.397 -20.452 1.00 78.88 147 ASN A CA 1
ATOM 1076 C C . ASN A 1 147 ? 12.345 10.074 -19.707 1.00 78.88 147 ASN A C 1
ATOM 1078 O O . ASN A 1 147 ? 11.339 9.383 -19.850 1.00 78.88 147 ASN A O 1
ATOM 1082 N N . VAL A 1 148 ? 13.307 9.746 -18.854 1.00 77.31 148 VAL A N 1
ATOM 1083 C CA . VAL A 1 148 ? 13.244 8.549 -18.015 1.00 77.31 148 VAL A CA 1
ATOM 1084 C C . VAL A 1 148 ? 12.450 8.846 -16.750 1.00 77.31 148 VAL A C 1
ATOM 1086 O O . VAL A 1 148 ? 12.738 9.806 -16.039 1.00 77.31 148 VAL A O 1
ATOM 1089 N N . ILE A 1 149 ? 11.466 8.006 -16.456 1.00 77.25 149 ILE A N 1
ATOM 1090 C CA . ILE A 1 149 ? 10.609 8.129 -15.282 1.00 77.25 149 ILE A CA 1
ATOM 1091 C C . ILE A 1 149 ? 11.180 7.258 -14.166 1.00 77.25 149 ILE A C 1
ATOM 1093 O O . ILE A 1 149 ? 11.275 6.032 -14.288 1.00 77.25 149 ILE A O 1
ATOM 1097 N N . VAL A 1 150 ? 11.516 7.890 -13.044 1.00 71.56 150 VAL A N 1
ATOM 1098 C CA . VAL A 1 150 ? 11.850 7.187 -11.807 1.00 71.56 150 VAL A CA 1
ATOM 1099 C C . VAL A 1 150 ? 10.555 6.698 -11.190 1.00 71.56 150 VAL A C 1
ATOM 1101 O O . VAL A 1 150 ? 9.806 7.450 -10.571 1.00 71.56 150 VAL A O 1
ATOM 1104 N N . ILE A 1 151 ? 10.283 5.417 -11.381 1.00 61.88 151 ILE A N 1
ATOM 1105 C CA . ILE A 1 151 ? 9.255 4.720 -10.624 1.00 61.88 151 ILE A CA 1
ATOM 1106 C C . ILE A 1 151 ? 9.815 4.403 -9.239 1.00 61.88 151 ILE A C 1
ATOM 1108 O O . ILE A 1 151 ? 10.920 3.874 -9.131 1.00 61.88 151 ILE A O 1
ATOM 1112 N N . SER A 1 152 ? 9.051 4.704 -8.185 1.00 46.84 152 SER A N 1
ATOM 1113 C CA . SER A 1 152 ? 9.312 4.228 -6.822 1.00 46.84 152 SER A CA 1
ATOM 1114 C C . SER A 1 152 ? 9.208 2.702 -6.810 1.00 46.84 152 SER A C 1
ATOM 1116 O O . SER A 1 152 ? 8.164 2.103 -6.541 1.00 46.84 152 SER A O 1
ATOM 1118 N N . GLY A 1 153 ? 10.293 2.065 -7.225 1.00 38.41 153 GLY A N 1
ATOM 1119 C CA . GLY A 1 153 ? 10.448 0.635 -7.330 1.00 38.41 153 GLY A CA 1
ATOM 1120 C C . GLY A 1 153 ? 11.741 0.259 -6.651 1.00 38.41 153 GLY A C 1
ATOM 1121 O O . GLY A 1 153 ? 12.790 0.228 -7.283 1.00 38.41 153 GLY A O 1
ATOM 1122 N N . THR A 1 154 ? 11.681 -0.046 -5.362 1.00 31.41 154 THR A N 1
ATOM 1123 C CA . THR A 1 154 ? 12.753 -0.825 -4.762 1.00 31.41 154 THR A CA 1
ATOM 1124 C C . THR A 1 154 ? 12.593 -2.275 -5.214 1.00 31.41 154 THR A C 1
ATOM 1126 O O . THR A 1 154 ? 11.565 -2.916 -5.000 1.00 31.41 154 THR A O 1
ATOM 1129 N N . SER A 1 155 ? 13.616 -2.735 -5.938 1.00 31.98 155 SER A N 1
ATOM 1130 C CA . SER A 1 155 ? 14.195 -4.079 -5.876 1.00 31.98 155 SER A CA 1
ATOM 1131 C C . SER A 1 155 ? 13.233 -5.264 -5.714 1.00 31.98 155 SER A C 1
ATOM 1133 O O . SER A 1 155 ? 12.801 -5.580 -4.607 1.00 31.98 155 SER A O 1
ATOM 1135 N N . SER A 1 156 ? 13.087 -6.059 -6.776 1.00 28.58 156 SER A N 1
ATOM 1136 C CA . SER A 1 156 ? 13.108 -7.511 -6.580 1.00 28.58 156 SER A CA 1
ATOM 1137 C C . SER A 1 156 ? 14.557 -7.888 -6.246 1.00 28.58 156 SER A C 1
ATOM 1139 O O . SER A 1 156 ? 15.446 -7.564 -7.038 1.00 28.58 156 SER A O 1
ATOM 1141 N N . PRO A 1 157 ? 14.862 -8.511 -5.095 1.00 33.88 157 PRO A N 1
ATOM 1142 C CA . PRO A 1 157 ? 16.221 -8.940 -4.817 1.00 33.88 157 PRO A CA 1
ATOM 1143 C C . PRO A 1 157 ? 16.588 -10.044 -5.806 1.00 33.88 157 PRO A C 1
ATOM 1145 O O . PRO A 1 157 ? 16.052 -11.154 -5.756 1.00 33.88 157 PRO A O 1
ATOM 1148 N N . THR A 1 158 ? 17.550 -9.772 -6.687 1.00 27.91 158 THR A N 1
ATOM 1149 C CA . THR A 1 158 ? 18.318 -10.838 -7.319 1.00 27.91 158 THR A CA 1
ATOM 1150 C C . THR A 1 158 ? 18.921 -11.688 -6.213 1.00 27.91 158 THR A C 1
ATOM 1152 O O . THR A 1 158 ? 19.758 -11.226 -5.441 1.00 27.91 158 THR A O 1
ATOM 1155 N N . HIS A 1 159 ? 18.452 -12.927 -6.157 1.00 27.61 159 HIS A N 1
ATOM 1156 C CA . HIS A 1 159 ? 18.993 -14.058 -5.424 1.00 27.61 159 HIS A CA 1
ATOM 1157 C C . HIS A 1 159 ? 20.517 -13.933 -5.195 1.00 27.61 159 HIS A C 1
ATOM 1159 O O . HIS A 1 159 ? 21.297 -14.195 -6.116 1.00 27.61 159 HIS A O 1
ATOM 1165 N N . PRO A 1 160 ? 20.996 -13.632 -3.973 1.00 29.39 160 PRO A N 1
ATOM 1166 C CA . PRO A 1 160 ? 22.286 -14.135 -3.561 1.00 29.39 160 PRO A CA 1
ATOM 1167 C C . PRO A 1 160 ? 22.085 -15.637 -3.410 1.00 29.39 160 PRO A C 1
ATOM 1169 O O . PRO A 1 160 ? 21.182 -16.122 -2.723 1.00 29.39 160 PRO A O 1
ATOM 1172 N N . SER A 1 161 ? 22.891 -16.407 -4.115 1.00 32.22 161 SER A N 1
ATOM 1173 C CA . SER A 1 161 ? 23.017 -17.834 -3.905 1.00 32.22 161 SER A CA 1
ATOM 1174 C C . SER A 1 161 ? 23.631 -18.091 -2.531 1.00 32.22 161 SER A C 1
ATOM 1176 O O . SER A 1 161 ? 24.799 -18.429 -2.479 1.00 32.22 161 SER A O 1
ATOM 1178 N N . HIS A 1 162 ? 22.887 -17.943 -1.438 1.00 29.14 162 HIS A N 1
ATOM 1179 C CA . HIS A 1 162 ? 23.152 -18.630 -0.179 1.00 29.14 162 HIS A CA 1
ATOM 1180 C C . HIS A 1 162 ? 21.845 -18.815 0.586 1.00 29.14 162 HIS A C 1
ATOM 1182 O O . HIS A 1 162 ? 21.004 -17.929 0.684 1.00 29.14 162 HIS A O 1
ATOM 1188 N N . SER A 1 163 ? 21.690 -20.041 1.064 1.00 32.75 163 SER A N 1
ATOM 1189 C CA . SER A 1 163 ? 20.646 -20.518 1.947 1.00 32.75 163 SER A CA 1
ATOM 1190 C C . SER A 1 163 ? 20.473 -19.648 3.195 1.00 32.75 163 SER A C 1
ATOM 1192 O O . SER A 1 163 ? 21.401 -18.950 3.605 1.00 32.75 163 SER A O 1
ATOM 1194 N N . HIS A 1 164 ? 19.323 -19.863 3.842 1.00 29.39 164 HIS A N 1
ATOM 1195 C CA . HIS A 1 164 ? 18.864 -19.376 5.148 1.00 29.39 164 HIS A CA 1
ATOM 1196 C C . HIS A 1 164 ? 17.991 -18.113 5.091 1.00 29.39 164 HIS A C 1
ATOM 1198 O O . HIS A 1 164 ? 18.450 -16.984 5.226 1.00 29.39 164 HIS A O 1
ATOM 1204 N N . ALA A 1 165 ? 16.676 -18.337 4.994 1.00 31.16 165 ALA A N 1
ATOM 1205 C CA . ALA A 1 165 ? 15.726 -17.480 5.687 1.00 31.16 165 ALA A CA 1
ATOM 1206 C C . ALA A 1 165 ? 15.985 -17.670 7.192 1.00 31.16 165 ALA A C 1
ATOM 1208 O O . ALA A 1 165 ? 15.945 -18.800 7.675 1.00 31.16 165 ALA A O 1
ATOM 1209 N N . ILE A 1 166 ? 16.279 -16.570 7.893 1.00 33.97 166 ILE A N 1
ATOM 1210 C CA . ILE A 1 166 ? 17.056 -16.473 9.143 1.00 33.97 166 ILE A CA 1
ATOM 1211 C C . ILE A 1 166 ? 18.568 -16.438 8.854 1.00 33.97 166 ILE A C 1
ATOM 1213 O O . ILE A 1 166 ? 19.257 -17.456 8.926 1.00 33.97 166 ILE A O 1
ATOM 1217 N N . HIS A 1 167 ? 19.133 -15.236 8.674 1.00 33.91 167 HIS A N 1
ATOM 1218 C CA . HIS A 1 167 ? 20.439 -15.023 9.296 1.00 33.91 167 HIS A CA 1
ATOM 1219 C C . HIS A 1 167 ? 20.243 -15.349 10.776 1.00 33.91 167 HIS A C 1
ATOM 1221 O O . HIS A 1 167 ? 19.308 -14.853 11.405 1.00 33.91 167 HIS A O 1
ATOM 1227 N N . GLY A 1 168 ? 21.073 -16.233 11.327 1.00 36.41 168 GLY A N 1
ATOM 1228 C CA . GLY A 1 168 ? 21.048 -16.627 12.740 1.00 36.41 168 GLY A CA 1
ATOM 1229 C C . GLY A 1 168 ? 21.310 -15.481 13.732 1.00 36.41 168 GLY A C 1
ATOM 1230 O O . GLY A 1 168 ? 21.786 -15.756 14.829 1.00 36.41 168 GLY A O 1
ATOM 1231 N N . ASP A 1 169 ? 21.032 -14.228 13.357 1.00 40.62 169 ASP A N 1
ATOM 1232 C CA . ASP A 1 169 ? 21.261 -12.989 14.093 1.00 40.62 169 ASP A CA 1
ATOM 1233 C C . ASP A 1 169 ? 19.978 -12.245 14.525 1.00 40.62 169 ASP A C 1
ATOM 1235 O O . ASP A 1 169 ? 20.058 -11.434 15.443 1.00 40.62 169 ASP A O 1
ATOM 1239 N N . GLY A 1 170 ? 18.800 -12.539 13.951 1.00 47.09 170 GLY A N 1
ATOM 1240 C CA . GLY A 1 170 ? 17.545 -11.852 14.299 1.00 47.09 170 GLY A CA 1
ATOM 1241 C C . GLY A 1 170 ? 17.173 -10.634 13.439 1.00 47.09 170 GLY A C 1
ATOM 1242 O O . GLY A 1 170 ? 16.332 -9.848 13.867 1.00 47.09 170 GLY A O 1
ATOM 1243 N N . SER A 1 171 ? 17.743 -10.474 12.244 1.00 53.31 171 SER A N 1
ATOM 1244 C CA . SER A 1 171 ? 17.353 -9.420 11.291 1.00 53.31 171 SER A CA 1
ATOM 1245 C C . SER A 1 171 ? 15.950 -9.642 10.683 1.00 53.31 171 SER A C 1
ATOM 1247 O O . SER A 1 171 ? 15.657 -10.700 10.121 1.00 53.31 171 SER A O 1
ATOM 1249 N N . CYS A 1 172 ? 15.061 -8.644 10.798 1.00 69.50 172 CYS A N 1
ATOM 1250 C CA . CYS A 1 172 ? 13.752 -8.607 10.132 1.00 69.50 172 CYS A CA 1
ATOM 1251 C C . CYS A 1 172 ? 13.815 -7.777 8.842 1.00 69.50 172 CYS A C 1
ATOM 1253 O O . CYS A 1 172 ? 14.373 -6.686 8.840 1.00 69.50 172 CYS A O 1
ATOM 1255 N N . TYR A 1 173 ? 13.222 -8.272 7.752 1.00 72.94 173 TYR A N 1
ATOM 1256 C CA . TYR A 1 173 ? 13.116 -7.546 6.482 1.00 72.94 173 TYR A CA 1
ATOM 1257 C C . TYR A 1 173 ? 11.674 -7.607 5.975 1.00 72.94 173 TYR A C 1
ATOM 1259 O O . TYR A 1 173 ? 11.218 -8.657 5.515 1.00 72.94 173 TYR A O 1
ATOM 1267 N N . LEU A 1 174 ? 10.956 -6.487 6.102 1.00 73.06 174 LEU A N 1
ATOM 1268 C CA . LEU A 1 174 ? 9.511 -6.399 5.859 1.00 73.06 174 LEU A CA 1
ATOM 1269 C C . LEU A 1 174 ? 9.078 -6.835 4.445 1.00 73.06 174 LEU A C 1
ATOM 1271 O O . LEU A 1 174 ? 8.092 -7.571 4.366 1.00 73.06 174 LEU A O 1
ATOM 1275 N N . PRO A 1 175 ? 9.806 -6.536 3.348 1.00 73.88 175 PRO A N 1
ATOM 1276 C CA . PRO A 1 175 ? 9.390 -6.989 2.016 1.00 73.88 175 PRO A CA 1
ATOM 1277 C C . PRO A 1 175 ? 9.342 -8.518 1.848 1.00 73.88 175 PRO A C 1
ATOM 1279 O O . PRO A 1 175 ? 8.590 -9.017 1.020 1.00 73.88 175 PRO A O 1
ATOM 1282 N N . ASN A 1 176 ? 10.070 -9.287 2.671 1.00 69.00 176 ASN A N 1
ATOM 1283 C CA . ASN A 1 176 ? 10.021 -10.759 2.656 1.00 69.00 176 ASN A CA 1
ATOM 1284 C C . ASN A 1 176 ? 8.963 -11.344 3.608 1.00 69.00 176 ASN A C 1
ATOM 1286 O O . ASN A 1 176 ? 8.886 -12.568 3.800 1.00 69.00 176 ASN A O 1
ATOM 1290 N N . THR A 1 177 ? 8.168 -10.491 4.249 1.00 76.50 177 THR A N 1
ATOM 1291 C CA . THR A 1 177 ? 7.101 -10.902 5.158 1.00 76.50 177 THR A CA 1
ATOM 1292 C C . THR A 1 177 ? 5.754 -10.864 4.454 1.00 76.50 177 THR A C 1
ATOM 1294 O O . THR A 1 177 ? 5.502 -10.035 3.585 1.00 76.50 177 THR A O 1
ATOM 1297 N N . MET A 1 178 ? 4.888 -11.807 4.808 1.00 84.88 178 MET A N 1
ATOM 1298 C CA . MET A 1 178 ? 3.532 -11.855 4.282 1.00 84.88 178 MET A CA 1
ATOM 1299 C C . MET A 1 178 ? 2.620 -11.071 5.219 1.00 84.88 178 MET A C 1
ATOM 1301 O O . MET A 1 178 ? 2.335 -11.555 6.320 1.00 84.88 178 MET A O 1
ATOM 1305 N N . LEU A 1 179 ? 2.185 -9.879 4.808 1.00 88.44 179 LEU A N 1
ATOM 1306 C CA . LEU A 1 179 ? 1.454 -8.946 5.668 1.00 88.44 179 LEU A CA 1
ATOM 1307 C C . LEU A 1 179 ? 0.119 -8.512 5.080 1.00 88.44 179 LEU A C 1
ATOM 1309 O O . LEU A 1 179 ? 0.021 -8.126 3.923 1.00 88.44 179 LEU A O 1
ATOM 1313 N N . ASP A 1 180 ? -0.888 -8.465 5.937 1.00 93.19 180 ASP A N 1
ATOM 1314 C CA . ASP A 1 180 ? -2.066 -7.642 5.733 1.00 93.19 180 ASP A CA 1
ATOM 1315 C C . ASP A 1 180 ? -1.925 -6.410 6.625 1.00 93.19 180 ASP A C 1
ATOM 1317 O O . ASP A 1 180 ? -1.960 -6.513 7.856 1.00 93.19 180 ASP A O 1
ATOM 1321 N N . VAL A 1 181 ? -1.738 -5.252 5.999 1.00 95.56 181 VAL A N 1
ATOM 1322 C CA . VAL A 1 181 ? -1.558 -3.967 6.672 1.00 95.56 181 VAL A CA 1
ATOM 1323 C C . VAL A 1 181 ? -2.813 -3.129 6.481 1.00 95.56 181 VAL A C 1
ATOM 1325 O O . VAL A 1 181 ? -3.258 -2.903 5.362 1.00 95.56 181 VAL A O 1
ATOM 1328 N N . VAL A 1 182 ? -3.397 -2.649 7.568 1.00 98.19 182 VAL A N 1
ATOM 1329 C CA . VAL A 1 182 ? -4.522 -1.715 7.537 1.00 98.19 182 VAL A CA 1
ATOM 1330 C C . VAL A 1 182 ? -4.052 -0.401 8.139 1.00 98.19 182 VAL A C 1
ATOM 1332 O O . VAL A 1 182 ? -3.670 -0.358 9.306 1.00 98.19 182 VAL A O 1
ATOM 1335 N N . PHE A 1 183 ? -4.100 0.670 7.356 1.00 98.56 183 PHE A N 1
ATOM 1336 C CA . PHE A 1 183 ? -3.929 2.035 7.833 1.00 98.56 183 PHE A CA 1
ATOM 1337 C C . PHE A 1 183 ? -5.287 2.608 8.211 1.00 98.56 183 PHE A C 1
ATOM 1339 O O . PHE A 1 183 ? -6.196 2.618 7.388 1.00 98.56 183 PHE A O 1
ATOM 1346 N N . ALA A 1 184 ? -5.434 3.090 9.439 1.00 97.81 184 ALA A N 1
ATOM 1347 C CA . ALA A 1 184 ? -6.627 3.782 9.902 1.00 97.81 184 ALA A CA 1
ATOM 1348 C C . ALA A 1 184 ? -6.283 5.240 10.210 1.00 97.81 184 ALA A C 1
ATOM 1350 O O . ALA A 1 184 ? -5.526 5.519 11.135 1.00 97.81 184 ALA A O 1
ATOM 1351 N N . LEU A 1 185 ? -6.833 6.171 9.439 1.00 97.56 185 LEU A N 1
ATOM 1352 C CA . LEU A 1 185 ? -6.578 7.602 9.546 1.00 97.56 185 LEU A CA 1
ATOM 1353 C C . LEU A 1 185 ? -7.790 8.283 10.184 1.00 97.56 185 LEU A C 1
ATOM 1355 O O . LEU A 1 185 ? -8.890 8.238 9.630 1.00 97.56 185 LEU A O 1
ATOM 1359 N N . SER A 1 186 ? -7.615 8.900 11.355 1.00 96.00 186 SER A N 1
ATOM 1360 C CA . SER A 1 186 ? -8.707 9.667 11.959 1.00 96.00 186 SER A CA 1
ATOM 1361 C C . SER A 1 186 ? -9.025 10.886 11.104 1.00 96.00 186 SER A C 1
ATOM 1363 O O . SER A 1 186 ? -8.130 11.543 10.569 1.00 96.00 186 SER A O 1
ATOM 1365 N N . GLN A 1 187 ? -10.303 11.243 11.030 1.00 94.19 187 GLN A N 1
ATOM 1366 C CA . GLN A 1 187 ? -10.753 12.453 10.353 1.00 94.19 187 GLN A CA 1
ATOM 1367 C C . GLN A 1 187 ? -9.995 13.694 10.841 1.00 94.19 187 GLN A C 1
ATOM 1369 O O . GLN A 1 187 ? -9.668 14.568 10.043 1.00 94.19 187 GLN A O 1
ATOM 1374 N N . ASP A 1 188 ? -9.707 13.795 12.137 1.00 92.75 188 ASP A N 1
ATOM 1375 C CA . ASP A 1 188 ? -9.020 14.966 12.672 1.00 92.75 188 ASP A CA 1
ATOM 1376 C C . ASP A 1 188 ? -7.518 14.968 12.336 1.00 92.75 188 ASP A C 1
ATOM 1378 O O . ASP A 1 188 ? -6.960 16.041 12.100 1.00 92.75 188 ASP A O 1
ATOM 1382 N N . ALA A 1 189 ? -6.876 13.800 12.202 1.00 93.62 189 ALA A N 1
ATOM 1383 C CA . ALA A 1 189 ? -5.528 13.704 11.639 1.00 93.62 189 ALA A CA 1
ATOM 1384 C C . ALA A 1 189 ? -5.508 14.096 10.150 1.00 93.62 189 ALA A C 1
ATOM 1386 O O . ALA A 1 189 ? -4.645 14.865 9.734 1.00 93.62 189 ALA A O 1
ATOM 1387 N N . ILE A 1 190 ? -6.503 13.658 9.367 1.00 94.44 190 ILE A N 1
ATOM 1388 C CA . ILE A 1 190 ? -6.659 14.038 7.950 1.00 94.44 190 ILE A CA 1
ATOM 1389 C C . ILE A 1 190 ? -6.894 15.548 7.808 1.00 94.44 190 ILE A C 1
ATOM 1391 O O . ILE A 1 190 ? -6.276 16.194 6.966 1.00 94.44 190 ILE A O 1
ATOM 1395 N N . LYS A 1 191 ? -7.746 16.148 8.650 1.00 93.25 191 LYS A N 1
ATOM 1396 C CA . LYS A 1 191 ? -7.957 17.607 8.663 1.00 93.25 191 LYS A CA 1
ATOM 1397 C C . LYS A 1 191 ? -6.683 18.374 8.989 1.00 93.25 191 LYS A C 1
ATOM 1399 O O . LYS A 1 191 ? -6.498 19.476 8.481 1.00 93.25 191 LYS A O 1
ATOM 1404 N N . ALA A 1 192 ? -5.864 17.834 9.887 1.00 91.81 192 ALA A N 1
ATOM 1405 C CA . ALA A 1 192 ? -4.632 18.477 10.303 1.00 91.81 192 ALA A CA 1
ATOM 1406 C C . ALA A 1 192 ? -3.558 18.398 9.210 1.00 91.81 192 ALA A C 1
ATOM 1408 O O . ALA A 1 192 ? -2.927 19.417 8.938 1.00 91.81 192 ALA A O 1
ATOM 1409 N N . ASP A 1 193 ? -3.352 17.222 8.602 1.00 92.50 193 ASP A N 1
ATOM 1410 C CA . ASP A 1 193 ? -2.288 17.016 7.610 1.00 92.50 193 ASP A CA 1
ATOM 1411 C C . ASP A 1 193 ? -2.517 15.804 6.676 1.00 92.50 193 ASP A C 1
ATOM 1413 O O . ASP A 1 193 ? -1.687 14.903 6.537 1.00 92.50 193 ASP A O 1
ATOM 1417 N N . GLY A 1 194 ? -3.686 15.736 6.038 1.00 90.50 194 GLY A N 1
ATOM 1418 C CA . GLY A 1 194 ? -4.084 14.594 5.209 1.00 90.50 194 GLY A CA 1
ATOM 1419 C C . GLY A 1 194 ? -3.166 14.327 4.014 1.00 90.50 194 GLY A C 1
ATOM 1420 O O . GLY A 1 194 ? -2.929 13.166 3.690 1.00 90.50 194 GLY A O 1
ATOM 1421 N N . ALA A 1 195 ? -2.606 15.368 3.391 1.00 87.38 195 ALA A N 1
ATOM 1422 C CA . ALA A 1 195 ? -1.685 15.213 2.264 1.00 87.38 195 ALA A CA 1
ATOM 1423 C C . ALA A 1 195 ? -0.413 14.457 2.680 1.00 87.38 195 ALA A C 1
ATOM 1425 O O . ALA A 1 195 ? -0.045 13.474 2.038 1.00 87.38 195 ALA A O 1
ATOM 1426 N N . HIS A 1 196 ? 0.201 14.859 3.797 1.00 90.25 196 HIS A N 1
ATOM 1427 C CA . HIS A 1 196 ? 1.373 14.183 4.354 1.00 90.25 196 HIS A CA 1
ATOM 1428 C C . HIS A 1 196 ? 1.069 12.736 4.747 1.00 90.25 196 HIS A C 1
ATOM 1430 O O . HIS A 1 196 ? 1.825 11.829 4.410 1.00 90.25 196 HIS A O 1
ATOM 1436 N N . LEU A 1 197 ? -0.064 12.488 5.414 1.00 94.50 197 LEU A N 1
ATOM 1437 C CA . LEU A 1 197 ? -0.439 11.136 5.843 1.00 94.50 197 LEU A CA 1
ATOM 1438 C C . LEU A 1 197 ? -0.717 10.199 4.660 1.00 94.50 197 LEU A C 1
ATOM 1440 O O . LEU A 1 197 ? -0.326 9.032 4.699 1.00 94.50 197 LEU A O 1
ATOM 1444 N N . ARG A 1 198 ? -1.363 10.689 3.597 1.00 91.50 198 ARG A N 1
ATOM 1445 C CA . ARG A 1 198 ? -1.580 9.909 2.368 1.00 91.50 198 ARG A CA 1
ATOM 1446 C C . ARG A 1 198 ? -0.260 9.588 1.675 1.00 91.50 198 ARG A C 1
ATOM 1448 O O . ARG A 1 198 ? -0.074 8.446 1.260 1.00 91.50 198 ARG A O 1
ATOM 1455 N N . GLU A 1 199 ? 0.649 10.556 1.587 1.00 84.81 199 GLU A N 1
ATOM 1456 C CA . GLU A 1 199 ? 1.978 10.343 1.007 1.00 84.81 199 GLU A CA 1
ATOM 1457 C C . GLU A 1 199 ? 2.782 9.326 1.819 1.00 84.81 199 GLU A C 1
ATOM 1459 O O . GLU A 1 199 ? 3.292 8.360 1.262 1.00 84.81 199 GLU A O 1
ATOM 1464 N N . LEU A 1 200 ? 2.771 9.444 3.150 1.00 92.44 200 LEU A N 1
ATOM 1465 C CA . LEU A 1 200 ? 3.389 8.478 4.055 1.00 92.44 200 LEU A CA 1
ATOM 1466 C C . LEU A 1 200 ? 2.898 7.053 3.791 1.00 92.44 200 LEU A C 1
ATOM 1468 O O . LEU A 1 200 ? 3.709 6.130 3.736 1.00 92.44 200 LEU A O 1
ATOM 1472 N N . VAL A 1 201 ? 1.584 6.859 3.636 1.00 96.62 201 VAL A N 1
ATOM 1473 C CA . VAL A 1 201 ? 0.997 5.540 3.355 1.00 96.62 201 VAL A CA 1
ATOM 1474 C C . VAL A 1 201 ? 1.451 5.014 1.991 1.00 96.62 201 VAL A C 1
ATOM 1476 O O . VAL A 1 201 ? 1.838 3.845 1.894 1.00 96.62 201 VAL A O 1
ATOM 1479 N N . LYS A 1 202 ? 1.440 5.861 0.951 1.00 89.94 202 LYS A N 1
ATOM 1480 C CA . LYS A 1 202 ? 1.912 5.507 -0.399 1.00 89.94 202 LYS A CA 1
ATOM 1481 C C . LYS A 1 202 ? 3.386 5.103 -0.398 1.00 89.94 202 LYS A C 1
ATOM 1483 O O . LYS A 1 202 ? 3.733 4.049 -0.941 1.00 89.94 202 LYS A O 1
ATOM 1488 N N . ASP A 1 203 ? 4.224 5.890 0.263 1.00 77.50 203 ASP A N 1
ATOM 1489 C CA . ASP A 1 203 ? 5.656 5.642 0.387 1.00 77.50 203 ASP A CA 1
ATOM 1490 C C . ASP A 1 203 ? 5.935 4.388 1.203 1.00 77.50 203 ASP A C 1
ATOM 1492 O O . ASP A 1 203 ? 6.711 3.535 0.779 1.00 77.50 203 ASP A O 1
ATOM 1496 N N . PHE A 1 204 ? 5.269 4.216 2.346 1.00 88.38 204 PHE A N 1
ATOM 1497 C CA . PHE A 1 204 ? 5.446 3.025 3.169 1.00 88.38 204 PHE A CA 1
ATOM 1498 C C . PHE A 1 204 ? 5.124 1.755 2.378 1.00 88.38 204 PHE A C 1
ATOM 1500 O O . PHE A 1 204 ? 5.923 0.818 2.346 1.00 88.38 204 PHE A O 1
ATOM 1507 N N . ALA A 1 205 ? 3.972 1.742 1.703 1.00 86.31 205 ALA A N 1
ATOM 1508 C CA . ALA A 1 205 ? 3.539 0.611 0.896 1.00 86.31 205 ALA A CA 1
ATOM 1509 C C . ALA A 1 205 ? 4.483 0.336 -0.286 1.00 86.31 205 ALA A C 1
ATOM 1511 O O . ALA A 1 205 ? 4.636 -0.813 -0.690 1.00 86.31 205 ALA A O 1
ATOM 1512 N N . SER A 1 206 ? 5.131 1.368 -0.828 1.00 77.31 206 SER A N 1
ATOM 1513 C CA . SER A 1 206 ? 6.049 1.231 -1.963 1.00 77.31 206 SER A CA 1
ATOM 1514 C C . SER A 1 206 ? 7.457 0.799 -1.552 1.00 77.31 206 SER A C 1
ATOM 1516 O O . SER A 1 206 ? 8.086 0.041 -2.287 1.00 77.31 206 SER A O 1
ATOM 1518 N N . ILE A 1 207 ? 7.944 1.273 -0.401 1.00 68.88 207 ILE A N 1
ATOM 1519 C CA . ILE A 1 207 ? 9.330 1.095 0.057 1.00 68.88 207 ILE A CA 1
ATOM 1520 C C . ILE A 1 207 ? 9.488 -0.175 0.900 1.00 68.88 207 ILE A C 1
ATOM 1522 O O . ILE A 1 207 ? 10.465 -0.904 0.730 1.00 68.88 207 ILE A O 1
ATOM 1526 N N . TYR A 1 208 ? 8.543 -0.445 1.806 1.00 79.06 208 TYR A N 1
ATOM 1527 C CA . TYR A 1 208 ? 8.686 -1.481 2.837 1.00 79.06 208 TYR A CA 1
ATOM 1528 C C . TYR A 1 208 ? 7.899 -2.758 2.559 1.00 79.06 208 TYR A C 1
ATOM 1530 O O . TYR A 1 208 ? 8.100 -3.751 3.261 1.00 79.06 208 TYR A O 1
ATOM 1538 N N . LEU A 1 209 ? 7.015 -2.755 1.560 1.00 80.81 209 LEU A N 1
ATOM 1539 C CA . LEU A 1 209 ? 6.159 -3.892 1.240 1.00 80.81 209 LEU A CA 1
ATOM 1540 C C . LEU A 1 209 ? 6.338 -4.337 -0.215 1.00 80.81 209 LEU A C 1
ATOM 1542 O O . LEU A 1 209 ? 6.441 -3.530 -1.139 1.00 80.81 209 LEU A O 1
ATOM 1546 N N . ASP A 1 210 ? 6.283 -5.650 -0.420 1.00 75.69 210 ASP A N 1
ATOM 1547 C CA . ASP A 1 210 ? 6.010 -6.234 -1.729 1.00 75.69 210 ASP A CA 1
ATOM 1548 C C . ASP A 1 210 ? 4.490 -6.367 -1.886 1.00 75.69 210 ASP A C 1
ATOM 1550 O O . ASP A 1 210 ? 3.859 -7.231 -1.275 1.00 75.69 210 ASP A O 1
ATOM 1554 N N . LEU A 1 211 ? 3.900 -5.474 -2.686 1.00 76.69 211 LEU A N 1
ATOM 1555 C CA . LEU A 1 211 ? 2.454 -5.404 -2.922 1.00 76.69 211 LEU A CA 1
ATOM 1556 C C . LEU A 1 211 ? 1.935 -6.462 -3.906 1.00 76.69 211 LEU A C 1
ATOM 1558 O O . LEU A 1 211 ? 0.806 -6.348 -4.389 1.00 76.69 211 LEU A O 1
ATOM 1562 N N . SER A 1 212 ? 2.734 -7.487 -4.208 1.00 71.69 212 SER A N 1
ATOM 1563 C CA . SER A 1 212 ? 2.244 -8.679 -4.889 1.00 71.69 212 SER A CA 1
ATOM 1564 C C . SER A 1 212 ? 1.078 -9.285 -4.092 1.00 71.69 212 SER A C 1
ATOM 1566 O O . SER A 1 212 ? 1.195 -9.438 -2.871 1.00 71.69 212 SER A O 1
ATOM 1568 N N . PRO A 1 213 ? -0.023 -9.711 -4.742 1.00 65.31 213 PRO A N 1
ATOM 1569 C CA . PRO A 1 213 ? -1.220 -10.196 -4.049 1.00 65.31 213 PRO A CA 1
ATOM 1570 C C . PRO A 1 213 ? -0.958 -11.328 -3.048 1.00 65.31 213 PRO A C 1
ATOM 1572 O O . PRO A 1 213 ? -1.665 -11.438 -2.047 1.00 65.31 213 PRO A O 1
ATOM 1575 N N . ASP A 1 214 ? 0.081 -12.135 -3.287 1.00 71.12 214 ASP A N 1
ATOM 1576 C CA . ASP A 1 214 ? 0.500 -13.268 -2.459 1.00 71.12 214 ASP A CA 1
ATOM 1577 C C . ASP A 1 214 ? 1.587 -12.935 -1.422 1.00 71.12 214 ASP A C 1
ATOM 1579 O O . ASP A 1 214 ? 1.949 -13.809 -0.631 1.00 71.12 214 ASP A O 1
ATOM 1583 N N . VAL A 1 215 ? 2.058 -11.691 -1.341 1.00 77.75 215 VAL A N 1
ATOM 1584 C CA . VAL A 1 215 ? 3.063 -11.268 -0.355 1.00 77.75 215 VAL A CA 1
ATOM 1585 C C . VAL A 1 215 ? 2.428 -10.319 0.650 1.00 77.75 215 VAL A C 1
ATOM 1587 O O . VAL A 1 215 ? 1.989 -10.787 1.701 1.00 77.75 215 VAL A O 1
ATOM 1590 N N . SER A 1 216 ? 2.299 -9.034 0.330 1.00 87.19 216 SER A N 1
ATOM 1591 C CA . SER A 1 216 ? 1.693 -8.052 1.224 1.00 87.19 216 SER A CA 1
ATOM 1592 C C . SER A 1 216 ? 0.529 -7.307 0.583 1.00 87.19 216 SER A C 1
ATOM 1594 O O . SER A 1 216 ? 0.500 -7.034 -0.614 1.00 87.19 216 SER A O 1
ATOM 1596 N N . ARG A 1 217 ? -0.461 -6.965 1.404 1.00 92.19 217 ARG A N 1
ATOM 1597 C CA . ARG A 1 217 ? -1.652 -6.211 1.010 1.00 92.19 217 ARG A CA 1
ATOM 1598 C C . ARG A 1 217 ? -1.876 -5.077 1.990 1.00 92.19 217 ARG A C 1
ATOM 1600 O O . ARG A 1 217 ? -1.624 -5.215 3.184 1.00 92.19 217 ARG A O 1
ATOM 1607 N N . VAL A 1 218 ? -2.395 -3.977 1.477 1.00 96.00 218 VAL A N 1
ATOM 1608 C CA . VAL A 1 218 ? -2.658 -2.747 2.207 1.00 96.00 218 VAL A CA 1
ATOM 1609 C C . VAL A 1 218 ? -4.138 -2.421 2.086 1.00 96.00 218 VAL A C 1
ATOM 1611 O O . VAL A 1 218 ? -4.752 -2.611 1.042 1.00 96.00 218 VAL A O 1
ATOM 1614 N N . ALA A 1 219 ? -4.731 -1.950 3.168 1.00 97.75 219 ALA A N 1
ATOM 1615 C CA . ALA A 1 219 ? -6.009 -1.268 3.152 1.00 97.75 219 ALA A CA 1
ATOM 1616 C C . ALA A 1 219 ? -5.857 0.082 3.831 1.00 97.75 219 ALA A C 1
ATOM 1618 O O . ALA A 1 219 ? -5.015 0.252 4.716 1.00 97.75 219 ALA A O 1
ATOM 1619 N N . VAL A 1 220 ? -6.702 1.021 3.434 1.00 98.50 220 VAL A N 1
ATOM 1620 C CA . VAL A 1 220 ? -6.784 2.345 4.036 1.00 98.50 220 VAL A CA 1
ATOM 1621 C C . VAL A 1 220 ? -8.216 2.568 4.474 1.00 98.50 220 VAL A C 1
ATOM 1623 O O . VAL A 1 220 ? -9.158 2.324 3.723 1.00 98.50 220 VAL A O 1
ATOM 1626 N N . ILE A 1 221 ? -8.356 2.991 5.720 1.00 98.00 221 ILE A N 1
ATOM 1627 C CA . ILE A 1 221 ? -9.604 3.281 6.400 1.00 98.00 221 ILE A CA 1
ATOM 1628 C C . ILE A 1 221 ? -9.521 4.726 6.872 1.00 98.00 221 ILE A C 1
ATOM 1630 O O . ILE A 1 221 ? -8.570 5.101 7.552 1.00 98.00 221 ILE A O 1
ATOM 1634 N N . GLU A 1 222 ? -10.528 5.524 6.556 1.00 97.44 222 GLU A N 1
ATOM 1635 C CA . GLU A 1 222 ? -10.722 6.842 7.152 1.00 97.44 222 GLU A CA 1
ATOM 1636 C C . GLU A 1 222 ? -11.854 6.750 8.162 1.00 97.44 222 GLU A C 1
ATOM 1638 O O . GLU A 1 222 ? -12.900 6.164 7.872 1.00 97.44 222 GLU A O 1
ATOM 1643 N N . TYR A 1 223 ? -11.652 7.286 9.364 1.00 95.31 223 TYR A N 1
ATOM 1644 C CA . TYR A 1 223 ? -12.632 7.125 10.432 1.00 95.31 223 TYR A CA 1
ATOM 1645 C C . TYR A 1 223 ? -12.963 8.424 11.164 1.00 95.31 223 TYR A C 1
ATOM 1647 O O . TYR A 1 223 ? -12.100 9.179 11.612 1.00 95.31 223 TYR A O 1
ATOM 1655 N N . GLY A 1 224 ? -14.261 8.646 11.321 1.00 93.44 224 GLY A N 1
ATOM 1656 C CA . GLY A 1 224 ? -14.878 9.610 12.216 1.00 93.44 224 GLY A CA 1
ATOM 1657 C C . GLY A 1 224 ? -15.814 8.868 13.174 1.00 93.44 224 GLY A C 1
ATOM 1658 O O . GLY A 1 224 ? -15.433 7.889 13.821 1.00 93.44 224 GLY A O 1
ATOM 1659 N N . GLU A 1 225 ? -17.066 9.312 13.217 1.00 89.44 225 GLU A N 1
ATOM 1660 C CA . GLU A 1 225 ? -18.186 8.545 13.764 1.00 89.44 225 GLU A CA 1
ATOM 1661 C C . GLU A 1 225 ? -18.640 7.454 12.781 1.00 89.44 225 GLU A C 1
ATOM 1663 O O . GLU A 1 225 ? -19.050 6.372 13.203 1.00 89.44 225 GLU A O 1
ATOM 1668 N N . SER A 1 226 ? -18.546 7.745 11.482 1.00 91.62 226 SER A N 1
ATOM 1669 C CA . SER A 1 226 ? -18.682 6.795 10.375 1.00 91.62 226 SER A CA 1
ATOM 1670 C C . SER A 1 226 ? -17.307 6.399 9.835 1.00 91.62 226 SER A C 1
ATOM 1672 O O . SER A 1 226 ? -16.296 7.018 10.170 1.00 91.62 226 SER A O 1
ATOM 1674 N N . VAL A 1 227 ? -17.264 5.354 9.012 1.00 94.75 227 VAL A N 1
ATOM 1675 C CA . VAL A 1 227 ? -16.023 4.819 8.448 1.00 94.75 227 VAL A CA 1
ATOM 1676 C C . VAL A 1 227 ? -16.144 4.717 6.938 1.00 94.75 227 VAL A C 1
ATOM 1678 O O . VAL A 1 227 ? -17.131 4.176 6.443 1.00 94.75 227 VAL A O 1
ATOM 1681 N N . GLU A 1 228 ? -15.107 5.166 6.242 1.00 96.25 228 GLU A N 1
ATOM 1682 C CA . GLU A 1 228 ? -14.921 4.974 4.808 1.00 96.25 228 GLU A CA 1
ATOM 1683 C C . GLU A 1 228 ? -13.684 4.113 4.560 1.00 96.25 228 GLU A C 1
ATOM 1685 O O . GLU A 1 228 ? -12.705 4.164 5.307 1.00 96.25 228 GLU A O 1
ATOM 1690 N N . ILE A 1 229 ? -13.727 3.291 3.513 1.00 96.12 229 ILE A N 1
ATOM 1691 C CA . ILE A 1 229 ? -12.631 2.378 3.161 1.00 96.12 229 ILE A CA 1
ATOM 1692 C C . ILE A 1 229 ? -12.246 2.639 1.705 1.00 96.12 229 ILE A C 1
ATOM 1694 O O . ILE A 1 229 ? -12.725 1.932 0.814 1.00 96.12 229 ILE A O 1
ATOM 1698 N N . PRO A 1 230 ? -11.413 3.661 1.436 1.00 92.69 230 PRO A N 1
ATOM 1699 C CA . PRO A 1 230 ? -11.033 4.005 0.069 1.00 92.69 230 PRO A CA 1
ATOM 1700 C C . PRO A 1 230 ? -10.233 2.899 -0.629 1.00 92.69 230 PRO A C 1
ATOM 1702 O O . PRO A 1 230 ? -10.329 2.733 -1.843 1.00 92.69 230 PRO A O 1
ATOM 1705 N N . VAL A 1 231 ? -9.475 2.113 0.144 1.00 94.75 231 VAL A N 1
ATOM 1706 C CA . VAL A 1 231 ? -8.702 0.971 -0.355 1.00 94.75 231 VAL A CA 1
ATOM 1707 C C . VAL A 1 231 ? -8.958 -0.235 0.541 1.00 94.75 231 VAL A C 1
ATOM 1709 O O . VAL A 1 231 ? -8.677 -0.197 1.737 1.00 94.75 231 VAL A O 1
ATOM 1712 N N . THR A 1 232 ? -9.474 -1.324 -0.025 1.00 94.12 232 THR A N 1
ATOM 1713 C CA . THR A 1 232 ? -9.691 -2.593 0.692 1.00 94.12 232 THR A CA 1
ATOM 1714 C C . THR A 1 232 ? -8.499 -3.533 0.543 1.00 94.12 232 THR A C 1
ATOM 1716 O O . THR A 1 232 ? -7.789 -3.478 -0.462 1.00 94.12 232 THR A O 1
ATOM 1719 N N . LEU A 1 233 ? -8.337 -4.484 1.470 1.00 89.44 233 LEU A N 1
ATOM 1720 C CA . LEU A 1 233 ? -7.313 -5.527 1.333 1.00 89.44 233 LEU A CA 1
ATOM 1721 C C . LEU A 1 233 ? -7.567 -6.348 0.060 1.00 89.44 233 LEU A C 1
ATOM 1723 O O . LEU A 1 233 ? -8.622 -6.960 -0.089 1.00 89.44 233 LEU A O 1
ATOM 1727 N N . GLY A 1 234 ? -6.593 -6.376 -0.853 1.00 76.69 234 GLY A N 1
ATOM 1728 C CA . GLY A 1 234 ? -6.728 -7.076 -2.138 1.00 76.69 234 GLY A CA 1
ATOM 1729 C C . GLY A 1 234 ? -7.727 -6.429 -3.105 1.00 76.69 234 GLY A C 1
ATOM 1730 O O . GLY A 1 234 ? -8.218 -7.104 -4.005 1.00 76.69 234 GLY A O 1
ATOM 1731 N N . GLY A 1 235 ? -8.054 -5.145 -2.908 1.00 77.06 235 GLY A N 1
ATOM 1732 C CA . GLY A 1 235 ? -8.852 -4.342 -3.844 1.00 77.06 235 GLY A CA 1
ATOM 1733 C C . GLY A 1 235 ? -8.075 -3.840 -5.065 1.00 77.06 235 GLY A C 1
ATOM 1734 O O . GLY A 1 235 ? -8.655 -3.155 -5.897 1.00 77.06 235 GLY A O 1
ATOM 1735 N N . TYR A 1 236 ? -6.790 -4.178 -5.148 1.00 79.88 236 TYR A N 1
ATOM 1736 C CA . TYR A 1 236 ? -5.860 -3.855 -6.222 1.00 79.88 236 TYR A CA 1
ATOM 1737 C C . TYR A 1 236 ? -4.937 -5.061 -6.459 1.00 79.88 236 TYR A C 1
ATOM 1739 O O . TYR A 1 236 ? -4.739 -5.879 -5.552 1.00 79.88 236 TYR A O 1
ATOM 1747 N N . ASN A 1 237 ? -4.366 -5.168 -7.657 1.00 63.19 237 ASN A N 1
ATOM 1748 C CA . ASN A 1 237 ? -3.472 -6.267 -8.044 1.00 63.19 237 ASN A CA 1
ATOM 1749 C C . ASN A 1 237 ? -2.007 -5.844 -8.161 1.00 63.19 237 ASN A C 1
ATOM 1751 O O . ASN A 1 237 ? -1.118 -6.690 -8.094 1.00 63.19 237 ASN A O 1
ATOM 1755 N N . GLU A 1 238 ? -1.756 -4.547 -8.335 1.00 60.69 238 GLU A N 1
ATOM 1756 C CA . GLU A 1 238 ? -0.417 -4.010 -8.557 1.00 60.69 238 GLU A CA 1
ATOM 1757 C C . GLU A 1 238 ? -0.194 -2.714 -7.781 1.00 60.69 238 GLU A C 1
ATOM 1759 O O . GLU A 1 238 ? -1.129 -1.966 -7.478 1.00 60.69 238 GLU A O 1
ATOM 1764 N N . ARG A 1 239 ? 1.081 -2.408 -7.510 1.00 74.44 239 ARG A N 1
ATOM 1765 C CA . ARG A 1 239 ? 1.497 -1.183 -6.812 1.00 74.44 239 ARG A CA 1
ATOM 1766 C C . ARG A 1 239 ? 0.912 0.073 -7.458 1.00 74.44 239 ARG A C 1
ATOM 1768 O O . ARG A 1 239 ? 0.402 0.934 -6.753 1.00 74.44 239 ARG A O 1
ATOM 1775 N N . LEU A 1 240 ? 0.960 0.182 -8.786 1.00 62.66 240 LEU A N 1
ATOM 1776 C CA . LEU A 1 240 ? 0.475 1.373 -9.487 1.00 62.66 240 LEU A CA 1
ATOM 1777 C C . LEU A 1 240 ? -1.041 1.572 -9.328 1.00 62.66 240 LEU A C 1
ATOM 1779 O O . LEU A 1 240 ? -1.502 2.706 -9.244 1.00 62.66 240 LEU A O 1
ATOM 1783 N N . GLU A 1 241 ? -1.816 0.488 -9.268 1.00 74.31 241 GLU A N 1
ATOM 1784 C CA . GLU A 1 241 ? -3.261 0.554 -9.029 1.00 74.31 241 GLU A CA 1
ATOM 1785 C C . GLU A 1 241 ? -3.558 1.042 -7.608 1.00 74.31 241 GLU A C 1
ATOM 1787 O O . GLU A 1 241 ? -4.365 1.954 -7.439 1.00 74.31 241 GLU A O 1
ATOM 1792 N N . PHE A 1 242 ? -2.834 0.530 -6.606 1.00 83.12 242 PHE A N 1
ATOM 1793 C CA . PHE A 1 242 ? -2.907 1.042 -5.235 1.00 83.12 242 PHE A CA 1
ATOM 1794 C C . PHE A 1 242 ? -2.629 2.553 -5.168 1.00 83.12 242 PHE A C 1
ATOM 1796 O O . PHE A 1 242 ? -3.405 3.291 -4.562 1.00 83.12 242 PHE A O 1
ATOM 1803 N N . LEU A 1 243 ? -1.566 3.026 -5.832 1.00 78.62 243 LEU A N 1
ATOM 1804 C CA . LEU A 1 243 ? -1.216 4.451 -5.860 1.00 78.62 243 LEU A CA 1
ATOM 1805 C C . LEU A 1 243 ? -2.320 5.296 -6.514 1.00 78.62 243 LEU A C 1
ATOM 1807 O O . LEU A 1 243 ? -2.739 6.294 -5.937 1.00 78.62 243 LEU A O 1
ATOM 1811 N N . LYS A 1 244 ? -2.874 4.852 -7.650 1.00 73.81 244 LYS A N 1
ATOM 1812 C CA . LYS A 1 244 ? -4.003 5.533 -8.310 1.00 73.81 244 LYS A CA 1
ATOM 1813 C C . LYS A 1 244 ? -5.248 5.594 -7.428 1.00 73.81 244 LYS A C 1
ATOM 1815 O O . LYS A 1 244 ? -5.930 6.615 -7.414 1.00 73.81 244 LYS A O 1
ATOM 1820 N N . MET A 1 245 ? -5.559 4.518 -6.702 1.00 84.75 245 MET A N 1
ATOM 1821 C CA . MET A 1 245 ? -6.678 4.513 -5.756 1.00 84.75 245 MET A CA 1
ATOM 1822 C C . MET A 1 245 ? -6.444 5.507 -4.617 1.00 84.75 245 MET A C 1
ATOM 1824 O O . MET A 1 245 ? -7.376 6.211 -4.242 1.00 84.75 245 MET A O 1
ATOM 1828 N N . MET A 1 246 ? -5.210 5.598 -4.111 1.00 89.56 246 MET A N 1
ATOM 1829 C CA . MET A 1 246 ? -4.818 6.561 -3.079 1.00 89.56 246 MET A CA 1
ATOM 1830 C C . MET A 1 246 ? -4.894 8.016 -3.559 1.00 89.56 246 MET A C 1
ATOM 1832 O O . MET A 1 246 ? -5.380 8.870 -2.819 1.00 89.56 246 MET A O 1
ATOM 1836 N N . ASP A 1 247 ? -4.473 8.298 -4.792 1.00 85.38 247 ASP A N 1
ATOM 1837 C CA . ASP A 1 247 ? -4.554 9.641 -5.384 1.00 85.38 247 ASP A CA 1
ATOM 1838 C C . ASP A 1 247 ? -6.002 10.057 -5.705 1.00 85.38 247 ASP A C 1
ATOM 1840 O O . ASP A 1 247 ? -6.311 11.244 -5.782 1.00 85.38 247 ASP A O 1
ATOM 1844 N N . ALA A 1 248 ? -6.910 9.089 -5.873 1.00 90.06 248 ALA A N 1
ATOM 1845 C CA . ALA A 1 248 ? -8.335 9.335 -6.082 1.00 90.06 248 ALA A CA 1
ATOM 1846 C C . ALA A 1 248 ? -9.121 9.564 -4.777 1.00 90.06 248 ALA A C 1
ATOM 1848 O O . ALA A 1 248 ? -10.312 9.892 -4.834 1.00 90.06 248 ALA A O 1
ATOM 1849 N N . VAL A 1 249 ? -8.500 9.378 -3.605 1.00 90.31 249 VAL A N 1
ATOM 1850 C CA . VAL A 1 249 ? -9.184 9.580 -2.324 1.00 90.31 249 VAL A CA 1
ATOM 1851 C C . VAL A 1 249 ? -9.423 11.073 -2.095 1.00 90.31 249 VAL A C 1
ATOM 1853 O O . VAL A 1 249 ? -8.473 11.851 -2.160 1.00 90.31 249 VAL A O 1
ATOM 1856 N N . PRO A 1 250 ? -10.663 11.507 -1.799 1.00 89.06 250 PRO A N 1
ATOM 1857 C CA . PRO A 1 250 ? -10.942 12.921 -1.577 1.00 89.06 250 PRO A CA 1
ATOM 1858 C C . PRO A 1 250 ? -10.136 13.503 -0.412 1.00 89.06 250 PRO A C 1
ATOM 1860 O O . PRO A 1 250 ? -10.014 12.875 0.638 1.00 89.06 250 PRO A O 1
ATOM 1863 N N . ASP A 1 251 ? -9.652 14.738 -0.564 1.00 83.69 251 ASP A N 1
ATOM 1864 C CA . ASP A 1 251 ? -8.849 15.421 0.463 1.00 83.69 251 ASP A CA 1
ATOM 1865 C C . ASP A 1 251 ? -9.542 15.460 1.828 1.00 83.69 251 ASP A C 1
ATOM 1867 O O . ASP A 1 251 ? -8.896 15.314 2.865 1.00 83.69 251 ASP A O 1
ATOM 1871 N N . PHE A 1 252 ? -10.864 15.641 1.829 1.00 83.75 252 PHE A N 1
ATOM 1872 C CA . PHE A 1 252 ? -11.657 15.695 3.043 1.00 83.75 252 PHE A CA 1
ATOM 1873 C C . PHE A 1 252 ? -13.084 15.187 2.822 1.00 83.75 252 PHE A C 1
ATOM 1875 O O . PHE A 1 252 ? -13.755 15.563 1.857 1.00 83.75 252 PHE A O 1
ATOM 1882 N N . GLN A 1 253 ? -13.567 14.394 3.775 1.00 85.38 253 GLN A N 1
ATOM 1883 C CA . GLN A 1 253 ? -14.967 14.011 3.925 1.00 85.38 253 GLN A CA 1
ATOM 1884 C C . GLN A 1 253 ? -15.370 14.182 5.389 1.00 85.38 253 GLN A C 1
ATOM 1886 O O . GLN A 1 253 ? -14.557 13.946 6.279 1.00 85.38 253 GLN A O 1
ATOM 1891 N N . ASP A 1 254 ? -16.616 14.590 5.648 1.00 92.25 254 ASP A N 1
ATOM 1892 C CA . ASP A 1 254 ? -17.120 14.676 7.020 1.00 92.25 254 ASP A CA 1
ATOM 1893 C C . ASP A 1 254 ? -17.763 13.353 7.456 1.00 92.25 254 ASP A C 1
ATOM 1895 O O . ASP A 1 254 ? -18.925 13.062 7.185 1.00 92.25 254 ASP A O 1
ATOM 1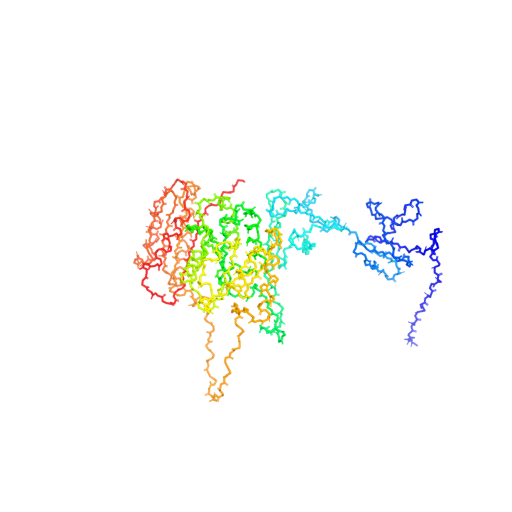899 N N . LEU A 1 255 ? -16.962 12.560 8.147 1.00 92.44 255 LEU A N 1
ATOM 1900 C CA . LEU A 1 255 ? -17.258 11.307 8.821 1.00 92.44 255 LEU A CA 1
ATOM 1901 C C . LEU A 1 255 ? -17.710 11.507 10.275 1.00 92.44 255 LEU A C 1
ATOM 1903 O O . LEU A 1 255 ? -18.007 10.523 10.950 1.00 92.44 255 LEU A O 1
ATOM 1907 N N . GLY A 1 256 ? -17.767 12.739 10.792 1.00 92.38 256 GLY A N 1
ATOM 1908 C CA . GLY A 1 256 ? -18.134 13.037 12.182 1.00 92.38 256 GLY A CA 1
ATOM 1909 C C . GLY A 1 256 ? -16.974 12.939 13.186 1.00 92.38 256 GLY A C 1
ATOM 1910 O O . GLY A 1 256 ? -15.803 13.050 12.822 1.00 92.38 256 GLY A O 1
ATOM 1911 N N . ILE A 1 257 ? -17.299 12.787 14.475 1.00 90.69 257 ILE A N 1
ATOM 1912 C CA . ILE A 1 257 ? -16.310 12.779 15.573 1.00 90.69 257 ILE A CA 1
ATOM 1913 C C . ILE A 1 257 ? -15.602 11.416 15.628 1.00 90.69 257 ILE A C 1
ATOM 1915 O O . ILE A 1 257 ? -16.301 10.419 15.831 1.00 90.69 257 ILE A O 1
ATOM 1919 N N . PRO A 1 258 ? -14.260 11.354 15.504 1.00 92.56 258 PRO A N 1
ATOM 1920 C CA . PRO A 1 258 ? -13.503 10.104 15.526 1.00 92.56 258 PRO A CA 1
ATOM 1921 C C . PRO A 1 258 ? -13.807 9.202 16.723 1.00 92.56 258 PRO A C 1
ATOM 1923 O O . PRO A 1 258 ? -13.789 9.632 17.876 1.00 92.56 258 PRO A O 1
ATOM 1926 N N . LYS A 1 259 ? -14.071 7.926 16.428 1.00 90.38 259 LYS A N 1
ATOM 1927 C CA . LYS A 1 259 ? -14.199 6.842 17.407 1.00 90.38 259 LYS A CA 1
ATOM 1928 C C . LYS A 1 259 ? -13.288 5.695 16.992 1.00 90.38 259 LYS A C 1
ATOM 1930 O O . LYS A 1 259 ? -13.572 5.005 16.012 1.00 90.38 259 LYS A O 1
ATOM 1935 N N . ILE A 1 260 ? -12.224 5.453 17.753 1.00 90.19 260 ILE A N 1
ATOM 1936 C CA . ILE A 1 260 ? -11.232 4.430 17.394 1.00 90.19 260 ILE A CA 1
ATOM 1937 C C . ILE A 1 260 ? -11.823 3.008 17.352 1.00 90.19 260 ILE A C 1
ATOM 1939 O O . ILE A 1 260 ? -11.379 2.175 16.567 1.00 90.19 260 ILE A O 1
ATOM 1943 N N . ASP A 1 261 ? -12.890 2.745 18.114 1.00 88.12 261 ASP A N 1
ATOM 1944 C CA . ASP A 1 261 ? -13.638 1.483 18.058 1.00 88.12 261 ASP A CA 1
ATOM 1945 C C . ASP A 1 261 ? -14.227 1.206 16.667 1.00 88.12 261 ASP A C 1
ATOM 1947 O O . ASP A 1 261 ? -14.262 0.056 16.226 1.00 88.12 261 ASP A O 1
ATOM 1951 N N . ALA A 1 262 ? -14.669 2.249 15.955 1.00 89.25 262 ALA A N 1
ATOM 1952 C CA . ALA A 1 262 ? -15.207 2.113 14.605 1.00 89.25 262 ALA A CA 1
ATOM 1953 C C . ALA A 1 262 ? -14.097 1.730 13.616 1.00 89.25 262 ALA A C 1
ATOM 1955 O O . ALA A 1 262 ? -14.271 0.805 12.820 1.00 89.25 262 ALA A O 1
ATOM 1956 N N . ALA A 1 263 ? -12.930 2.375 13.729 1.00 91.88 263 ALA A N 1
ATOM 1957 C CA . ALA A 1 263 ? -11.742 2.033 12.952 1.00 91.88 263 ALA A CA 1
ATOM 1958 C C . ALA A 1 263 ? -11.300 0.589 13.204 1.00 91.88 263 ALA A C 1
ATOM 1960 O O . ALA A 1 263 ? -11.067 -0.175 12.267 1.00 91.88 263 ALA A O 1
ATOM 1961 N N . TYR A 1 264 ? -11.239 0.195 14.478 1.00 91.44 264 TYR A N 1
ATOM 1962 C CA . TYR A 1 264 ? -10.859 -1.149 14.881 1.00 91.44 264 TYR A CA 1
ATOM 1963 C C . TYR A 1 264 ? -11.839 -2.198 14.341 1.00 91.44 264 TYR A C 1
ATOM 1965 O O . TYR A 1 264 ? -11.415 -3.189 13.746 1.00 91.44 264 TYR A O 1
ATOM 1973 N N . ALA A 1 265 ? -13.148 -1.974 14.486 1.00 90.50 265 ALA A N 1
ATOM 1974 C CA . ALA A 1 265 ? -14.174 -2.876 13.967 1.00 90.50 265 ALA A CA 1
ATOM 1975 C C . ALA A 1 265 ? -14.086 -3.030 12.439 1.00 90.50 265 ALA A C 1
ATOM 1977 O O . ALA A 1 265 ? -14.136 -4.154 11.932 1.00 90.50 265 ALA A O 1
ATOM 1978 N N . ALA A 1 266 ? -13.891 -1.927 11.711 1.00 93.50 266 ALA A N 1
ATOM 1979 C CA . ALA A 1 266 ? -13.721 -1.949 10.263 1.00 93.50 266 ALA A CA 1
ATOM 1980 C C . ALA A 1 266 ? -12.441 -2.692 9.844 1.00 93.50 266 ALA A C 1
ATOM 1982 O O . ALA A 1 266 ? -12.479 -3.519 8.932 1.00 93.50 266 ALA A O 1
ATOM 1983 N N . ALA A 1 267 ? -11.327 -2.480 10.550 1.00 94.88 267 ALA A N 1
ATOM 1984 C CA . ALA A 1 267 ? -10.083 -3.207 10.314 1.00 94.88 267 ALA A CA 1
ATOM 1985 C C . ALA A 1 267 ? -10.244 -4.713 10.565 1.00 94.88 267 ALA A C 1
ATOM 1987 O O . ALA A 1 267 ? -9.823 -5.528 9.744 1.00 94.88 267 ALA A O 1
ATOM 1988 N N . MET A 1 268 ? -10.907 -5.105 11.658 1.00 91.56 268 MET A N 1
ATOM 1989 C CA . MET A 1 268 ? -11.177 -6.518 11.941 1.00 91.56 268 MET A CA 1
ATOM 1990 C C . MET A 1 268 ? -12.049 -7.137 10.850 1.00 91.56 268 MET A C 1
ATOM 1992 O O . MET A 1 268 ? -11.782 -8.252 10.406 1.00 91.56 268 MET A O 1
ATOM 1996 N N . GLN A 1 269 ? -13.045 -6.400 10.358 1.00 91.12 269 GLN A N 1
ATOM 1997 C CA . GLN A 1 269 ? -13.857 -6.843 9.232 1.00 91.12 269 GLN A CA 1
ATOM 1998 C C . GLN A 1 269 ? -13.017 -7.034 7.962 1.00 91.12 269 GLN A C 1
ATOM 2000 O O . GLN A 1 269 ? -13.221 -8.036 7.275 1.00 91.12 269 GLN A O 1
ATOM 2005 N N . GLN A 1 270 ? -12.068 -6.142 7.656 1.00 94.38 270 GLN A N 1
ATOM 2006 C CA . GLN A 1 270 ? -11.145 -6.327 6.527 1.00 94.38 270 GLN A CA 1
ATOM 2007 C C . GLN A 1 270 ? -10.327 -7.613 6.693 1.00 94.38 270 GLN A C 1
ATOM 2009 O O . GLN A 1 270 ? -10.318 -8.455 5.793 1.00 94.38 270 GLN A O 1
ATOM 2014 N N . PHE A 1 271 ? -9.707 -7.816 7.858 1.00 92.06 271 PHE A N 1
ATOM 2015 C CA . PHE A 1 271 ? -8.895 -9.006 8.117 1.00 92.06 271 PHE A CA 1
ATOM 2016 C C . PHE A 1 271 ? -9.686 -10.312 8.053 1.00 92.06 271 PHE A C 1
ATOM 2018 O O . PHE A 1 271 ? -9.160 -11.309 7.568 1.00 92.06 271 PHE A O 1
ATOM 2025 N N . GLU A 1 272 ? -10.926 -10.339 8.538 1.00 90.69 272 GLU A N 1
ATOM 2026 C CA . GLU A 1 272 ? -11.752 -11.551 8.496 1.00 90.69 272 GLU A CA 1
ATOM 2027 C C . GLU A 1 272 ? -12.357 -11.789 7.104 1.00 90.69 272 GLU A C 1
ATOM 2029 O O . GLU A 1 272 ? -12.412 -12.930 6.645 1.00 90.69 272 GLU A O 1
ATOM 2034 N N . THR A 1 273 ? -12.756 -10.729 6.393 1.00 87.44 273 THR A N 1
ATOM 2035 C CA . THR A 1 273 ? -13.323 -10.836 5.035 1.00 87.44 273 THR A CA 1
ATOM 2036 C C . THR A 1 273 ? -12.278 -11.310 4.031 1.00 87.44 273 THR A C 1
ATOM 2038 O O . THR A 1 273 ? -12.565 -12.163 3.192 1.00 87.44 273 THR A O 1
ATOM 2041 N N . PHE A 1 274 ? -11.055 -10.789 4.135 1.00 87.38 274 PHE A N 1
ATOM 2042 C CA . PHE A 1 274 ? -9.955 -11.082 3.217 1.00 87.38 274 PHE A CA 1
ATOM 2043 C C . PHE A 1 274 ? -8.910 -12.016 3.829 1.00 87.38 274 PHE A C 1
ATOM 2045 O O . PHE A 1 274 ? -7.765 -12.024 3.384 1.00 87.38 274 PHE A O 1
ATOM 2052 N N . LYS A 1 275 ? -9.290 -12.798 4.842 1.00 86.12 275 LYS A N 1
ATOM 2053 C CA . LYS A 1 275 ? -8.384 -13.598 5.670 1.00 86.12 275 LYS A CA 1
ATOM 2054 C C . LYS A 1 275 ? -7.374 -14.425 4.876 1.00 86.12 275 LYS A C 1
ATOM 2056 O O . LYS A 1 275 ? -7.726 -15.164 3.957 1.00 86.12 275 LYS A O 1
ATOM 2061 N N . ARG A 1 276 ? -6.122 -14.384 5.340 1.00 83.44 276 ARG A N 1
ATOM 2062 C CA . ARG A 1 276 ? -5.032 -15.256 4.896 1.00 83.44 276 ARG A CA 1
ATOM 2063 C C . ARG A 1 276 ? -4.413 -15.973 6.086 1.00 83.44 276 ARG A C 1
ATOM 2065 O O . ARG A 1 276 ? -3.822 -15.343 6.952 1.00 83.44 276 ARG A O 1
ATOM 2072 N N . ASP A 1 277 ? -4.503 -17.303 6.099 1.00 77.56 277 ASP A N 1
ATOM 2073 C CA . ASP A 1 277 ? -4.139 -18.138 7.259 1.00 77.56 277 ASP A CA 1
ATOM 2074 C C . ASP A 1 277 ? -2.695 -17.980 7.747 1.00 77.56 277 ASP A C 1
ATOM 2076 O O . ASP A 1 277 ? -2.394 -18.291 8.898 1.00 77.56 277 ASP A O 1
ATOM 2080 N N . LYS A 1 278 ? -1.796 -17.524 6.874 1.00 78.19 278 LYS A N 1
ATOM 2081 C CA . LYS A 1 278 ? -0.386 -17.329 7.199 1.00 78.19 278 LYS A CA 1
ATOM 2082 C C . LYS A 1 278 ? 0.027 -15.860 7.247 1.00 78.19 278 LYS A C 1
ATOM 2084 O O . LYS A 1 278 ? 1.132 -15.610 7.694 1.00 78.19 278 LYS A O 1
ATOM 2089 N N . ALA A 1 279 ? -0.788 -14.908 6.793 1.00 84.31 279 ALA A N 1
ATOM 2090 C CA . ALA A 1 279 ? -0.363 -13.509 6.764 1.00 84.31 279 ALA A CA 1
ATOM 2091 C C . ALA A 1 279 ? -0.377 -12.903 8.175 1.00 84.31 279 ALA A C 1
ATOM 2093 O O . ALA A 1 279 ? -1.317 -13.114 8.946 1.00 84.31 279 ALA A O 1
ATOM 2094 N N . GLY A 1 280 ? 0.663 -12.141 8.512 1.00 86.69 280 GLY A N 1
ATOM 2095 C CA . GLY A 1 280 ? 0.661 -11.294 9.699 1.00 86.69 280 GLY A CA 1
ATOM 2096 C C . GLY A 1 280 ? -0.371 -10.180 9.541 1.00 86.69 280 GLY A C 1
ATOM 2097 O O . GLY A 1 280 ? -0.496 -9.609 8.464 1.00 86.69 280 GLY A O 1
ATOM 2098 N N . ARG A 1 281 ? -1.114 -9.868 10.604 1.00 91.00 281 ARG A N 1
ATOM 2099 C CA . ARG A 1 281 ? -2.108 -8.785 10.605 1.00 91.00 281 ARG A CA 1
ATOM 2100 C C . ARG A 1 281 ? -1.558 -7.592 11.371 1.00 91.00 281 ARG A C 1
ATOM 2102 O O . ARG A 1 281 ? -1.199 -7.736 12.545 1.00 91.00 281 ARG A O 1
ATOM 2109 N N . LEU A 1 282 ? -1.488 -6.446 10.707 1.00 92.88 282 LEU A N 1
ATOM 2110 C CA . LEU A 1 282 ? -0.949 -5.203 11.245 1.00 92.88 282 LEU A CA 1
ATOM 2111 C C . LEU A 1 282 ? -1.959 -4.075 11.041 1.00 92.88 282 LEU A C 1
ATOM 2113 O O . LEU A 1 282 ? -2.332 -3.770 9.914 1.00 92.88 282 LEU A O 1
ATOM 2117 N N . LEU A 1 283 ? -2.399 -3.453 12.127 1.00 95.31 283 LEU A N 1
ATOM 2118 C CA . LEU A 1 283 ? -3.247 -2.266 12.109 1.00 95.31 283 LEU A CA 1
ATOM 2119 C C . LEU A 1 283 ? -2.424 -1.071 12.590 1.00 95.31 283 LEU A C 1
ATOM 2121 O O . LEU A 1 283 ? -1.913 -1.091 13.704 1.00 95.31 283 LEU A O 1
ATOM 2125 N N . ILE A 1 284 ? -2.310 -0.036 11.768 1.00 97.25 284 ILE A N 1
ATOM 2126 C CA . ILE A 1 284 ? -1.584 1.196 12.083 1.00 97.25 284 ILE A CA 1
ATOM 2127 C C . ILE A 1 284 ? -2.609 2.322 12.152 1.00 97.25 284 ILE A C 1
ATOM 2129 O O . ILE A 1 284 ? -3.249 2.631 11.148 1.00 97.25 284 ILE A O 1
ATOM 2133 N N . VAL A 1 285 ? -2.800 2.909 13.331 1.00 96.75 285 VAL A N 1
ATOM 2134 C CA . VAL A 1 285 ? -3.853 3.902 13.580 1.00 96.75 285 VAL A CA 1
ATOM 2135 C C . VAL A 1 285 ? -3.244 5.275 13.831 1.00 96.75 285 VAL A C 1
ATOM 2137 O O . VAL A 1 285 ? -2.472 5.440 14.770 1.00 96.75 285 VAL A O 1
ATOM 2140 N N . PHE A 1 286 ? -3.627 6.263 13.026 1.00 97.06 286 PHE A N 1
ATOM 2141 C CA . PHE A 1 286 ? -3.262 7.669 13.174 1.00 97.06 286 PHE A CA 1
ATOM 2142 C C . PHE A 1 286 ? -4.376 8.411 13.917 1.00 97.06 286 PHE A C 1
ATOM 2144 O O . PHE A 1 286 ? -5.416 8.764 13.350 1.00 97.06 286 PHE A O 1
ATOM 2151 N N . THR A 1 287 ? -4.147 8.626 15.206 1.00 92.94 287 THR A N 1
ATOM 2152 C CA . THR A 1 287 ? -5.118 9.091 16.208 1.00 92.94 287 THR A CA 1
ATOM 2153 C C . THR A 1 287 ? -4.764 10.484 16.728 1.00 92.94 287 THR A C 1
ATOM 2155 O O . THR A 1 287 ? -3.594 10.813 16.921 1.00 92.94 287 THR A O 1
ATOM 2158 N N . THR A 1 288 ? -5.767 11.307 17.029 1.00 83.88 288 THR A N 1
ATOM 2159 C CA . THR A 1 288 ? -5.560 12.590 17.721 1.00 83.88 288 THR A CA 1
ATOM 2160 C C . THR A 1 288 ? -5.476 12.451 19.243 1.00 83.88 288 THR A C 1
ATOM 2162 O O . THR A 1 288 ? -5.238 13.440 19.932 1.00 83.88 288 THR A O 1
ATOM 2165 N N . GLY A 1 289 ? -5.616 11.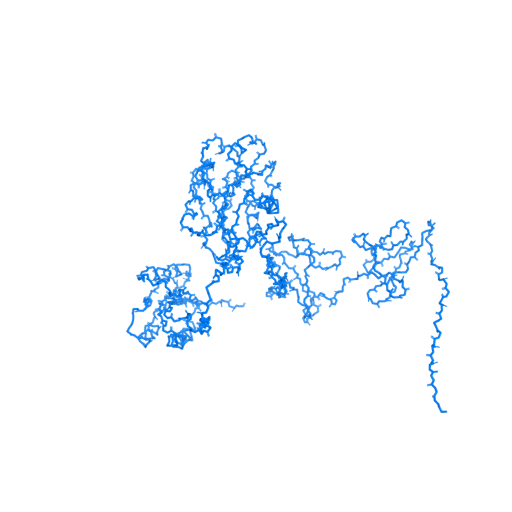236 19.778 1.00 84.12 289 GLY A N 1
ATOM 2166 C CA . GLY A 1 289 ? -5.549 10.911 21.202 1.00 84.12 289 GLY A CA 1
ATOM 2167 C C . GLY A 1 289 ? -6.895 11.037 21.920 1.00 84.12 289 GLY A C 1
ATOM 2168 O O . GLY A 1 289 ? -7.240 10.171 22.722 1.00 84.12 289 GLY A O 1
ATOM 2169 N N . ASP A 1 290 ? -7.695 12.057 21.595 1.00 85.88 290 ASP A N 1
ATOM 2170 C CA . ASP A 1 290 ? -9.032 12.260 22.180 1.00 85.88 290 ASP A CA 1
ATOM 2171 C C . ASP A 1 290 ? -9.988 11.084 21.907 1.00 85.88 290 ASP A C 1
ATOM 2173 O O . ASP A 1 290 ? -10.820 10.732 22.745 1.00 85.88 290 ASP A O 1
ATOM 2177 N N . ASP A 1 291 ? -9.852 10.443 20.747 1.00 85.75 291 ASP A N 1
ATOM 2178 C CA . ASP A 1 291 ? -10.656 9.301 20.305 1.00 85.75 291 ASP A CA 1
ATOM 2179 C C . ASP A 1 291 ? -10.279 7.976 20.986 1.00 85.75 291 ASP A C 1
ATOM 2181 O O . ASP A 1 291 ? -11.030 7.001 20.889 1.00 85.75 291 ASP A O 1
ATOM 2185 N N . ILE A 1 292 ? -9.149 7.946 21.700 1.00 79.31 292 ILE A N 1
ATOM 2186 C CA . ILE A 1 292 ? -8.647 6.789 22.456 1.00 79.31 292 ILE A CA 1
ATOM 2187 C C . ILE A 1 292 ? -9.212 6.762 23.870 1.00 79.31 292 ILE A C 1
ATOM 2189 O O . ILE A 1 292 ? -9.513 5.687 24.384 1.00 79.31 292 ILE A O 1
ATOM 2193 N N . ALA A 1 293 ? -9.421 7.927 24.487 1.00 62.97 293 ALA A N 1
ATOM 2194 C CA . ALA A 1 293 ? -9.814 8.056 25.893 1.00 62.97 293 ALA A CA 1
ATOM 2195 C C . ALA A 1 293 ? -11.156 7.376 26.257 1.00 62.97 293 ALA A C 1
ATOM 2197 O O . ALA A 1 293 ? -11.502 7.276 27.435 1.00 62.97 293 ALA A O 1
ATOM 2198 N N . LEU A 1 294 ? -11.921 6.913 25.261 1.00 60.00 294 LEU A N 1
ATOM 2199 C CA . LEU A 1 294 ? -13.207 6.228 25.416 1.00 60.00 294 LEU A CA 1
ATOM 2200 C C . LEU A 1 294 ? -13.186 4.743 24.995 1.00 60.00 294 LEU A C 1
ATOM 2202 O O . LEU A 1 294 ? -14.221 4.083 25.105 1.00 60.00 294 LEU A O 1
ATOM 2206 N N . SER A 1 295 ? -12.051 4.216 24.526 1.00 63.88 295 SER A N 1
ATOM 2207 C CA . SER A 1 295 ? -11.918 2.844 24.014 1.00 63.88 295 SER A CA 1
ATOM 2208 C C . SER A 1 295 ? -11.555 1.839 25.111 1.00 63.88 295 SER A C 1
ATOM 2210 O O . SER A 1 295 ? -10.872 2.176 26.069 1.00 63.88 295 SER A O 1
ATOM 2212 N N . ASN A 1 296 ? -12.012 0.590 24.970 1.00 63.19 296 ASN A N 1
ATOM 2213 C CA . ASN A 1 296 ? -11.521 -0.567 25.743 1.00 63.19 296 ASN A CA 1
ATOM 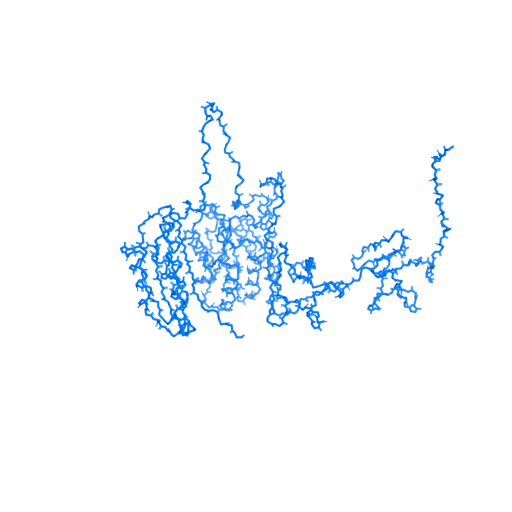2214 C C . ASN A 1 296 ? -11.138 -1.747 24.823 1.00 63.19 296 ASN A C 1
ATOM 2216 O O . ASN A 1 296 ? -11.049 -2.895 25.271 1.00 63.19 296 ASN A O 1
ATOM 2220 N N . THR A 1 297 ? -11.015 -1.507 23.515 1.00 66.00 297 THR A N 1
ATOM 2221 C CA . THR A 1 297 ? -11.139 -2.571 22.503 1.00 66.00 297 THR A CA 1
ATOM 2222 C C . THR A 1 297 ? -9.790 -3.036 21.951 1.00 66.00 297 THR A C 1
ATOM 2224 O O . THR A 1 297 ? -9.648 -4.196 21.561 1.00 66.00 297 THR A O 1
ATOM 2227 N N . ILE A 1 298 ? -8.770 -2.174 21.945 1.00 69.44 298 ILE A N 1
ATOM 2228 C CA . ILE A 1 298 ? -7.524 -2.414 21.197 1.00 69.44 298 ILE A CA 1
ATOM 2229 C C . ILE A 1 298 ? -6.675 -3.515 21.840 1.00 69.44 298 ILE A C 1
ATOM 2231 O O . ILE A 1 298 ? -6.183 -4.401 21.139 1.00 69.44 298 ILE A O 1
ATOM 2235 N N . LYS A 1 299 ? -6.595 -3.553 23.175 1.00 64.88 299 LYS A N 1
ATOM 2236 C CA . LYS A 1 299 ? -5.846 -4.587 23.917 1.00 64.88 299 LYS A CA 1
ATOM 2237 C C . LYS A 1 299 ? -6.471 -5.989 23.875 1.00 64.88 299 LYS A C 1
ATOM 2239 O O . LYS A 1 299 ? -5.890 -6.933 24.407 1.00 64.88 299 LYS A O 1
ATOM 2244 N N . ALA A 1 300 ? -7.651 -6.160 23.278 1.00 56.38 300 ALA A N 1
ATOM 2245 C CA . ALA A 1 300 ? -8.458 -7.368 23.450 1.00 56.38 300 ALA A CA 1
ATOM 2246 C C . ALA A 1 300 ? -8.187 -8.501 22.438 1.00 56.38 300 ALA A C 1
ATOM 2248 O O . ALA A 1 300 ? -8.793 -9.567 22.572 1.00 56.38 300 ALA A O 1
ATOM 2249 N N . ASN A 1 301 ? -7.309 -8.326 21.439 1.00 62.00 301 ASN A N 1
ATOM 2250 C CA . ASN A 1 301 ? -7.153 -9.319 20.368 1.00 62.00 301 ASN A CA 1
ATOM 2251 C C . ASN A 1 301 ? -5.692 -9.739 20.1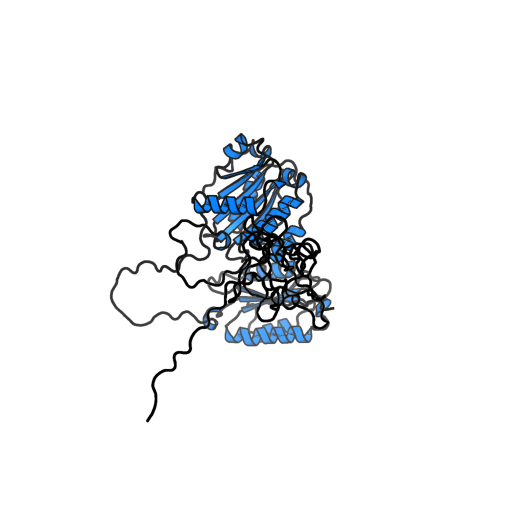22 1.00 62.00 301 ASN A C 1
ATOM 2253 O O . ASN A 1 301 ? -4.953 -9.028 19.445 1.00 62.00 301 ASN A O 1
ATOM 2257 N N . PRO A 1 302 ? -5.279 -10.934 20.583 1.00 63.78 302 PRO A N 1
ATOM 2258 C CA . PRO A 1 302 ? -3.894 -11.403 20.475 1.00 63.78 302 PRO A CA 1
ATOM 2259 C C . PRO A 1 302 ? -3.464 -11.765 19.041 1.00 63.78 302 PRO A C 1
ATOM 2261 O O . PRO A 1 302 ? -2.343 -12.217 18.835 1.00 63.78 302 PRO A O 1
ATOM 2264 N N . GLY A 1 303 ? -4.354 -11.641 18.051 1.00 75.81 303 GLY A N 1
ATOM 2265 C CA . GLY A 1 303 ? -4.095 -12.040 16.670 1.00 75.81 303 GLY A CA 1
ATOM 2266 C C . GLY A 1 303 ? -3.769 -10.900 15.705 1.00 75.81 303 GLY A C 1
ATOM 2267 O O . GLY A 1 303 ? -3.624 -11.185 14.513 1.00 75.81 303 GLY A O 1
ATOM 2268 N N . VAL A 1 304 ? -3.723 -9.650 16.175 1.00 85.44 304 VAL A N 1
ATOM 2269 C CA . VAL A 1 304 ? -3.443 -8.457 15.363 1.00 85.44 304 VAL A CA 1
ATOM 2270 C C . VAL A 1 304 ? -2.461 -7.568 16.112 1.00 85.44 304 VAL A C 1
ATOM 2272 O O . VAL A 1 304 ? -2.681 -7.250 17.276 1.00 85.44 304 VAL A O 1
ATOM 2275 N N . ASN A 1 305 ? -1.398 -7.146 15.434 1.00 87.88 305 ASN A N 1
ATOM 2276 C CA . ASN A 1 305 ? -0.463 -6.165 15.970 1.00 87.88 305 ASN A CA 1
ATOM 2277 C C . ASN A 1 305 ? -1.042 -4.773 15.712 1.00 87.88 305 ASN A C 1
ATOM 2279 O O . ASN A 1 305 ? -1.333 -4.450 14.560 1.00 87.88 305 ASN A O 1
ATOM 2283 N N . VAL A 1 306 ? -1.245 -3.970 16.757 1.00 90.81 306 VAL A N 1
ATOM 2284 C CA . VAL A 1 306 ? -1.820 -2.623 16.629 1.00 90.81 306 VAL A CA 1
ATOM 2285 C C . VAL A 1 306 ? -0.772 -1.582 16.997 1.00 90.81 306 VAL A C 1
ATOM 2287 O O . VAL A 1 306 ? -0.325 -1.542 18.138 1.00 90.81 306 VAL A O 1
ATOM 2290 N N . VAL A 1 307 ? -0.400 -0.730 16.045 1.00 93.56 307 VAL A N 1
ATOM 2291 C CA . VAL A 1 307 ? 0.524 0.390 16.251 1.00 93.56 307 VAL A CA 1
ATOM 2292 C C . VAL A 1 307 ? -0.270 1.687 16.290 1.00 93.56 307 VAL A C 1
ATOM 2294 O O . VAL A 1 307 ? -0.972 2.012 15.333 1.00 93.56 307 VAL A O 1
ATOM 2297 N N . LEU A 1 308 ? -0.161 2.432 17.387 1.00 94.12 308 LEU A N 1
ATOM 2298 C CA . LEU A 1 308 ? -0.816 3.733 17.536 1.00 94.12 308 LEU A CA 1
ATOM 2299 C C . LEU A 1 308 ? 0.168 4.868 17.248 1.00 94.12 308 LEU A C 1
ATOM 2301 O O . LEU A 1 308 ? 1.197 4.983 17.905 1.00 94.12 308 LEU A O 1
ATOM 2305 N N . VAL A 1 309 ? -0.154 5.729 16.291 1.00 96.69 309 VAL A N 1
ATOM 2306 C CA . VAL A 1 309 ? 0.618 6.931 15.962 1.00 96.69 309 VAL A CA 1
ATOM 2307 C C . VAL A 1 309 ? -0.194 8.146 16.381 1.00 96.69 309 VAL A C 1
ATOM 2309 O O . VAL A 1 309 ? -1.257 8.399 15.816 1.00 96.69 309 VAL A O 1
ATOM 2312 N N . GLY A 1 310 ? 0.280 8.896 17.373 1.00 94.62 310 GLY A N 1
ATOM 2313 C CA . GLY A 1 310 ? -0.497 10.002 17.928 1.00 94.62 310 GLY A CA 1
ATOM 2314 C C . GLY A 1 310 ? 0.323 11.030 18.704 1.00 94.62 310 GLY A C 1
ATOM 2315 O O . GLY A 1 310 ? 1.530 10.870 18.899 1.00 94.62 310 GLY A O 1
ATOM 2316 N N . PRO A 1 311 ? -0.306 12.131 19.133 1.00 94.25 311 PRO A N 1
ATOM 2317 C CA . PRO A 1 311 ? 0.392 13.252 19.746 1.00 94.25 311 PRO A CA 1
ATOM 2318 C C . PRO A 1 311 ? 0.947 12.935 21.142 1.00 94.25 311 PRO A C 1
ATOM 2320 O O . PRO A 1 311 ? 0.287 12.323 21.983 1.00 94.25 311 PRO A O 1
ATOM 2323 N N . LYS A 1 312 ? 2.139 13.464 21.451 1.00 94.12 312 LYS A N 1
ATOM 2324 C CA . LYS A 1 312 ? 2.781 13.345 22.778 1.00 94.12 312 LYS A CA 1
ATOM 2325 C C . LYS A 1 312 ? 1.932 13.879 23.932 1.00 94.12 312 LYS A C 1
ATOM 2327 O O . LYS A 1 312 ? 2.123 13.444 25.065 1.00 94.12 312 LYS A 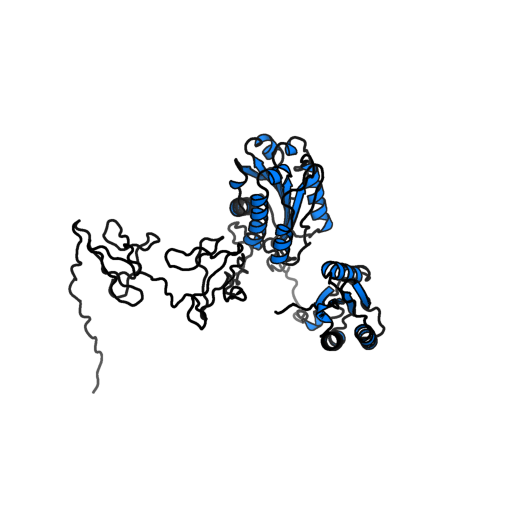O 1
ATOM 2332 N N . SER A 1 313 ? 1.012 14.810 23.673 1.00 92.62 313 SER A N 1
ATOM 2333 C CA . SER A 1 313 ? 0.100 15.329 24.699 1.00 92.62 313 SER A CA 1
ATOM 2334 C C . SER A 1 313 ? -0.863 14.272 25.249 1.00 92.62 313 SER A C 1
ATOM 2336 O O . SER A 1 313 ? -1.340 14.450 26.363 1.00 92.62 313 SER A O 1
ATOM 2338 N N . TYR A 1 314 ? -1.076 13.170 24.521 1.00 92.12 314 TYR A N 1
ATOM 2339 C CA . TYR A 1 314 ? -1.950 12.045 24.887 1.00 92.12 314 TYR A CA 1
ATOM 2340 C C . TYR A 1 314 ? -1.156 10.761 25.151 1.00 92.12 314 TYR A C 1
ATOM 2342 O O . TYR A 1 314 ? -1.607 9.642 24.913 1.00 92.12 314 TYR A O 1
ATOM 2350 N N . ASN A 1 315 ? 0.087 10.917 25.609 1.00 92.25 315 ASN A N 1
ATOM 2351 C CA . ASN A 1 315 ? 0.991 9.802 25.849 1.00 92.25 315 ASN A CA 1
ATOM 2352 C C . ASN A 1 315 ? 0.398 8.742 26.798 1.00 92.25 315 ASN A C 1
ATOM 2354 O O . ASN A 1 315 ? 0.535 7.548 26.554 1.00 92.25 315 ASN A O 1
ATOM 2358 N N . SER A 1 316 ? -0.257 9.168 27.882 1.00 88.62 316 SER A N 1
ATOM 2359 C CA . SER A 1 316 ? -0.784 8.239 28.892 1.00 88.62 316 SER A CA 1
ATOM 2360 C C . SER A 1 316 ? -1.910 7.372 28.328 1.00 88.62 316 SER A C 1
ATOM 2362 O O . SER A 1 316 ? -1.981 6.182 28.623 1.00 88.62 316 SER A O 1
ATOM 2364 N N . GLU A 1 317 ? -2.768 7.967 27.506 1.00 88.62 317 GLU A N 1
ATOM 2365 C CA . GLU A 1 317 ? -3.899 7.338 26.836 1.00 88.62 317 GLU A CA 1
ATOM 2366 C C . GLU A 1 317 ? -3.410 6.348 25.773 1.00 88.62 317 GLU A C 1
ATOM 2368 O O . GLU A 1 317 ? -3.824 5.192 25.766 1.00 88.62 317 GLU A O 1
ATOM 2373 N N . ILE A 1 318 ? -2.459 6.766 24.931 1.00 89.44 318 ILE A N 1
ATOM 2374 C CA . ILE A 1 318 ? -1.897 5.936 23.856 1.00 89.44 318 ILE A CA 1
ATOM 2375 C C . ILE A 1 318 ? -1.158 4.713 24.423 1.00 89.44 318 ILE A C 1
ATOM 2377 O O . ILE A 1 318 ? -1.437 3.585 24.017 1.00 89.44 318 ILE A O 1
ATOM 2381 N N . GLN A 1 319 ? -0.268 4.908 25.404 1.00 88.19 319 GLN A N 1
ATOM 2382 C CA . GLN A 1 319 ? 0.420 3.799 26.091 1.00 88.19 319 GLN A CA 1
ATOM 2383 C C . GLN A 1 319 ? -0.559 2.913 26.881 1.00 88.19 319 GLN A C 1
ATOM 2385 O O . GLN A 1 319 ? -0.336 1.717 27.095 1.00 88.19 319 GLN A O 1
ATOM 2390 N N . GLY A 1 320 ? -1.666 3.507 27.327 1.00 83.75 320 GLY A N 1
ATOM 2391 C CA . GLY A 1 320 ? -2.771 2.815 27.973 1.00 83.75 320 GLY A CA 1
ATOM 2392 C C . GLY A 1 320 ? -3.458 1.797 27.064 1.00 83.75 320 GLY A C 1
ATOM 2393 O O . GLY A 1 320 ? -3.902 0.773 27.583 1.00 83.75 320 GLY A O 1
ATOM 2394 N N . GLU A 1 321 ? -3.454 2.004 25.743 1.00 83.50 321 GLU A N 1
ATOM 2395 C CA . GLU A 1 321 ? -4.183 1.184 24.762 1.00 83.50 321 GLU A CA 1
ATOM 2396 C C . GLU A 1 321 ? -3.305 0.309 23.858 1.00 83.50 321 GLU A C 1
ATOM 2398 O O . GLU A 1 321 ? -3.773 -0.733 23.403 1.00 83.50 321 GLU A O 1
ATOM 2403 N N . SER A 1 322 ? -2.028 0.633 23.647 1.00 84.56 322 SER A N 1
ATOM 2404 C CA . SER A 1 322 ? -1.116 -0.259 22.919 1.00 84.56 322 SER A CA 1
ATOM 2405 C C . SER A 1 322 ? 0.288 -0.279 23.507 1.00 84.56 322 SER A C 1
ATOM 2407 O O . SER A 1 322 ? 0.808 0.741 23.950 1.00 84.56 322 SER A O 1
ATOM 2409 N N . ASP A 1 323 ? 0.914 -1.455 23.453 1.00 83.62 323 ASP A N 1
ATOM 2410 C CA . ASP A 1 323 ? 2.337 -1.631 23.753 1.00 83.62 323 ASP A CA 1
ATOM 2411 C C . ASP A 1 323 ? 3.228 -1.213 22.562 1.00 83.62 323 ASP A C 1
ATOM 2413 O O . ASP A 1 323 ? 4.442 -1.073 22.722 1.00 83.62 323 ASP A O 1
ATOM 2417 N N . HIS A 1 324 ? 2.633 -0.975 21.384 1.00 90.00 324 HIS A N 1
ATOM 2418 C CA . HIS A 1 324 ? 3.312 -0.466 20.193 1.00 90.00 324 HIS A CA 1
ATOM 2419 C C . HIS A 1 324 ? 2.748 0.895 19.791 1.00 90.00 324 HIS A C 1
ATOM 2421 O O . HIS A 1 324 ? 1.572 1.024 19.432 1.00 90.00 324 HIS A O 1
ATOM 2427 N N . TYR A 1 325 ? 3.585 1.925 19.841 1.00 92.88 325 TYR A N 1
ATOM 2428 C CA . TYR A 1 325 ? 3.159 3.287 19.564 1.00 92.88 325 TYR A CA 1
ATOM 2429 C C . TYR A 1 325 ? 4.313 4.190 19.116 1.00 92.88 325 TYR A C 1
ATOM 2431 O O . TYR A 1 325 ? 5.469 3.989 19.488 1.00 92.88 325 TYR A O 1
ATOM 2439 N N . ILE A 1 326 ? 3.972 5.232 18.357 1.00 94.56 326 ILE A N 1
ATOM 2440 C CA . ILE A 1 326 ? 4.867 6.311 17.929 1.00 94.56 326 ILE A CA 1
ATOM 2441 C C . ILE A 1 326 ? 4.244 7.634 18.374 1.00 94.56 326 ILE A C 1
ATOM 2443 O O . ILE A 1 326 ? 3.116 7.959 18.003 1.00 94.56 326 ILE A O 1
ATOM 2447 N N . LEU A 1 327 ? 4.980 8.408 19.175 1.00 94.50 327 LEU A N 1
ATOM 2448 C CA . LEU A 1 327 ? 4.504 9.695 19.679 1.00 94.50 327 LEU A CA 1
ATOM 2449 C C . LEU A 1 327 ? 5.130 10.853 18.915 1.00 94.50 327 LEU A C 1
ATOM 2451 O O . LEU A 1 327 ? 6.354 11.016 18.915 1.00 94.50 327 LEU A O 1
ATOM 2455 N N . VAL A 1 328 ? 4.287 11.718 18.370 1.00 93.50 328 VAL A N 1
ATOM 2456 C CA . VAL A 1 328 ? 4.703 12.855 17.545 1.00 93.50 328 VAL A CA 1
ATOM 2457 C C . VAL A 1 328 ? 4.377 14.194 18.206 1.00 93.50 328 VAL A C 1
ATOM 2459 O O . VAL A 1 328 ? 3.475 14.282 19.041 1.00 93.50 328 VAL A O 1
ATOM 2462 N N . ASN A 1 329 ? 5.121 15.254 17.882 1.00 88.94 329 ASN A N 1
ATOM 2463 C CA . ASN A 1 329 ? 4.692 16.625 18.191 1.00 88.94 329 ASN A CA 1
ATOM 2464 C C . ASN A 1 329 ? 3.873 17.217 17.036 1.00 88.94 329 ASN A C 1
ATOM 2466 O O . ASN A 1 329 ? 2.984 18.030 17.271 1.00 88.94 329 ASN A O 1
ATOM 2470 N N . SER A 1 330 ? 4.196 16.810 15.808 1.00 88.81 330 SER A N 1
ATOM 2471 C CA . SER A 1 330 ? 3.556 17.202 14.551 1.00 88.81 330 SER A CA 1
ATOM 2472 C C . SER A 1 330 ? 3.433 15.982 13.639 1.00 88.81 330 SER A C 1
ATOM 2474 O O . SER A 1 330 ? 4.279 15.094 13.702 1.00 88.81 330 SER A O 1
ATOM 2476 N N . TRP A 1 331 ? 2.436 15.939 12.753 1.00 88.94 331 TRP A N 1
ATOM 2477 C CA . TRP A 1 331 ? 2.302 14.848 11.777 1.00 88.94 331 TRP A CA 1
ATOM 2478 C C . TRP A 1 331 ? 3.518 14.722 10.858 1.00 88.94 331 TRP A C 1
ATOM 2480 O O . TRP A 1 331 ? 3.906 13.614 10.507 1.00 88.94 331 TRP A O 1
ATOM 2490 N N . THR A 1 332 ? 4.205 15.830 10.594 1.00 84.81 332 THR A N 1
ATOM 2491 C CA . THR A 1 332 ? 5.476 15.866 9.861 1.00 84.81 332 THR A CA 1
ATOM 2492 C C . THR A 1 332 ? 6.634 15.149 10.568 1.00 84.81 332 THR A C 1
ATOM 2494 O O . THR A 1 332 ? 7.640 14.863 9.927 1.00 84.81 332 THR A O 1
ATOM 2497 N N . ASP A 1 333 ? 6.536 14.873 11.878 1.00 82.38 333 ASP A N 1
ATOM 2498 C CA . ASP A 1 333 ? 7.580 14.161 12.636 1.00 82.38 333 ASP A CA 1
ATOM 2499 C C . ASP A 1 333 ? 7.618 12.660 12.302 1.00 82.38 333 ASP A C 1
ATOM 2501 O O . ASP A 1 333 ? 8.597 11.986 12.623 1.00 82.38 333 ASP A O 1
ATOM 2505 N N . VAL A 1 334 ? 6.548 12.121 11.708 1.00 84.44 334 VAL A N 1
ATOM 2506 C CA . VAL A 1 334 ? 6.476 10.724 11.280 1.00 84.44 334 VAL A CA 1
ATOM 2507 C C . VAL A 1 334 ? 6.486 10.659 9.760 1.00 84.44 334 VAL A C 1
ATOM 2509 O O . VAL A 1 334 ? 5.684 11.307 9.096 1.00 84.44 334 VAL A O 1
ATOM 2512 N N . THR A 1 335 ? 7.399 9.870 9.204 1.00 86.88 335 THR A N 1
ATOM 2513 C CA . THR A 1 335 ? 7.487 9.576 7.768 1.00 86.88 335 THR A CA 1
ATOM 2514 C C . THR A 1 335 ? 7.349 8.074 7.523 1.00 86.88 335 THR A C 1
ATOM 2516 O O . THR A 1 335 ? 7.277 7.277 8.466 1.00 86.88 335 THR A O 1
ATOM 2519 N N . SER A 1 336 ? 7.345 7.662 6.254 1.00 79.62 336 SER A N 1
ATOM 2520 C CA . SER A 1 336 ? 7.399 6.248 5.869 1.00 79.62 336 SER A CA 1
ATOM 2521 C C . SER A 1 336 ? 8.636 5.548 6.443 1.00 79.62 336 SER A C 1
ATOM 2523 O O . SER A 1 336 ? 8.525 4.414 6.906 1.00 79.62 336 SER A O 1
ATOM 2525 N N . HIS A 1 337 ? 9.783 6.236 6.506 1.00 72.06 337 HIS A N 1
ATOM 2526 C CA . HIS A 1 337 ? 11.006 5.729 7.135 1.00 72.06 337 HIS A CA 1
ATOM 2527 C C . HIS A 1 337 ? 10.874 5.578 8.643 1.00 72.06 337 HIS A C 1
ATOM 2529 O O . HIS A 1 337 ? 11.163 4.509 9.167 1.00 72.06 337 HIS A O 1
ATOM 2535 N N . THR A 1 338 ? 10.344 6.588 9.339 1.00 82.38 338 THR A N 1
ATOM 2536 C CA . THR A 1 338 ? 10.108 6.490 10.788 1.00 82.38 338 THR A CA 1
ATOM 2537 C C . THR A 1 338 ? 9.256 5.269 11.135 1.00 82.38 338 THR A C 1
ATOM 2539 O O . THR A 1 338 ? 9.556 4.545 12.082 1.00 82.38 338 THR A O 1
ATOM 2542 N N . LEU A 1 339 ? 8.196 5.028 10.359 1.00 86.31 339 LEU A N 1
ATOM 2543 C CA . LEU A 1 339 ? 7.298 3.897 10.564 1.00 86.31 339 LEU A CA 1
ATOM 2544 C C . LEU A 1 339 ? 7.943 2.555 10.177 1.00 86.31 339 LEU A C 1
ATOM 2546 O O . LEU A 1 339 ? 7.797 1.573 10.907 1.00 86.31 339 LEU A O 1
ATOM 2550 N N . GLY A 1 340 ? 8.651 2.504 9.048 1.00 82.12 340 GLY A N 1
ATOM 2551 C CA . GLY A 1 340 ? 9.349 1.312 8.563 1.00 82.12 340 GLY A CA 1
ATOM 2552 C C . GLY A 1 340 ? 10.475 0.856 9.484 1.00 82.12 340 GLY A C 1
ATOM 2553 O O . GLY A 1 340 ? 10.544 -0.330 9.819 1.00 82.12 340 GLY A O 1
ATOM 2554 N N . ASP A 1 341 ? 11.295 1.790 9.962 1.00 81.25 341 ASP A N 1
ATOM 2555 C CA . ASP A 1 341 ? 12.374 1.526 10.915 1.00 81.25 341 ASP A CA 1
ATOM 2556 C C . ASP A 1 341 ? 11.809 1.008 12.237 1.00 81.25 341 ASP A C 1
ATOM 2558 O O . ASP A 1 341 ? 12.242 -0.035 12.726 1.00 81.25 341 ASP A O 1
ATOM 2562 N N . TYR A 1 342 ? 10.771 1.668 12.765 1.00 87.12 342 TYR A N 1
ATOM 2563 C CA . TYR A 1 342 ? 10.084 1.236 13.981 1.00 87.12 342 TYR A CA 1
ATOM 2564 C C . TYR A 1 342 ? 9.573 -0.207 13.866 1.00 87.12 342 TYR A C 1
ATOM 2566 O O . TYR A 1 342 ? 9.877 -1.051 14.708 1.00 87.12 342 TYR A O 1
ATOM 2574 N N . LEU A 1 343 ? 8.838 -0.531 12.797 1.00 88.94 343 LEU A N 1
ATOM 2575 C CA . LEU A 1 343 ? 8.304 -1.881 12.586 1.00 88.94 343 LEU A CA 1
ATOM 2576 C C . LEU A 1 343 ? 9.406 -2.925 12.393 1.00 88.94 343 LEU A C 1
ATOM 2578 O O . LEU A 1 343 ? 9.283 -4.049 12.884 1.00 88.94 343 LEU A O 1
ATOM 2582 N N . THR A 1 344 ? 10.486 -2.557 11.707 1.00 82.69 344 THR A N 1
ATOM 2583 C CA . THR A 1 344 ? 11.660 -3.417 11.525 1.00 82.69 344 THR A CA 1
ATOM 2584 C C . THR A 1 344 ? 12.332 -3.710 12.866 1.00 82.69 344 THR A C 1
ATOM 2586 O O . THR A 1 344 ? 12.699 -4.858 13.135 1.00 82.69 344 THR A O 1
ATOM 2589 N N . GLU A 1 345 ? 12.433 -2.714 13.746 1.00 82.69 345 GLU A N 1
ATOM 2590 C CA . GLU A 1 345 ? 12.993 -2.847 15.091 1.00 82.69 345 GLU A CA 1
ATOM 2591 C C . GLU A 1 345 ? 12.110 -3.725 15.995 1.00 82.69 345 GLU A C 1
ATOM 2593 O O . GLU A 1 345 ? 12.590 -4.684 16.608 1.00 82.69 345 GLU A O 1
ATOM 2598 N N . GLU A 1 346 ? 10.801 -3.457 16.037 1.00 84.62 346 GLU A N 1
ATOM 2599 C CA . GLU A 1 346 ? 9.809 -4.239 16.792 1.00 84.62 346 GLU A CA 1
ATOM 2600 C C . GLU A 1 346 ? 9.786 -5.708 16.344 1.00 84.62 346 GLU A C 1
ATOM 2602 O O . GLU A 1 346 ? 9.747 -6.627 17.172 1.00 84.62 346 GLU A O 1
ATOM 2607 N N . CYS A 1 347 ? 9.860 -5.938 15.032 1.00 82.06 347 CYS A N 1
ATOM 2608 C CA . CYS A 1 347 ? 9.934 -7.267 14.442 1.00 82.06 347 CYS A CA 1
ATOM 2609 C C . CYS A 1 347 ? 11.254 -7.981 14.771 1.00 82.06 347 CYS A C 1
ATOM 2611 O O . CYS A 1 347 ? 11.245 -9.147 15.171 1.00 82.06 347 CYS A O 1
ATOM 2613 N N . SER A 1 348 ? 12.392 -7.287 14.676 1.00 80.88 348 SER A N 1
ATOM 2614 C CA . SER A 1 348 ? 13.713 -7.850 15.008 1.00 80.88 348 SER A CA 1
ATOM 2615 C C . SER A 1 348 ? 13.806 -8.233 16.490 1.00 80.88 348 SER A C 1
ATOM 2617 O O . SER A 1 348 ? 14.358 -9.274 16.852 1.00 80.88 348 SER A O 1
ATOM 2619 N N . MET A 1 349 ? 13.163 -7.452 17.363 1.00 77.62 349 MET A N 1
ATOM 2620 C CA . MET A 1 349 ? 13.001 -7.781 18.782 1.00 77.62 349 MET A CA 1
ATOM 2621 C C . MET A 1 349 ? 11.956 -8.872 19.058 1.00 77.62 349 MET A C 1
ATOM 2623 O O . MET A 1 349 ? 11.764 -9.246 20.217 1.00 77.62 349 MET A O 1
ATOM 2627 N N . LYS A 1 350 ? 11.280 -9.394 18.025 1.00 78.75 350 LYS A N 1
ATOM 2628 C CA . LYS A 1 350 ? 10.178 -10.370 18.114 1.00 78.75 350 LYS A CA 1
ATOM 2629 C C . LYS A 1 350 ? 9.005 -9.887 18.968 1.00 78.75 350 LYS A C 1
ATOM 2631 O O . LYS A 1 350 ? 8.245 -10.705 19.487 1.00 78.75 350 LYS A O 1
ATOM 2636 N N . ARG A 1 351 ? 8.869 -8.568 19.131 1.00 77.06 351 ARG A N 1
ATOM 2637 C CA . ARG A 1 351 ? 7.717 -7.941 19.789 1.00 77.06 351 ARG A CA 1
ATOM 2638 C C . ARG A 1 351 ? 6.515 -7.927 18.849 1.00 77.06 351 ARG A C 1
ATOM 2640 O O . ARG A 1 351 ? 5.396 -8.106 19.306 1.00 77.06 351 ARG A O 1
ATOM 2647 N N . ILE A 1 352 ? 6.775 -7.853 17.544 1.00 76.25 352 ILE A N 1
ATOM 2648 C CA . ILE A 1 352 ? 5.818 -8.165 16.484 1.00 76.25 352 ILE A CA 1
ATOM 2649 C C . ILE A 1 352 ? 6.305 -9.410 15.733 1.00 76.25 352 ILE A C 1
ATOM 2651 O O . ILE A 1 352 ? 7.488 -9.530 15.419 1.00 76.25 352 ILE A O 1
ATOM 2655 N N . VAL A 1 353 ? 5.406 -10.357 15.450 1.00 69.94 353 VAL A N 1
ATOM 2656 C CA . VAL A 1 353 ? 5.744 -11.590 14.720 1.00 69.94 353 VAL A CA 1
ATOM 2657 C C . VAL A 1 353 ? 5.024 -11.612 13.380 1.00 69.94 353 VAL A C 1
ATOM 2659 O O . VAL A 1 353 ? 3.794 -11.635 13.319 1.00 69.94 353 VAL A O 1
ATOM 2662 N N . PHE A 1 354 ? 5.808 -11.662 12.306 1.00 72.19 354 PHE A N 1
ATOM 2663 C CA . PHE A 1 354 ? 5.323 -11.785 10.938 1.00 72.19 354 PHE A CA 1
ATOM 2664 C C . PHE A 1 354 ? 5.714 -13.142 10.352 1.00 72.19 354 PHE A C 1
ATOM 2666 O O . PHE A 1 354 ? 6.807 -13.650 10.608 1.00 72.19 354 PHE A O 1
ATOM 2673 N N . ALA A 1 355 ? 4.827 -13.749 9.563 1.00 64.81 355 ALA A N 1
ATOM 2674 C CA . ALA A 1 355 ? 5.181 -14.951 8.821 1.00 64.81 355 ALA A CA 1
ATOM 2675 C C . ALA A 1 355 ? 6.035 -14.587 7.604 1.00 64.81 355 ALA A C 1
ATOM 2677 O O . ALA A 1 355 ? 5.777 -13.589 6.928 1.00 64.81 355 ALA A O 1
ATOM 2678 N N . THR A 1 356 ? 7.021 -15.421 7.285 1.00 60.38 356 THR A N 1
ATOM 2679 C CA . THR A 1 356 ? 7.798 -15.257 6.056 1.00 60.38 356 THR A CA 1
ATOM 2680 C C . THR A 1 356 ? 6.940 -15.633 4.846 1.00 60.38 356 THR A C 1
ATOM 2682 O O . THR A 1 356 ? 6.239 -16.650 4.862 1.00 60.38 356 THR A O 1
ATOM 2685 N N . ALA A 1 357 ? 6.989 -14.820 3.787 1.00 50.88 357 ALA A N 1
ATOM 2686 C CA . ALA A 1 357 ? 6.311 -15.123 2.522 1.00 50.88 357 ALA A CA 1
ATOM 2687 C C . ALA A 1 357 ? 6.896 -16.383 1.860 1.00 50.88 357 ALA A C 1
ATOM 2689 O O . ALA A 1 357 ? 6.182 -17.170 1.239 1.00 50.88 357 ALA A O 1
ATOM 2690 N N . PHE A 1 358 ? 8.182 -16.632 2.115 1.00 54.62 358 PHE A N 1
ATOM 2691 C CA . PHE A 1 358 ? 8.916 -17.819 1.698 1.00 54.62 358 PHE A CA 1
ATOM 2692 C C . PHE A 1 358 ? 9.345 -18.605 2.945 1.00 54.62 358 PHE A C 1
ATOM 2694 O O . PHE A 1 358 ? 10.411 -18.345 3.510 1.00 54.62 358 PHE A O 1
ATOM 2701 N N . PRO A 1 359 ? 8.516 -19.525 3.467 1.00 43.09 359 PRO A N 1
ATOM 2702 C CA . PRO A 1 359 ? 8.988 -20.459 4.474 1.00 43.09 359 PRO A CA 1
ATOM 2703 C C . PRO A 1 359 ? 10.080 -21.323 3.843 1.00 43.09 359 PRO A C 1
ATOM 2705 O O . PRO A 1 359 ? 9.875 -21.912 2.782 1.00 43.09 359 PRO A O 1
ATOM 2708 N N . ASP A 1 360 ? 11.240 -21.352 4.497 1.00 39.72 360 ASP A N 1
ATOM 2709 C CA . ASP A 1 360 ? 12.385 -22.182 4.142 1.00 39.72 360 ASP A CA 1
ATOM 2710 C C . ASP A 1 360 ? 11.919 -23.584 3.723 1.00 39.72 360 ASP A C 1
ATOM 2712 O O . ASP A 1 360 ? 11.140 -24.234 4.427 1.00 39.72 360 ASP A O 1
ATOM 2716 N N . SER A 1 361 ? 12.395 -24.063 2.575 1.00 38.69 361 SER A N 1
ATOM 2717 C CA . SER A 1 361 ? 12.169 -25.421 2.080 1.00 38.69 361 SER A CA 1
ATOM 2718 C C . SER A 1 361 ? 12.935 -26.460 2.907 1.00 38.69 361 SER A C 1
ATOM 2720 O O . SER A 1 361 ? 13.527 -27.397 2.364 1.00 38.69 361 SER A O 1
ATOM 2722 N N . THR A 1 362 ? 12.941 -26.328 4.231 1.00 38.12 362 THR A N 1
ATOM 2723 C CA . THR A 1 362 ? 13.338 -27.414 5.111 1.00 38.12 362 THR A CA 1
ATOM 2724 C C . THR A 1 362 ? 12.209 -28.429 5.104 1.00 38.12 362 THR A C 1
ATOM 2726 O O . THR A 1 362 ? 11.189 -28.320 5.783 1.00 38.12 362 THR A O 1
ATOM 2729 N N . MET A 1 363 ? 12.402 -29.449 4.265 1.00 34.81 363 MET A N 1
ATOM 2730 C CA . MET A 1 363 ? 11.739 -30.735 4.426 1.00 34.81 363 MET A CA 1
ATOM 2731 C C . MET A 1 363 ? 11.701 -31.084 5.924 1.00 34.81 363 MET A C 1
ATOM 2733 O O . MET A 1 363 ? 12.725 -30.937 6.601 1.00 34.81 363 MET A O 1
ATOM 2737 N N . PRO A 1 364 ? 10.572 -31.578 6.459 1.00 32.50 364 PRO A N 1
ATOM 2738 C CA . PRO A 1 364 ? 10.576 -32.133 7.802 1.00 32.50 364 PRO A CA 1
ATOM 2739 C C . PRO A 1 364 ? 11.650 -33.233 7.884 1.00 32.50 364 PRO A C 1
ATOM 2741 O O . PRO A 1 364 ? 11.891 -33.923 6.886 1.00 32.50 364 PRO A O 1
ATOM 2744 N N . PRO A 1 365 ? 12.307 -33.418 9.044 1.00 32.84 365 PRO A N 1
ATOM 2745 C CA . PRO A 1 365 ? 13.330 -34.438 9.194 1.00 32.84 365 PRO A CA 1
ATOM 2746 C C . PRO A 1 365 ? 12.697 -35.792 8.884 1.00 32.84 365 PRO A C 1
ATOM 2748 O O . PRO A 1 365 ? 11.800 -36.253 9.592 1.00 32.84 365 PRO A O 1
ATOM 2751 N N . SER A 1 366 ? 13.152 -36.415 7.795 1.00 31.97 366 SER A N 1
ATOM 2752 C CA . SER A 1 366 ? 12.792 -37.785 7.469 1.00 31.97 366 SER A CA 1
ATOM 2753 C C . SER A 1 366 ? 13.240 -38.647 8.639 1.00 31.97 366 SER A C 1
ATOM 2755 O O . SER A 1 366 ? 14.429 -38.906 8.825 1.00 31.97 366 SER A O 1
ATOM 2757 N N . THR A 1 367 ? 12.279 -39.112 9.431 1.00 34.91 367 THR A N 1
ATOM 2758 C CA . THR A 1 367 ? 12.482 -40.322 10.212 1.00 34.91 367 THR A CA 1
ATOM 2759 C C . THR A 1 367 ? 12.911 -41.393 9.220 1.00 34.91 367 THR A C 1
ATOM 2761 O O . THR A 1 367 ? 12.277 -41.603 8.186 1.00 34.91 367 THR A O 1
ATOM 2764 N N . ALA A 1 368 ? 14.080 -41.974 9.469 1.00 33.56 368 ALA A N 1
ATOM 2765 C CA . ALA A 1 368 ? 14.643 -43.009 8.629 1.00 33.56 368 ALA A CA 1
ATOM 2766 C C . ALA A 1 368 ? 13.730 -44.239 8.693 1.00 33.56 368 ALA A C 1
ATOM 2768 O O . ALA A 1 368 ? 13.836 -45.060 9.601 1.00 33.56 368 ALA A O 1
ATOM 2769 N N . VAL A 1 369 ? 12.824 -44.351 7.726 1.00 31.44 369 VAL A N 1
ATOM 2770 C CA . VAL A 1 369 ? 12.269 -45.632 7.308 1.00 31.44 369 VAL A CA 1
ATOM 2771 C C . VAL A 1 369 ? 13.038 -46.024 6.061 1.00 31.44 369 VAL A C 1
ATOM 2773 O O . VAL A 1 369 ? 13.046 -45.328 5.048 1.00 31.44 369 VAL A O 1
ATOM 2776 N N . SER A 1 370 ? 13.780 -47.110 6.190 1.00 33.78 370 SER A N 1
ATOM 2777 C CA . SER A 1 370 ? 14.621 -47.660 5.152 1.00 33.78 370 SER A CA 1
ATOM 2778 C C . SER A 1 370 ? 13.787 -48.398 4.094 1.00 33.78 370 SER A C 1
ATOM 2780 O O . SER A 1 370 ? 12.957 -49.239 4.423 1.00 33.78 370 SER A O 1
ATOM 2782 N N . VAL A 1 371 ? 14.157 -48.132 2.834 1.00 34.50 371 VAL A N 1
ATOM 2783 C CA . VAL A 1 371 ? 13.949 -48.927 1.605 1.00 34.50 371 VAL A CA 1
ATOM 2784 C C . VAL A 1 371 ? 12.559 -48.853 0.946 1.00 34.50 371 VAL A C 1
ATOM 2786 O O . VAL A 1 371 ? 11.628 -49.527 1.362 1.00 34.50 371 VAL A O 1
ATOM 2789 N N . ASP A 1 372 ? 12.446 -48.115 -0.165 1.00 30.75 372 ASP A N 1
ATOM 2790 C CA . ASP A 1 372 ? 12.644 -48.675 -1.515 1.00 30.75 372 ASP A CA 1
ATOM 2791 C C . ASP A 1 372 ? 12.876 -47.540 -2.534 1.00 30.75 372 ASP A C 1
ATOM 2793 O O . ASP A 1 372 ? 12.111 -46.580 -2.615 1.00 30.75 372 ASP A O 1
ATOM 2797 N N . GLN A 1 373 ? 13.978 -47.609 -3.282 1.00 40.69 373 GLN A N 1
ATOM 2798 C CA . GLN A 1 373 ? 14.312 -46.639 -4.326 1.00 40.69 373 GLN A CA 1
ATOM 2799 C C . GLN A 1 373 ? 13.617 -47.035 -5.628 1.00 40.69 373 GLN A C 1
ATOM 2801 O O . GLN A 1 373 ? 14.267 -47.504 -6.556 1.00 40.69 373 GLN A O 1
ATOM 2806 N N . THR A 1 374 ? 12.314 -46.786 -5.742 1.00 45.31 374 THR A N 1
ATOM 2807 C CA . THR A 1 374 ? 11.676 -46.629 -7.054 1.00 45.31 374 THR A CA 1
ATOM 2808 C C . THR A 1 374 ? 10.604 -45.534 -7.010 1.00 45.31 374 THR A C 1
ATOM 2810 O O . THR A 1 374 ? 9.683 -45.573 -6.208 1.00 45.31 374 THR A O 1
ATOM 2813 N N . LEU A 1 375 ? 10.763 -44.562 -7.922 1.00 44.09 375 LEU A N 1
ATOM 2814 C CA . LEU A 1 375 ? 9.851 -43.462 -8.290 1.00 44.09 375 LEU A CA 1
ATOM 2815 C C . LEU A 1 375 ? 9.812 -42.238 -7.350 1.00 44.09 375 LEU A C 1
ATOM 2817 O O . LEU A 1 375 ? 8.957 -42.081 -6.486 1.00 44.09 375 LEU A O 1
ATOM 2821 N N . LYS A 1 376 ? 10.709 -41.284 -7.633 1.00 37.62 376 LYS A N 1
ATOM 2822 C CA . LYS A 1 376 ? 10.529 -39.859 -7.308 1.00 37.62 376 LYS A CA 1
ATOM 2823 C C . LYS A 1 376 ? 9.250 -39.372 -8.026 1.00 37.62 376 LYS A C 1
ATOM 2825 O O . LYS A 1 376 ? 9.189 -39.564 -9.242 1.00 37.62 376 LYS A O 1
ATOM 2830 N N . PRO A 1 377 ? 8.248 -38.766 -7.357 1.00 42.34 377 PRO A N 1
ATOM 2831 C CA . PRO A 1 377 ? 7.130 -38.162 -8.074 1.00 42.34 377 PRO A CA 1
ATOM 2832 C C . PRO A 1 377 ? 7.679 -37.016 -8.927 1.00 42.34 377 PRO A C 1
ATOM 2834 O O . PRO A 1 377 ? 8.405 -36.158 -8.418 1.00 42.34 377 PRO A O 1
ATOM 2837 N N . ALA A 1 378 ? 7.394 -37.036 -10.227 1.00 50.09 378 ALA A N 1
ATOM 2838 C CA . ALA A 1 378 ? 7.738 -35.935 -11.113 1.00 50.09 378 ALA A CA 1
ATOM 2839 C C . ALA A 1 378 ? 7.020 -34.666 -10.630 1.00 50.09 378 ALA A C 1
ATOM 2841 O O . ALA A 1 378 ? 5.843 -34.713 -10.272 1.00 50.09 378 ALA A O 1
ATOM 2842 N N . VAL A 1 379 ? 7.738 -33.541 -10.590 1.00 53.16 379 VAL A N 1
ATOM 2843 C CA . VAL A 1 379 ? 7.098 -32.225 -10.485 1.00 53.16 379 VAL A CA 1
ATOM 2844 C C . VAL A 1 379 ? 6.197 -32.098 -11.713 1.00 53.16 379 VAL A C 1
ATOM 2846 O O . VAL A 1 379 ? 6.721 -32.263 -12.819 1.00 53.16 379 VAL A O 1
ATOM 2849 N N . PRO A 1 380 ? 4.882 -31.873 -11.547 1.00 59.91 380 PRO A N 1
ATOM 2850 C CA . PRO A 1 380 ? 3.989 -31.865 -12.684 1.00 59.91 380 PRO A CA 1
ATOM 2851 C C . PRO A 1 380 ? 4.349 -30.704 -13.603 1.00 59.91 380 PRO A C 1
ATOM 2853 O O . PRO A 1 380 ? 4.543 -29.571 -13.144 1.00 59.91 380 PRO A O 1
ATOM 2856 N N . SER A 1 381 ? 4.484 -31.007 -14.888 1.00 74.50 381 SER A N 1
ATOM 2857 C CA . SER A 1 381 ? 4.805 -30.015 -15.913 1.00 74.50 381 SER A CA 1
ATOM 2858 C C . SER A 1 381 ? 3.717 -28.936 -15.986 1.00 74.50 381 SER A C 1
ATOM 2860 O O . SER A 1 381 ? 2.582 -29.166 -15.572 1.00 74.50 381 SER A O 1
ATOM 2862 N N . CYS A 1 382 ? 4.038 -27.760 -16.534 1.00 69.56 382 CYS A N 1
ATOM 2863 C CA . CYS A 1 382 ? 3.052 -26.689 -16.747 1.00 69.56 382 CYS A CA 1
ATOM 2864 C C . CYS A 1 382 ? 1.796 -27.209 -17.479 1.00 69.56 382 CYS A C 1
ATOM 2866 O O . CYS A 1 382 ? 0.670 -26.923 -17.078 1.00 69.56 382 CYS A O 1
ATOM 2868 N N . ASP A 1 383 ? 1.993 -28.087 -18.468 1.00 73.50 383 ASP A N 1
ATOM 2869 C CA . ASP A 1 383 ? 0.913 -28.713 -19.234 1.00 73.50 383 ASP A CA 1
ATOM 2870 C C . ASP A 1 383 ? -0.003 -29.606 -18.373 1.00 73.50 383 ASP A C 1
ATOM 2872 O O . ASP A 1 383 ? -1.193 -29.709 -18.670 1.00 73.50 383 ASP A O 1
ATOM 2876 N N . GLU A 1 384 ? 0.514 -30.225 -17.305 1.00 73.31 384 GLU A N 1
ATOM 2877 C CA . GLU A 1 384 ? -0.272 -31.016 -16.344 1.00 73.31 384 GLU A CA 1
ATOM 2878 C C . GLU A 1 384 ? -0.999 -30.132 -15.324 1.00 73.31 384 GLU A C 1
ATOM 2880 O O . GLU A 1 384 ? -2.080 -30.493 -14.863 1.00 73.31 384 GLU A O 1
ATOM 2885 N N . GLN A 1 385 ? -0.433 -28.972 -14.982 1.00 77.19 385 GLN A N 1
ATOM 2886 C CA . GLN A 1 385 ? -1.053 -28.018 -14.056 1.00 77.19 385 GLN A CA 1
ATOM 2887 C C . GLN A 1 385 ? -2.217 -27.256 -14.694 1.00 77.19 385 GLN A C 1
ATOM 2889 O O . GLN A 1 385 ? -3.168 -26.905 -14.001 1.00 77.19 385 GLN A O 1
ATOM 2894 N N . LEU A 1 386 ? -2.159 -27.030 -16.008 1.00 80.00 386 LEU A N 1
ATOM 2895 C CA . LEU A 1 386 ? -3.206 -26.340 -16.759 1.00 80.00 386 LEU A CA 1
ATOM 2896 C C . LEU A 1 386 ? -4.451 -27.205 -17.016 1.00 80.00 386 LEU A C 1
ATOM 2898 O O . LEU A 1 386 ? -5.495 -26.656 -17.366 1.00 80.00 386 LEU A O 1
ATOM 2902 N N . GLN A 1 387 ? -4.382 -28.521 -16.794 1.00 81.31 387 GLN A N 1
ATOM 2903 C CA . GLN A 1 387 ? -5.507 -29.434 -17.016 1.00 81.31 387 GLN A CA 1
ATOM 2904 C C . GLN A 1 387 ? -6.738 -29.056 -16.178 1.00 81.31 387 GLN A C 1
ATOM 2906 O O . GLN A 1 387 ? -6.629 -28.841 -14.970 1.00 81.31 387 GLN A O 1
ATOM 2911 N N . ASN A 1 388 ? -7.929 -29.074 -16.787 1.00 79.94 388 ASN A N 1
ATOM 2912 C CA . ASN A 1 388 ? -9.224 -28.778 -16.145 1.00 79.94 388 ASN A CA 1
ATOM 2913 C C . ASN A 1 388 ? -9.395 -27.336 -15.626 1.00 79.94 388 ASN A C 1
ATOM 2915 O O . ASN A 1 388 ? -10.294 -27.075 -14.808 1.00 79.94 388 ASN A O 1
ATOM 2919 N N . SER A 1 389 ? -8.545 -26.404 -16.062 1.00 88.19 389 SER A N 1
ATOM 2920 C CA . SER A 1 389 ? -8.598 -25.010 -15.612 1.00 88.19 389 SER A CA 1
ATOM 2921 C C . SER A 1 389 ? -9.836 -24.277 -16.136 1.00 88.19 389 SER A C 1
ATOM 2923 O O . SER A 1 389 ? -10.524 -24.717 -17.059 1.00 88.19 389 SER A O 1
ATOM 2925 N N . GLN A 1 390 ? -10.150 -23.155 -15.498 1.00 90.50 390 GLN A N 1
ATOM 2926 C CA . GLN A 1 390 ? -11.269 -22.289 -15.834 1.00 90.50 390 GLN A CA 1
ATOM 2927 C C . GLN A 1 390 ? -10.735 -20.900 -16.177 1.00 90.50 390 GLN A C 1
ATOM 2929 O O . GLN A 1 390 ? -10.038 -20.287 -15.368 1.00 90.50 390 GLN A O 1
ATOM 2934 N N . ILE A 1 391 ? -11.067 -20.392 -17.357 1.00 93.06 391 ILE A N 1
ATOM 2935 C CA . ILE A 1 391 ? -10.608 -19.080 -17.815 1.00 93.06 391 ILE A CA 1
ATOM 2936 C C . ILE A 1 391 ? -11.817 -18.234 -18.181 1.00 93.06 391 ILE A C 1
ATOM 2938 O O . ILE A 1 391 ? -12.655 -18.680 -18.948 1.00 93.06 391 ILE A O 1
ATOM 2942 N N . VAL A 1 392 ? -11.923 -17.013 -17.667 1.00 96.19 392 VAL A N 1
ATOM 2943 C CA . VAL A 1 392 ? -12.932 -16.061 -18.146 1.00 96.19 392 VAL A CA 1
ATOM 2944 C C . VAL A 1 392 ? -12.249 -15.027 -19.023 1.00 96.19 392 VAL A C 1
ATOM 2946 O O . VAL A 1 392 ? -11.349 -14.324 -18.568 1.00 96.19 392 VAL A O 1
ATOM 2949 N N . VAL A 1 393 ? -12.664 -14.942 -20.282 1.00 96.31 393 VAL A N 1
ATOM 2950 C CA . VAL A 1 393 ? -12.175 -13.943 -21.229 1.00 96.31 393 VAL A CA 1
ATOM 2951 C C . VAL A 1 393 ? -13.090 -12.723 -21.159 1.00 96.31 393 VAL A C 1
ATOM 2953 O O . VAL A 1 393 ? -14.293 -12.836 -21.385 1.00 96.31 393 VAL A O 1
ATOM 2956 N N . VAL A 1 394 ? -12.526 -11.565 -20.826 1.00 96.69 394 VAL A N 1
ATOM 2957 C CA . VAL A 1 394 ? -13.234 -10.285 -20.727 1.00 96.69 394 VAL A CA 1
ATOM 2958 C C . VAL A 1 394 ? -12.829 -9.420 -21.911 1.00 96.69 394 VAL A C 1
ATOM 2960 O O . VAL A 1 394 ? -11.666 -9.044 -22.027 1.00 96.69 394 VAL A O 1
ATOM 2963 N N . LEU A 1 395 ? -13.776 -9.129 -22.797 1.00 95.06 395 LEU A N 1
ATOM 2964 C CA . LEU A 1 395 ? -13.537 -8.509 -24.096 1.00 95.06 395 LEU A CA 1
ATOM 2965 C C . LEU A 1 395 ? -14.105 -7.098 -24.152 1.00 95.06 395 LEU A C 1
ATOM 2967 O O . LEU A 1 395 ? -15.316 -6.898 -24.043 1.00 95.06 395 LEU A O 1
ATOM 2971 N N . GLU A 1 396 ? -13.250 -6.116 -24.399 1.00 93.12 396 GLU A N 1
ATOM 2972 C CA . GLU A 1 396 ? -13.718 -4.772 -24.693 1.00 93.12 396 GLU A CA 1
ATOM 2973 C C . GLU A 1 396 ? -14.349 -4.720 -26.089 1.00 93.12 396 GLU A C 1
ATOM 2975 O O . GLU A 1 396 ? -13.717 -4.957 -27.119 1.00 93.12 396 GLU A O 1
ATOM 2980 N N . THR A 1 397 ? -15.621 -4.356 -26.112 1.00 92.38 397 THR A N 1
ATOM 2981 C CA . THR A 1 397 ? -16.455 -4.153 -27.297 1.00 92.38 397 THR A CA 1
ATOM 2982 C C . THR A 1 397 ? -17.066 -2.748 -27.315 1.00 92.38 397 THR A C 1
ATOM 2984 O O . THR A 1 397 ? -18.192 -2.543 -27.771 1.00 92.38 397 THR A O 1
ATOM 2987 N N . SER A 1 398 ? -16.316 -1.778 -26.787 1.00 90.31 398 SER A N 1
ATOM 2988 C CA . SER A 1 398 ? -16.636 -0.348 -26.744 1.00 90.31 398 SER A CA 1
ATOM 2989 C C . SER A 1 398 ? -16.522 0.312 -28.124 1.00 90.31 398 SER A C 1
ATOM 2991 O O . SER A 1 398 ? -16.105 -0.308 -29.108 1.00 90.31 398 SER A O 1
ATOM 2993 N N . ASP A 1 399 ? -16.837 1.605 -28.218 1.00 86.12 399 ASP A N 1
ATOM 2994 C CA . ASP A 1 399 ? -16.635 2.344 -29.472 1.00 86.12 399 ASP A CA 1
ATOM 2995 C C . ASP A 1 399 ? -15.160 2.356 -29.925 1.00 86.12 399 ASP A C 1
ATOM 2997 O O . ASP A 1 399 ? -14.903 2.378 -31.136 1.00 86.12 399 ASP A O 1
ATOM 3001 N N . ALA A 1 400 ? -14.197 2.254 -28.998 1.00 82.50 400 ALA A N 1
ATOM 3002 C CA . ALA A 1 400 ? -12.763 2.222 -29.302 1.00 82.50 400 ALA A CA 1
ATOM 3003 C C . ALA A 1 400 ? -12.384 0.990 -30.145 1.00 82.50 400 ALA A C 1
ATOM 3005 O O . ALA A 1 400 ? -11.636 1.086 -31.130 1.00 82.50 400 ALA A O 1
ATOM 3006 N N . THR A 1 401 ? -12.969 -0.164 -29.825 1.00 83.00 401 THR A N 1
ATOM 3007 C CA . THR A 1 401 ? -12.634 -1.459 -30.438 1.00 83.00 401 THR A CA 1
ATOM 3008 C C . THR A 1 401 ? -13.475 -1.774 -31.680 1.00 83.00 401 THR A C 1
ATOM 3010 O O . THR A 1 401 ? -13.211 -2.736 -32.402 1.00 83.00 401 THR A O 1
ATOM 3013 N N . SER A 1 402 ? -14.457 -0.924 -31.999 1.00 74.50 402 SER A N 1
ATOM 3014 C CA . SER A 1 402 ? -15.424 -1.132 -33.090 1.00 74.50 402 SER A CA 1
ATOM 3015 C C . SER A 1 402 ? -14.789 -1.354 -34.470 1.00 74.50 402 SER A C 1
ATOM 3017 O O . SER A 1 402 ? -15.322 -2.113 -35.283 1.00 74.50 402 SER A O 1
ATOM 3019 N N . ARG A 1 403 ? -13.633 -0.733 -34.737 1.00 78.31 403 ARG A N 1
ATOM 3020 C CA . ARG A 1 403 ? -12.906 -0.848 -36.015 1.00 78.31 403 ARG A CA 1
ATOM 3021 C C . ARG A 1 403 ? -12.096 -2.137 -36.156 1.00 78.31 403 ARG A C 1
ATOM 3023 O O . ARG A 1 403 ? -11.800 -2.525 -37.281 1.00 78.31 403 ARG A O 1
ATOM 3030 N N . ASP A 1 404 ? -11.794 -2.805 -35.046 1.00 81.88 404 ASP A N 1
ATOM 3031 C CA . ASP A 1 404 ? -10.940 -3.998 -34.991 1.00 81.88 404 ASP A CA 1
ATOM 3032 C C . ASP A 1 404 ? -11.739 -5.272 -34.667 1.00 81.88 404 ASP A C 1
ATOM 3034 O O . ASP A 1 404 ? -11.157 -6.320 -34.387 1.00 81.88 404 ASP A O 1
ATOM 3038 N N . LYS A 1 405 ? -13.080 -5.200 -34.739 1.00 81.75 405 LYS A N 1
ATOM 3039 C CA . LYS A 1 405 ? -14.010 -6.266 -34.332 1.00 81.75 405 LYS A CA 1
ATOM 3040 C C . LYS A 1 405 ? -13.623 -7.647 -34.868 1.00 81.75 405 LYS A C 1
ATOM 3042 O O . LYS A 1 405 ? -13.573 -8.602 -34.101 1.00 81.75 405 LYS A O 1
ATOM 3047 N N . THR A 1 406 ? -13.366 -7.763 -36.171 1.00 83.38 406 THR A N 1
ATOM 3048 C CA . THR A 1 406 ? -13.050 -9.055 -36.801 1.00 83.38 406 THR A CA 1
ATOM 3049 C C . THR A 1 406 ? -11.736 -9.629 -36.276 1.00 83.38 406 THR A C 1
ATOM 3051 O O . THR A 1 406 ? -11.699 -10.786 -35.878 1.00 83.38 406 THR A O 1
ATOM 3054 N N . ASN A 1 407 ? -10.691 -8.800 -36.182 1.00 85.88 407 ASN A N 1
ATOM 3055 C CA . ASN A 1 407 ? -9.382 -9.231 -35.690 1.00 85.88 407 ASN A CA 1
ATOM 3056 C C . ASN A 1 407 ? -9.441 -9.642 -34.214 1.00 85.88 407 ASN A C 1
ATOM 3058 O O . ASN A 1 407 ? -8.830 -10.636 -33.830 1.00 85.88 407 ASN A O 1
ATOM 3062 N N . LEU A 1 408 ? -10.189 -8.899 -33.390 1.00 87.12 408 LEU A N 1
ATOM 3063 C CA . LEU A 1 408 ? -10.405 -9.248 -31.988 1.00 87.12 408 LEU A CA 1
ATOM 3064 C C . LEU A 1 408 ? -11.059 -10.631 -31.863 1.00 87.12 408 LEU A C 1
ATOM 3066 O O . LEU A 1 408 ? -10.539 -11.486 -31.150 1.00 87.12 408 LEU A O 1
ATOM 3070 N N . ILE A 1 409 ? -12.167 -10.854 -32.576 1.00 91.25 409 ILE A N 1
ATOM 3071 C CA . ILE A 1 409 ? -12.902 -12.126 -32.547 1.00 91.25 409 ILE A CA 1
ATOM 3072 C C . ILE A 1 409 ? -12.006 -13.276 -33.008 1.00 91.25 409 ILE A C 1
ATOM 3074 O O . ILE A 1 409 ? -11.908 -14.283 -32.312 1.00 91.25 409 ILE A O 1
ATOM 3078 N N . ASP A 1 410 ? -11.310 -13.122 -34.135 1.00 90.12 410 ASP A N 1
ATOM 3079 C CA . ASP A 1 410 ? -10.473 -14.190 -34.686 1.00 90.12 410 ASP A CA 1
ATOM 3080 C C . ASP A 1 410 ? -9.305 -14.553 -33.755 1.00 90.12 410 ASP A C 1
ATOM 3082 O O . ASP A 1 410 ? -8.979 -15.735 -33.610 1.00 90.12 410 ASP A O 1
ATOM 3086 N N . ASN A 1 411 ? -8.716 -13.573 -33.062 1.00 90.56 411 ASN A N 1
ATOM 3087 C CA . ASN A 1 411 ? -7.666 -13.817 -32.071 1.00 90.56 411 ASN A CA 1
ATOM 3088 C C . ASN A 1 411 ? -8.192 -14.578 -30.849 1.00 90.56 411 ASN A C 1
ATOM 3090 O O . ASN A 1 411 ? -7.546 -15.517 -30.380 1.00 90.56 411 ASN A O 1
ATOM 3094 N N . VAL A 1 412 ? -9.368 -14.200 -30.342 1.00 93.06 412 VAL A N 1
ATOM 3095 C CA . VAL A 1 412 ? -9.981 -14.853 -29.177 1.00 93.06 412 VAL A CA 1
ATOM 3096 C C . VAL A 1 412 ? -10.403 -16.278 -29.515 1.00 93.06 412 VAL A C 1
ATOM 3098 O O . VAL A 1 412 ? -10.082 -17.197 -28.765 1.00 93.06 412 VAL A O 1
ATOM 3101 N N . VAL A 1 413 ? -11.046 -16.483 -30.663 1.00 94.06 413 VAL A N 1
ATOM 3102 C CA . VAL A 1 413 ? -11.411 -17.819 -31.153 1.00 94.06 413 VAL A CA 1
ATOM 3103 C C . VAL A 1 413 ? -10.164 -18.688 -31.321 1.00 94.06 413 VAL A C 1
ATOM 3105 O O . VAL A 1 413 ? -10.127 -19.820 -30.842 1.00 94.06 413 VAL A O 1
ATOM 3108 N N . SER A 1 414 ? -9.099 -18.142 -31.920 1.00 88.75 414 SER A N 1
ATOM 3109 C CA . SER A 1 414 ? -7.826 -18.857 -32.071 1.00 88.75 414 SER A CA 1
ATOM 3110 C C . SER A 1 414 ? -7.221 -19.248 -30.721 1.00 88.75 414 SER A C 1
ATOM 3112 O O . SER A 1 414 ? -6.679 -20.344 -30.584 1.00 88.75 414 SER A O 1
ATOM 3114 N N . PHE A 1 415 ? -7.302 -18.375 -29.716 1.00 91.19 415 PHE A N 1
ATOM 3115 C CA . PHE A 1 415 ? -6.843 -18.673 -28.362 1.00 91.19 415 PHE A CA 1
ATOM 3116 C C . PHE A 1 415 ? -7.677 -19.786 -27.714 1.00 91.19 415 PHE A C 1
ATOM 3118 O O . PHE A 1 415 ? -7.108 -20.774 -27.249 1.00 91.19 415 PHE A O 1
ATOM 3125 N N . VAL A 1 416 ? -9.006 -19.665 -27.736 1.00 89.88 416 VAL A N 1
ATOM 3126 C CA . VAL A 1 416 ? -9.936 -20.644 -27.154 1.00 89.88 416 VAL A CA 1
ATOM 3127 C C . VAL A 1 416 ? -9.745 -22.026 -27.776 1.00 89.88 416 VAL A C 1
ATOM 3129 O O . VAL A 1 416 ? -9.642 -23.007 -27.044 1.00 89.88 416 VAL A O 1
ATOM 3132 N N . HIS A 1 417 ? -9.616 -22.111 -29.100 1.00 85.06 417 HIS A N 1
ATOM 3133 C CA . HIS A 1 417 ? -9.434 -23.385 -29.794 1.00 85.06 417 HIS A CA 1
ATOM 3134 C C . HIS A 1 417 ? -8.055 -24.000 -29.510 1.00 85.06 417 HIS A C 1
ATOM 3136 O O . HIS A 1 417 ? -7.958 -25.142 -29.064 1.00 85.06 417 HIS A O 1
ATOM 3142 N N . ASN A 1 418 ? -6.967 -23.249 -29.717 1.00 82.19 418 ASN A N 1
ATOM 3143 C CA . ASN A 1 418 ? -5.609 -23.796 -29.594 1.00 82.19 418 ASN A CA 1
ATOM 3144 C C . ASN A 1 418 ? -5.238 -24.136 -28.146 1.00 82.19 418 ASN A C 1
ATOM 3146 O O . ASN A 1 418 ? -4.537 -25.118 -27.891 1.00 82.19 418 ASN A O 1
ATOM 3150 N N . PHE A 1 419 ? -5.672 -23.307 -27.197 1.00 83.06 419 PHE A N 1
ATOM 3151 C CA . PHE A 1 419 ? -5.341 -23.478 -25.788 1.00 83.06 419 PHE A CA 1
ATOM 3152 C C . PHE A 1 419 ? -6.349 -24.380 -25.070 1.00 83.06 419 PHE A C 1
ATOM 3154 O O . PHE A 1 419 ? -5.956 -25.204 -24.243 1.00 83.06 419 PHE A O 1
ATOM 3161 N N . GLY A 1 420 ? -7.635 -24.269 -25.416 1.00 81.88 420 GLY A N 1
ATOM 3162 C CA . GLY A 1 420 ? -8.710 -25.056 -24.821 1.00 81.88 420 GLY A CA 1
ATOM 3163 C C . GLY A 1 420 ? -8.590 -26.544 -25.087 1.00 81.88 420 GLY A C 1
ATOM 3164 O O . GLY A 1 420 ? -8.612 -27.327 -24.139 1.00 81.88 420 GLY A O 1
ATOM 3165 N N . GLU A 1 421 ? -8.395 -26.933 -26.350 1.00 78.44 421 GLU A N 1
ATOM 3166 C CA . GLU A 1 421 ? -8.279 -28.347 -26.730 1.00 78.44 421 GLU A CA 1
ATOM 3167 C C . GLU A 1 421 ? -7.062 -29.022 -26.095 1.00 78.44 421 GLU A C 1
ATOM 3169 O O . GLU A 1 421 ? -7.126 -30.182 -25.688 1.00 78.44 421 GLU A O 1
ATOM 3174 N N . LYS A 1 422 ? -5.944 -28.296 -25.985 1.00 79.69 422 LYS A N 1
ATOM 3175 C CA . LYS A 1 422 ? -4.690 -28.844 -25.456 1.00 79.69 422 LYS A CA 1
ATOM 3176 C C . LYS A 1 422 ? -4.767 -29.144 -23.952 1.00 79.69 422 LYS A C 1
ATOM 3178 O O . LYS A 1 422 ? -4.090 -30.061 -23.480 1.00 79.69 422 LYS A O 1
ATOM 3183 N N . HIS A 1 423 ? -5.558 -28.375 -23.202 1.00 80.25 423 HIS A N 1
ATOM 3184 C CA . HIS A 1 423 ? -5.520 -28.358 -21.735 1.00 80.25 423 HIS A CA 1
ATOM 3185 C C . HIS A 1 423 ? -6.874 -28.615 -21.050 1.00 80.25 423 HIS A C 1
ATOM 3187 O O . HIS A 1 423 ? -6.971 -28.448 -19.836 1.00 80.25 423 HIS A O 1
ATOM 3193 N N . ASP A 1 424 ? -7.909 -29.019 -21.795 1.00 81.62 424 ASP A N 1
ATOM 3194 C CA . ASP A 1 424 ? -9.263 -29.260 -21.265 1.00 81.62 424 ASP A CA 1
ATOM 3195 C C . ASP A 1 424 ? -9.786 -28.057 -20.450 1.00 81.62 424 ASP A C 1
ATOM 3197 O O . ASP A 1 424 ? -10.205 -28.159 -19.292 1.00 81.62 424 ASP A O 1
ATOM 3201 N N . ILE A 1 425 ? -9.654 -26.864 -21.040 1.00 88.19 425 ILE A N 1
ATOM 3202 C CA . ILE A 1 425 ? -10.028 -25.598 -20.400 1.00 88.19 425 ILE A CA 1
ATOM 3203 C C . ILE A 1 425 ? -11.517 -25.342 -20.598 1.00 88.19 425 ILE A C 1
ATOM 3205 O O . ILE A 1 425 ? -12.034 -25.414 -21.714 1.00 88.19 425 ILE A O 1
ATOM 3209 N N . ARG A 1 426 ? -12.194 -24.932 -19.524 1.00 89.94 426 ARG A N 1
ATOM 3210 C CA . ARG A 1 426 ? -13.531 -24.336 -19.623 1.00 89.94 426 ARG A CA 1
ATOM 3211 C C . ARG A 1 426 ? -13.426 -22.827 -19.644 1.00 89.94 426 ARG A C 1
ATOM 3213 O O . ARG A 1 426 ? -12.856 -22.236 -18.726 1.00 89.94 426 ARG A O 1
ATOM 3220 N N . PHE A 1 427 ? -14.022 -22.218 -20.651 1.00 94.00 427 PHE A N 1
ATOM 3221 C CA . PHE A 1 427 ? -14.048 -20.781 -20.808 1.00 94.00 427 PHE A CA 1
ATOM 3222 C C . PHE A 1 427 ? -15.379 -20.206 -20.345 1.00 94.00 427 PHE A C 1
ATOM 3224 O O . PHE A 1 427 ? -16.418 -20.810 -20.567 1.00 94.00 427 PHE A O 1
ATOM 3231 N N . GLY A 1 428 ? -15.347 -19.048 -19.703 1.00 94.81 428 GLY A N 1
ATOM 3232 C CA . GLY A 1 428 ? -16.460 -18.104 -19.719 1.00 94.81 428 GLY A CA 1
ATOM 3233 C C . GLY A 1 428 ? -16.073 -16.923 -20.600 1.00 94.81 428 GLY A C 1
ATOM 3234 O O . GLY A 1 428 ? -14.885 -16.617 -20.732 1.00 94.81 428 GLY A O 1
ATOM 3235 N N . VAL A 1 429 ? -17.045 -16.254 -21.204 1.00 96.19 429 VAL A N 1
ATOM 3236 C CA . VAL A 1 429 ? -16.792 -15.086 -22.051 1.00 96.19 429 VAL A CA 1
ATOM 3237 C C . VAL A 1 429 ? -17.738 -13.972 -21.648 1.00 96.19 429 VAL A C 1
ATOM 3239 O O . VAL A 1 429 ? -18.952 -14.151 -21.578 1.00 96.19 429 VAL A O 1
ATOM 3242 N N . VAL A 1 430 ? -17.161 -12.812 -21.374 1.00 95.50 430 VAL A N 1
ATOM 3243 C CA . VAL A 1 430 ? -17.872 -11.587 -21.030 1.00 95.50 430 VAL A CA 1
ATOM 3244 C C . VAL A 1 430 ? -17.395 -10.521 -21.990 1.00 95.50 430 VAL A C 1
ATOM 3246 O O . VAL A 1 430 ? -16.190 -10.361 -22.169 1.00 95.50 430 VAL A O 1
ATOM 3249 N N . ASN A 1 431 ? -18.303 -9.765 -22.583 1.00 94.81 431 ASN A N 1
ATOM 3250 C CA . ASN A 1 431 ? -17.933 -8.577 -23.328 1.00 94.81 431 ASN A CA 1
ATOM 3251 C C . ASN A 1 431 ? -18.520 -7.323 -22.690 1.00 94.81 431 ASN A C 1
ATOM 3253 O O . ASN A 1 431 ? -19.533 -7.364 -21.989 1.00 94.81 431 ASN A O 1
ATOM 3257 N N . TYR A 1 432 ? -17.840 -6.197 -22.884 1.00 93.94 432 TYR A N 1
ATOM 3258 C CA . TYR A 1 432 ? -18.226 -4.952 -22.239 1.00 93.94 432 TYR A CA 1
ATOM 3259 C C . TYR A 1 432 ? -18.024 -3.724 -23.120 1.00 93.94 432 TYR A C 1
ATOM 3261 O O . TYR A 1 432 ? -17.232 -3.720 -24.053 1.00 93.94 432 TYR A O 1
ATOM 3269 N N . GLY A 1 433 ? -18.787 -2.686 -22.828 1.00 88.69 433 GLY A N 1
ATOM 3270 C CA . GLY A 1 433 ? -18.739 -1.344 -23.399 1.00 88.69 433 GLY A CA 1
ATOM 3271 C C . GLY A 1 433 ? -19.537 -0.470 -22.439 1.00 88.69 433 GLY A C 1
ATOM 3272 O O . GLY A 1 433 ? -19.317 -0.551 -21.232 1.00 88.69 433 GLY A O 1
ATOM 3273 N N . LYS A 1 434 ? -20.568 0.225 -22.926 1.00 84.81 434 LYS A N 1
ATOM 3274 C CA . LYS A 1 434 ? -21.550 0.916 -22.063 1.00 84.81 434 LYS A CA 1
ATOM 3275 C C . LYS A 1 434 ? -22.300 -0.013 -21.102 1.00 84.81 434 LYS A C 1
ATOM 3277 O O . LYS A 1 434 ? -22.840 0.448 -20.106 1.00 84.81 434 LYS A O 1
ATOM 3282 N N . ASN A 1 435 ? -22.400 -1.295 -21.453 1.00 83.31 435 ASN A N 1
ATOM 3283 C CA . ASN A 1 435 ? -23.012 -2.360 -20.665 1.00 83.31 435 ASN A CA 1
ATOM 3284 C C . ASN A 1 435 ? -22.057 -3.558 -20.620 1.00 83.31 435 ASN A C 1
ATOM 3286 O O . ASN A 1 435 ? -21.104 -3.630 -21.394 1.00 83.31 435 ASN A O 1
ATOM 3290 N N . VAL A 1 436 ? -22.347 -4.516 -19.747 1.00 90.06 436 VAL A N 1
ATOM 3291 C CA . VAL A 1 436 ? -21.655 -5.805 -19.696 1.00 90.06 436 VAL A CA 1
ATOM 3292 C C . VAL A 1 436 ? -22.640 -6.889 -20.099 1.00 90.06 436 VAL A C 1
ATOM 3294 O O . VAL A 1 436 ? -23.757 -6.928 -19.580 1.00 90.06 436 VAL A O 1
ATOM 3297 N N . GLU A 1 437 ? -22.223 -7.764 -21.003 1.00 90.62 437 GLU A N 1
ATOM 3298 C CA . GLU A 1 437 ? -22.995 -8.913 -21.457 1.00 90.62 437 GLU A CA 1
ATOM 3299 C C . GLU A 1 437 ? -22.166 -10.187 -21.235 1.00 90.62 437 GLU A C 1
ATOM 3301 O O . GLU A 1 437 ? -20.967 -10.246 -21.512 1.00 90.62 437 GLU A O 1
ATOM 3306 N N . VAL A 1 438 ? -22.796 -11.212 -20.657 1.00 92.38 438 VAL A N 1
ATOM 3307 C CA . VAL A 1 438 ? -22.195 -12.545 -20.551 1.00 92.38 438 VAL A CA 1
ATOM 3308 C C . VAL A 1 438 ? -22.514 -13.266 -21.850 1.00 92.38 438 VAL A C 1
ATOM 3310 O O . VAL A 1 438 ? -23.677 -13.564 -22.112 1.00 92.38 438 VAL A O 1
ATOM 3313 N N . VAL A 1 439 ? -21.485 -13.508 -22.656 1.00 94.31 439 VAL A N 1
ATOM 3314 C CA . VAL A 1 439 ? -21.591 -14.234 -23.927 1.00 94.31 439 VAL A CA 1
ATOM 3315 C C . VAL A 1 439 ? -21.728 -15.728 -23.652 1.00 94.31 439 VAL A C 1
ATOM 3317 O O . VAL A 1 439 ? -22.620 -16.359 -24.201 1.00 94.31 439 VAL A O 1
ATOM 3320 N N . ALA A 1 440 ? -20.900 -16.258 -22.745 1.00 92.81 440 ALA A N 1
ATOM 3321 C CA . ALA A 1 440 ? -20.896 -17.666 -22.358 1.00 92.81 440 ALA A CA 1
ATOM 3322 C C . ALA A 1 440 ? -20.565 -17.827 -20.866 1.00 92.81 440 ALA A C 1
ATOM 3324 O O . ALA A 1 440 ? -19.614 -17.216 -20.366 1.00 92.81 440 ALA A O 1
ATOM 3325 N N . ASP A 1 441 ? -21.309 -18.675 -20.150 1.00 89.75 441 ASP A N 1
ATOM 3326 C CA . ASP A 1 441 ? -20.940 -19.101 -18.790 1.00 89.75 441 ASP A CA 1
ATOM 3327 C C . ASP A 1 441 ? -19.901 -20.238 -18.851 1.00 89.75 441 ASP A C 1
ATOM 3329 O O . ASP A 1 441 ? -19.804 -20.972 -19.837 1.00 89.75 441 ASP A O 1
ATOM 3333 N N . ILE A 1 442 ? -19.108 -20.386 -17.789 1.00 90.38 442 ILE A N 1
ATOM 3334 C CA . ILE A 1 442 ? -17.974 -21.304 -17.707 1.00 90.38 442 ILE A CA 1
ATOM 3335 C C . ILE A 1 442 ? -18.428 -22.742 -17.963 1.00 90.38 442 ILE A C 1
ATOM 3337 O O . ILE A 1 442 ? -19.013 -23.395 -17.095 1.00 90.38 442 ILE A O 1
ATOM 3341 N N . GLY A 1 443 ? -18.081 -23.256 -19.144 1.00 82.44 443 GLY A N 1
ATOM 3342 C CA . GLY A 1 443 ? -18.414 -24.617 -19.566 1.00 82.44 443 GLY A CA 1
ATOM 3343 C C . GLY A 1 443 ? -19.907 -24.861 -19.806 1.00 82.44 443 GLY A C 1
ATOM 3344 O O . GLY A 1 443 ? -20.324 -26.018 -19.776 1.00 82.44 443 GLY A O 1
ATOM 3345 N N . ASN A 1 444 ? -20.707 -23.810 -20.010 1.00 87.25 444 ASN A N 1
ATOM 3346 C CA . ASN A 1 444 ? -22.122 -23.916 -20.371 1.00 87.25 444 ASN A CA 1
ATOM 3347 C C . ASN A 1 444 ? -22.318 -23.906 -21.898 1.00 87.25 444 ASN A C 1
ATOM 3349 O O . ASN A 1 444 ? -23.054 -23.084 -22.427 1.00 87.25 444 ASN A O 1
ATOM 3353 N N . TYR A 1 445 ? -21.629 -24.818 -22.574 1.00 90.50 445 TYR A N 1
ATOM 3354 C CA . TYR A 1 445 ? -21.691 -25.094 -24.010 1.00 90.50 445 TYR A CA 1
ATOM 3355 C C . TYR A 1 445 ? -21.314 -26.572 -24.208 1.00 90.50 445 TYR A C 1
ATOM 3357 O O . TYR A 1 445 ? -20.584 -27.151 -23.397 1.00 90.50 445 TYR A O 1
ATOM 3365 N N . GLU A 1 446 ? -21.816 -27.220 -25.253 1.00 84.62 446 GLU A N 1
ATOM 3366 C CA . GLU A 1 446 ? -21.604 -28.641 -25.538 1.00 84.62 446 GLU A CA 1
ATOM 3367 C C . GLU A 1 446 ? -20.156 -28.943 -25.939 1.00 84.62 446 GLU A C 1
ATOM 3369 O O . GLU A 1 446 ? -19.629 -30.013 -25.625 1.00 84.62 446 GLU A O 1
ATOM 3374 N N . ASN A 1 447 ? -19.515 -28.026 -26.665 1.00 87.38 447 ASN A N 1
ATOM 3375 C CA . ASN A 1 447 ? -18.153 -28.172 -27.177 1.00 87.38 447 ASN A CA 1
ATOM 3376 C C . ASN A 1 447 ? -17.559 -26.807 -27.585 1.00 87.38 447 ASN A C 1
ATOM 3378 O O . ASN A 1 447 ? -18.260 -25.800 -27.630 1.00 87.38 447 ASN A O 1
ATOM 3382 N N . LEU A 1 448 ? -16.256 -26.768 -27.890 1.00 88.06 448 LEU A N 1
ATOM 3383 C CA . LEU A 1 448 ? -15.569 -25.520 -28.257 1.00 88.06 448 LEU A CA 1
ATOM 3384 C C . LEU A 1 448 ? -16.051 -24.911 -29.585 1.00 88.06 448 LEU A C 1
ATOM 3386 O O . LEU A 1 448 ? -15.840 -23.721 -29.792 1.00 88.06 448 LEU A O 1
ATOM 3390 N N . VAL A 1 449 ? -16.709 -25.687 -30.456 1.00 88.94 449 VAL A N 1
ATOM 3391 C CA . VAL A 1 449 ? -17.294 -25.168 -31.704 1.00 88.94 449 VAL A CA 1
ATOM 3392 C C . VAL A 1 449 ? -18.534 -24.325 -31.399 1.00 88.94 449 VAL A C 1
ATOM 3394 O O . VAL A 1 449 ? -18.668 -23.241 -31.949 1.00 88.94 449 VAL A O 1
ATOM 3397 N N . GLU A 1 450 ? -19.396 -24.763 -30.474 1.00 91.44 450 GLU A N 1
ATOM 3398 C CA . GLU A 1 450 ? -20.536 -23.952 -30.012 1.00 91.44 450 GLU A CA 1
ATOM 3399 C C . GLU A 1 450 ? -20.064 -22.665 -29.325 1.00 91.44 450 GLU A C 1
ATOM 3401 O O . GLU A 1 450 ? -20.565 -21.586 -29.627 1.00 91.44 450 GLU A O 1
ATOM 3406 N N . LEU A 1 451 ? -19.035 -22.747 -28.473 1.00 93.75 451 LEU A N 1
ATOM 3407 C CA . LEU A 1 451 ? -18.445 -21.555 -27.860 1.00 93.75 451 LEU A CA 1
ATOM 3408 C C . LEU A 1 451 ? -17.862 -20.591 -28.912 1.00 93.75 451 LEU A C 1
ATOM 3410 O O . LEU A 1 451 ? -17.969 -19.375 -28.766 1.00 93.75 451 LEU A O 1
ATOM 3414 N N . GLU A 1 452 ? -17.233 -21.108 -29.972 1.00 93.88 452 GLU A N 1
ATOM 3415 C CA . GLU A 1 452 ? -16.779 -20.280 -31.093 1.00 93.88 452 GLU A CA 1
ATOM 3416 C C . GLU A 1 452 ? -17.955 -19.559 -31.768 1.00 93.88 452 GLU A C 1
ATOM 3418 O O . GLU A 1 452 ? -17.845 -18.362 -32.042 1.00 93.88 452 GLU A O 1
ATOM 3423 N N . GLU A 1 453 ? -19.070 -20.252 -32.015 1.00 92.31 453 GLU A N 1
ATOM 3424 C CA . GLU A 1 453 ? -20.283 -19.648 -32.578 1.00 92.31 453 GLU A CA 1
ATOM 3425 C C . GLU A 1 453 ? -20.823 -18.533 -31.666 1.00 92.31 453 GLU A C 1
ATOM 3427 O O . GLU A 1 453 ? -21.062 -17.423 -32.148 1.00 92.31 453 GLU A O 1
ATOM 3432 N N . GLU A 1 454 ? -20.894 -18.758 -30.349 1.00 94.00 454 GLU A N 1
ATOM 3433 C CA . GLU A 1 454 ? -21.312 -17.740 -29.371 1.00 94.00 454 GLU A CA 1
ATOM 3434 C C . GLU A 1 454 ? -20.398 -16.501 -29.379 1.00 94.00 454 GLU A C 1
ATOM 3436 O O . GLU A 1 454 ? -20.880 -15.365 -29.380 1.00 94.00 454 GLU A O 1
ATOM 3441 N N . ILE A 1 455 ? -19.073 -16.692 -29.440 1.00 94.38 455 ILE A N 1
ATOM 3442 C CA . ILE A 1 455 ? -18.101 -15.586 -29.517 1.00 94.38 455 ILE A CA 1
ATOM 3443 C C . ILE A 1 455 ? -18.242 -14.824 -30.841 1.00 94.38 455 ILE A C 1
ATOM 3445 O O . ILE A 1 455 ? -18.122 -13.596 -30.869 1.00 94.38 455 ILE A O 1
ATOM 3449 N N . ARG A 1 456 ? -18.481 -15.518 -31.957 1.00 94.06 456 ARG A N 1
ATOM 3450 C CA . ARG A 1 456 ? -18.627 -14.880 -33.276 1.00 94.06 456 ARG A CA 1
ATOM 3451 C C . ARG A 1 456 ? -19.928 -14.090 -33.400 1.00 94.06 456 ARG A C 1
ATOM 3453 O O . ARG A 1 456 ? -19.914 -13.011 -34.003 1.00 94.06 456 ARG A O 1
ATOM 3460 N N . ASP A 1 457 ? -21.002 -14.584 -32.796 1.00 93.62 457 ASP A N 1
ATOM 3461 C CA . ASP A 1 457 ? -22.324 -13.953 -32.810 1.00 93.62 457 ASP A CA 1
ATOM 3462 C C . ASP A 1 457 ? -22.500 -12.887 -31.716 1.00 93.62 457 ASP A C 1
ATOM 3464 O O . ASP A 1 457 ? -23.532 -12.207 -31.670 1.00 93.62 457 ASP A O 1
ATOM 3468 N N . MET A 1 458 ? -21.486 -12.671 -30.869 1.00 92.25 458 MET A N 1
ATOM 3469 C CA . MET A 1 458 ? -21.567 -11.711 -29.772 1.00 92.25 458 MET A CA 1
ATOM 3470 C C . MET A 1 458 ? -21.897 -10.285 -30.252 1.00 92.25 458 MET A C 1
ATOM 3472 O O . MET A 1 458 ? -21.348 -9.747 -31.231 1.00 92.25 458 MET A O 1
ATOM 3476 N N . HIS A 1 459 ? -22.797 -9.635 -29.514 1.00 88.69 459 HIS A N 1
ATOM 3477 C CA . HIS A 1 459 ? -23.225 -8.273 -29.799 1.00 88.69 459 HIS A CA 1
ATOM 3478 C C . HIS A 1 459 ? -22.143 -7.287 -29.377 1.00 88.69 459 HIS A C 1
ATOM 3480 O O . HIS A 1 459 ? -21.665 -7.312 -28.253 1.00 88.69 459 HIS A O 1
ATOM 3486 N N . PHE A 1 460 ? -21.761 -6.379 -30.274 1.00 88.50 460 PHE A N 1
ATOM 3487 C CA . PHE A 1 460 ? -20.801 -5.337 -29.922 1.00 88.50 460 PHE A CA 1
ATOM 3488 C C . PHE A 1 460 ? -21.526 -4.239 -29.143 1.00 88.50 460 PHE A C 1
ATOM 3490 O O . PHE A 1 460 ? -22.416 -3.585 -29.693 1.00 88.50 460 PHE A O 1
ATOM 3497 N N . VAL A 1 461 ? -21.177 -4.071 -27.869 1.00 86.38 461 VAL A N 1
ATOM 3498 C CA . VAL A 1 461 ? -21.964 -3.266 -26.926 1.00 86.38 461 VAL A CA 1
ATOM 3499 C C . VAL A 1 461 ? -21.886 -1.762 -27.239 1.00 86.38 461 VAL A C 1
ATOM 3501 O O . VAL A 1 461 ? -22.889 -1.046 -27.112 1.00 86.38 461 VAL A O 1
ATOM 3504 N N . GLY A 1 462 ? -20.722 -1.293 -27.700 1.00 82.56 462 GLY A N 1
ATOM 3505 C CA . GLY A 1 462 ? -20.441 0.106 -28.031 1.00 82.56 462 GLY A CA 1
ATOM 3506 C C . GLY A 1 462 ? -20.501 1.046 -26.823 1.00 82.56 462 GLY A C 1
ATOM 3507 O O . GLY A 1 462 ? -20.740 0.623 -25.692 1.00 82.56 462 GLY A O 1
ATOM 3508 N N . GLY A 1 463 ? -20.321 2.342 -27.063 1.00 83.31 463 GLY A N 1
ATOM 3509 C CA . GLY A 1 463 ? -20.284 3.390 -26.038 1.00 83.31 463 GLY A CA 1
ATOM 3510 C C . GLY A 1 463 ? -19.015 3.386 -25.179 1.00 83.31 463 GLY A C 1
ATOM 3511 O O . GLY A 1 463 ? -18.050 2.690 -25.490 1.00 83.31 463 GLY A O 1
ATOM 3512 N N . GLN A 1 464 ? -19.028 4.192 -24.111 1.00 79.44 464 GLN A N 1
ATOM 3513 C CA . GLN A 1 464 ? -17.930 4.299 -23.145 1.00 79.44 464 GLN A CA 1
ATOM 3514 C C . GLN A 1 464 ? -17.828 3.023 -22.312 1.00 79.44 464 GLN A C 1
ATOM 3516 O O . GLN A 1 464 ? -18.848 2.517 -21.851 1.00 79.44 464 GLN A O 1
ATOM 3521 N N . ASP A 1 465 ? -16.618 2.513 -22.131 1.00 81.94 465 ASP A N 1
ATOM 3522 C CA . ASP A 1 465 ? -16.371 1.265 -21.431 1.00 81.94 465 ASP A CA 1
ATOM 3523 C C . ASP A 1 465 ? -16.345 1.422 -19.896 1.00 81.94 465 ASP A C 1
ATOM 3525 O O . ASP A 1 465 ? -16.044 2.487 -19.357 1.00 81.94 465 ASP A O 1
ATOM 3529 N N . ASP A 1 466 ? -16.689 0.339 -19.191 1.00 80.75 466 ASP A N 1
ATOM 3530 C CA . ASP A 1 466 ? -16.514 0.178 -17.741 1.00 80.75 466 ASP A CA 1
ATOM 3531 C C . ASP A 1 466 ? -15.882 -1.194 -17.456 1.00 80.75 466 ASP A C 1
ATOM 3533 O O . ASP A 1 466 ? -16.558 -2.196 -17.180 1.00 80.75 466 ASP A O 1
ATOM 3537 N N . ALA A 1 467 ? -14.552 -1.250 -17.558 1.00 82.88 467 ALA A N 1
ATOM 3538 C CA . ALA A 1 467 ? -13.784 -2.469 -17.307 1.00 82.88 467 ALA A CA 1
ATOM 3539 C C . ALA A 1 467 ? -13.966 -2.996 -15.871 1.00 82.88 467 ALA A C 1
ATOM 3541 O O . ALA A 1 467 ? -13.993 -4.209 -15.647 1.00 82.88 467 ALA A O 1
ATOM 3542 N N . GLY A 1 468 ? -14.151 -2.105 -14.892 1.00 77.06 468 GLY A N 1
ATOM 3543 C CA . GLY A 1 468 ? -14.345 -2.482 -13.493 1.00 77.06 468 GLY A CA 1
ATOM 3544 C C . GLY A 1 468 ? -15.640 -3.268 -13.282 1.00 77.06 468 GLY A C 1
ATOM 3545 O O . GLY A 1 468 ? -15.652 -4.293 -12.589 1.00 77.06 468 GLY A O 1
ATOM 3546 N N . PHE A 1 469 ? -16.737 -2.835 -13.905 1.00 77.56 469 PHE A N 1
ATOM 3547 C CA . PHE A 1 469 ? -18.002 -3.566 -13.872 1.00 77.56 469 PHE A CA 1
ATOM 3548 C C . PHE A 1 469 ? -17.915 -4.903 -14.624 1.00 77.56 469 PHE A C 1
ATOM 3550 O O . PHE A 1 469 ? -18.450 -5.912 -14.147 1.00 77.56 469 PHE A O 1
ATOM 3557 N N . ALA A 1 470 ? -17.184 -4.957 -15.740 1.00 83.94 470 ALA A N 1
ATOM 3558 C CA . ALA A 1 470 ? -16.956 -6.188 -16.499 1.00 83.94 470 ALA A CA 1
ATOM 3559 C C . ALA A 1 470 ? -16.186 -7.246 -15.691 1.00 83.94 470 ALA A C 1
ATOM 3561 O O . ALA A 1 470 ? -16.611 -8.402 -15.606 1.00 83.94 470 ALA A O 1
ATOM 3562 N N . LEU A 1 471 ? -15.107 -6.842 -15.014 1.00 87.06 471 LEU A N 1
ATOM 3563 C CA . LEU A 1 471 ? -14.297 -7.724 -14.169 1.00 87.06 471 LEU A CA 1
ATOM 3564 C C . LEU A 1 471 ? -15.094 -8.263 -12.970 1.00 87.06 471 LEU A C 1
ATOM 3566 O O . LEU A 1 471 ? -14.975 -9.440 -12.629 1.00 87.06 471 LEU A O 1
ATOM 3570 N N . LYS A 1 472 ? -15.979 -7.458 -12.364 1.00 80.81 472 LYS A N 1
ATOM 3571 C CA . LYS A 1 472 ? -16.888 -7.934 -11.302 1.00 80.81 472 LYS A CA 1
ATOM 3572 C C . LYS A 1 472 ? -17.837 -9.031 -11.796 1.00 80.81 472 LYS A C 1
ATOM 3574 O O . LYS A 1 472 ? -18.043 -10.009 -11.077 1.00 80.81 472 LYS A O 1
ATOM 3579 N N . ASN A 1 473 ? -18.381 -8.896 -13.008 1.00 82.88 473 ASN A N 1
ATOM 3580 C CA . ASN A 1 473 ? -19.225 -9.926 -13.624 1.00 82.88 473 ASN A CA 1
ATOM 3581 C C . ASN A 1 473 ? -18.420 -11.197 -13.938 1.00 82.88 473 ASN A C 1
ATOM 3583 O O . ASN A 1 473 ? -18.872 -12.297 -13.628 1.00 82.88 473 ASN A O 1
ATOM 3587 N N . ALA A 1 474 ? -17.191 -11.059 -14.442 1.00 88.50 474 ALA A N 1
ATOM 3588 C CA . ALA A 1 474 ? -16.295 -12.192 -14.672 1.00 88.50 474 ALA A CA 1
ATOM 3589 C C . ALA A 1 474 ? -15.983 -12.973 -13.382 1.00 88.50 474 ALA A C 1
ATOM 3591 O O . ALA A 1 474 ? -16.029 -14.205 -13.360 1.00 88.50 474 ALA A O 1
ATOM 3592 N N . LEU A 1 475 ? -15.731 -12.268 -12.274 1.00 87.00 475 LEU A N 1
ATOM 3593 C CA . LEU A 1 475 ? -15.542 -12.890 -10.960 1.00 87.00 475 LEU A CA 1
ATOM 3594 C C . LEU A 1 475 ? -16.804 -13.602 -10.456 1.00 87.00 475 LEU A C 1
ATOM 3596 O O . LEU A 1 475 ? -16.690 -14.600 -9.740 1.00 87.00 475 LEU A O 1
ATOM 3600 N N . GLN A 1 476 ? -17.994 -13.117 -10.817 1.00 84.25 476 GLN A N 1
ATOM 3601 C CA . GLN A 1 476 ? -19.252 -13.759 -10.445 1.00 84.25 476 GLN A CA 1
ATOM 3602 C C . GLN A 1 476 ? -19.427 -15.116 -11.139 1.00 84.25 476 GLN A C 1
ATOM 3604 O O . GLN A 1 476 ? -19.774 -16.080 -10.456 1.00 84.25 476 GLN A O 1
ATOM 3609 N N . LEU A 1 477 ? -19.054 -15.243 -12.419 1.00 84.50 477 LEU A N 1
ATOM 3610 C CA . LEU A 1 477 ? -19.088 -16.531 -13.131 1.00 84.50 477 LEU A CA 1
ATOM 3611 C C . LEU A 1 477 ? -18.283 -17.608 -12.389 1.00 84.50 477 LEU A C 1
ATOM 3613 O O . LEU A 1 477 ? -18.744 -18.730 -12.209 1.00 84.50 477 LEU A O 1
ATOM 3617 N N . PHE A 1 478 ? -17.112 -17.269 -11.840 1.00 87.12 478 PHE A N 1
ATOM 3618 C CA . PHE A 1 478 ? -16.323 -18.218 -11.043 1.00 87.12 478 PHE A CA 1
ATOM 3619 C C . PHE A 1 478 ? -16.963 -18.640 -9.717 1.00 87.12 478 PHE A C 1
ATOM 3621 O O . PHE A 1 478 ? -16.593 -19.700 -9.190 1.00 87.12 478 PHE A O 1
ATOM 3628 N N . ARG A 1 479 ? -17.832 -17.803 -9.137 1.00 83.31 479 ARG A N 1
ATOM 3629 C CA . ARG A 1 479 ? -18.539 -18.072 -7.873 1.00 83.31 479 ARG A CA 1
ATOM 3630 C C . ARG A 1 479 ? -19.753 -18.966 -8.085 1.00 83.31 479 ARG A C 1
ATOM 3632 O O . ARG A 1 479 ? -20.050 -19.773 -7.205 1.00 83.31 479 ARG A O 1
ATOM 3639 N N . ASP A 1 480 ? -20.395 -18.850 -9.242 1.00 78.00 480 ASP A N 1
ATOM 3640 C CA . ASP A 1 480 ? -21.584 -19.628 -9.598 1.00 78.00 480 ASP A CA 1
ATOM 3641 C C . ASP A 1 480 ? -21.230 -21.087 -9.959 1.00 78.00 480 ASP A C 1
ATOM 3643 O O . ASP A 1 480 ? -22.061 -21.995 -9.867 1.00 78.00 480 ASP A O 1
ATOM 3647 N N . GLN A 1 481 ? -19.950 -21.356 -10.241 1.00 76.31 481 GLN A N 1
ATOM 3648 C CA . GLN A 1 481 ? -19.418 -22.704 -10.440 1.00 76.31 481 GLN A CA 1
ATOM 3649 C C . GLN A 1 481 ? -19.318 -23.505 -9.127 1.00 76.31 481 GLN A C 1
ATOM 3651 O O . GLN A 1 481 ? -18.768 -23.057 -8.115 1.00 76.31 481 GLN A O 1
ATOM 3656 N N . LYS A 1 482 ? -19.768 -24.770 -9.152 1.00 62.31 482 LYS A N 1
ATOM 3657 C CA . LYS A 1 482 ? -19.577 -25.719 -8.036 1.00 62.31 482 LYS A CA 1
ATOM 3658 C C . LYS A 1 482 ? -18.081 -25.886 -7.737 1.00 62.31 482 LYS A C 1
ATOM 3660 O O . LYS A 1 482 ? -17.281 -26.026 -8.656 1.00 62.31 482 LYS A O 1
ATOM 3665 N N . LYS A 1 483 ? -17.707 -25.899 -6.446 1.00 56.84 483 LYS A N 1
ATOM 3666 C CA . LYS A 1 483 ? -16.311 -25.948 -5.961 1.00 56.84 483 LYS A CA 1
ATOM 3667 C C . LYS A 1 483 ? -15.489 -27.061 -6.629 1.00 56.84 483 LYS A C 1
ATOM 3669 O O . LYS A 1 483 ? -15.478 -28.198 -6.163 1.00 56.84 483 LYS A O 1
ATOM 3674 N N . LEU A 1 484 ? -14.736 -26.702 -7.660 1.00 56.81 484 LEU A N 1
ATOM 3675 C CA . LEU A 1 484 ? -13.625 -27.490 -8.176 1.00 56.81 484 LEU A CA 1
ATOM 3676 C C . LEU A 1 484 ? -12.373 -27.017 -7.452 1.00 56.81 484 LEU A C 1
ATOM 3678 O O . LEU A 1 484 ? -11.844 -25.944 -7.716 1.00 56.81 484 LEU A O 1
ATOM 3682 N N . THR A 1 485 ? -11.938 -27.793 -6.468 1.00 52.38 485 THR A N 1
ATOM 3683 C CA . THR A 1 485 ? -10.908 -27.398 -5.497 1.00 52.38 485 THR A CA 1
ATOM 3684 C C . THR A 1 485 ? -9.474 -27.465 -6.033 1.00 52.38 485 THR A C 1
ATOM 3686 O O . THR A 1 485 ? -8.543 -27.221 -5.273 1.00 52.38 485 THR A O 1
ATOM 3689 N N . LYS A 1 486 ? -9.283 -27.808 -7.316 1.00 63.44 486 LYS A N 1
ATOM 3690 C CA . LYS A 1 486 ? -7.962 -28.011 -7.941 1.00 63.44 486 LYS A CA 1
ATOM 3691 C C . LYS A 1 486 ? -7.775 -27.346 -9.313 1.00 63.44 486 LYS A C 1
ATOM 3693 O O . LYS A 1 486 ? -6.728 -27.539 -9.911 1.00 63.44 486 LYS A O 1
ATOM 3698 N N . ALA A 1 487 ? -8.763 -26.609 -9.821 1.00 70.62 487 ALA A N 1
ATOM 3699 C CA . ALA A 1 487 ? -8.661 -25.949 -11.124 1.00 70.62 487 ALA A CA 1
ATOM 3700 C C . ALA A 1 487 ? -8.039 -24.554 -10.973 1.00 70.62 487 ALA A C 1
ATOM 3702 O O . ALA A 1 487 ? -8.457 -23.800 -10.089 1.00 70.62 487 ALA A O 1
ATOM 3703 N N . ILE A 1 488 ? -7.087 -24.198 -11.842 1.00 83.56 488 ILE A N 1
ATOM 3704 C CA . ILE A 1 488 ? -6.621 -22.810 -11.965 1.00 83.56 488 ILE A CA 1
ATOM 3705 C C . ILE A 1 488 ? -7.801 -21.968 -12.459 1.00 83.56 488 ILE A C 1
ATOM 3707 O O . ILE A 1 488 ? -8.532 -22.391 -13.354 1.00 83.56 488 ILE A O 1
ATOM 3711 N N . LYS A 1 489 ? -7.999 -20.793 -11.858 1.00 88.62 489 LYS A N 1
ATOM 3712 C CA . LYS A 1 489 ? -9.007 -19.810 -12.267 1.00 88.62 489 LYS A CA 1
ATOM 3713 C C . LYS A 1 489 ? -8.287 -18.548 -12.717 1.00 88.62 489 LYS A C 1
ATOM 3715 O O . LYS A 1 489 ? -7.562 -17.970 -11.914 1.00 88.62 489 LYS A O 1
ATOM 3720 N N . ALA A 1 490 ? -8.469 -18.138 -13.967 1.00 90.19 490 ALA A N 1
ATOM 3721 C CA . ALA A 1 490 ? -7.784 -16.970 -14.520 1.00 90.19 490 ALA A CA 1
ATOM 3722 C C . ALA A 1 490 ? -8.739 -16.065 -15.302 1.00 90.19 490 ALA A C 1
ATOM 3724 O O . ALA A 1 490 ? -9.651 -16.546 -15.969 1.00 90.19 490 ALA A O 1
ATOM 3725 N N . VAL A 1 491 ? -8.508 -14.755 -15.248 1.00 93.00 491 VAL A N 1
ATOM 3726 C CA . VAL A 1 491 ? -9.199 -13.783 -16.101 1.00 93.00 491 VAL A CA 1
ATOM 3727 C C . VAL A 1 491 ? -8.226 -13.312 -17.174 1.00 93.00 491 VAL A C 1
ATOM 3729 O O . VAL A 1 491 ? -7.115 -12.901 -16.854 1.00 93.00 491 VAL A O 1
ATOM 3732 N N . VAL A 1 492 ? -8.641 -13.371 -18.437 1.00 93.06 492 VAL A N 1
ATOM 3733 C CA . VAL A 1 492 ? -7.902 -12.795 -19.566 1.00 93.06 492 VAL A CA 1
ATOM 3734 C C . VAL A 1 492 ? -8.661 -11.562 -20.024 1.00 93.06 492 VAL A C 1
ATOM 3736 O O . VAL A 1 492 ? -9.736 -11.681 -20.606 1.00 93.06 492 VAL A O 1
ATOM 3739 N N . HIS A 1 493 ? -8.127 -10.380 -19.734 1.00 93.50 493 HIS A N 1
ATOM 3740 C CA . HIS A 1 493 ? -8.742 -9.111 -20.113 1.00 93.50 493 HIS A CA 1
ATOM 3741 C C . HIS A 1 493 ? -8.120 -8.590 -21.410 1.00 93.50 493 HIS A C 1
ATOM 3743 O O . HIS A 1 493 ? -6.918 -8.344 -21.476 1.00 93.50 493 HIS A O 1
ATOM 3749 N N . VAL A 1 494 ? -8.941 -8.457 -22.448 1.00 91.19 494 VAL A N 1
ATOM 3750 C CA . VAL A 1 494 ? -8.544 -7.982 -23.774 1.00 91.19 494 VAL A CA 1
ATOM 3751 C C . VAL A 1 494 ? -9.222 -6.643 -24.022 1.00 91.19 494 VAL A C 1
ATOM 3753 O O . VAL A 1 494 ? -10.449 -6.571 -24.082 1.00 91.19 494 VAL A O 1
ATOM 3756 N N . TYR A 1 495 ? -8.423 -5.593 -24.169 1.00 88.19 495 TYR A N 1
ATOM 3757 C CA . TYR A 1 495 ? -8.893 -4.224 -24.342 1.00 88.19 495 TYR A CA 1
ATOM 3758 C C . TYR A 1 495 ? -8.012 -3.479 -25.341 1.00 88.19 495 TYR A C 1
ATOM 3760 O O . TYR A 1 495 ? -6.901 -3.918 -25.663 1.00 88.19 495 TYR A O 1
ATOM 3768 N N . LYS A 1 496 ? -8.525 -2.375 -25.873 1.00 80.94 496 LYS A N 1
ATOM 3769 C CA . LYS A 1 496 ? -7.793 -1.512 -26.785 1.00 80.94 496 LYS A CA 1
ATOM 3770 C C . LYS A 1 496 ? -7.153 -0.375 -26.002 1.00 80.94 496 LYS A C 1
ATOM 3772 O O . LYS A 1 496 ? -7.812 0.346 -25.268 1.00 80.94 496 LYS A O 1
ATOM 3777 N N . THR A 1 497 ? -5.857 -0.190 -26.202 1.00 69.56 497 THR A N 1
ATOM 3778 C CA . THR A 1 497 ? -5.135 0.988 -25.727 1.00 69.56 497 THR A CA 1
ATOM 3779 C C . THR A 1 497 ? -5.158 2.055 -26.817 1.00 69.56 497 THR A C 1
ATOM 3781 O O . THR A 1 497 ? -4.798 1.773 -27.965 1.00 69.56 497 THR A O 1
ATOM 3784 N N . ASP A 1 498 ? -5.562 3.278 -26.479 1.00 52.00 498 ASP A N 1
ATOM 3785 C CA . ASP A 1 498 ? -5.426 4.414 -27.388 1.00 52.00 498 ASP A CA 1
ATOM 3786 C C . ASP A 1 498 ? -3.935 4.735 -27.572 1.00 52.00 498 ASP A C 1
ATOM 3788 O O . ASP A 1 498 ? -3.274 5.220 -26.659 1.00 52.00 498 ASP A O 1
ATOM 3792 N N . PHE A 1 499 ? -3.399 4.450 -28.759 1.00 40.91 499 PHE A N 1
ATOM 3793 C CA . PHE A 1 499 ? -2.142 5.033 -29.219 1.00 40.91 499 PHE A CA 1
ATOM 3794 C C . PHE A 1 499 ? -2.485 6.194 -30.156 1.00 40.91 499 PHE A C 1
ATOM 3796 O O . PHE A 1 499 ? -2.951 5.971 -31.279 1.00 40.91 499 PHE A O 1
ATOM 3803 N N . THR A 1 500 ? -2.268 7.422 -29.688 1.00 35.91 500 THR A N 1
ATOM 3804 C CA . THR A 1 500 ? -2.113 8.611 -30.542 1.00 35.91 500 THR A CA 1
ATOM 3805 C C . THR A 1 500 ? -0.712 9.147 -30.415 1.00 35.91 500 THR A C 1
ATOM 3807 O O . THR A 1 500 ? -0.305 9.329 -29.248 1.00 35.91 500 THR A O 1
#

InterPro domains:
  IPR002035 von Willebrand factor, type A [PF00092] (200-314)
  IPR002035 von Willebrand factor, type A [PF00092] (391-484)
  IPR002035 von Willebrand factor, type A [PS50234] (180-310)
  IPR002035 von Willebrand factor, type A [PS50234] (390-500)
  IPR036465 von Willebrand factor A-like domain superfamily [G3DSA:3.40.50.410] (173-348)
  IPR036465 von Willebrand factor A-like domain superfamily [G3DSA:3.40.50.410] (385-496)
  IPR036465 von Willebrand factor A-like domain superfamily [SSF53300] (175-336)
  IPR036465 von Willebrand factor A-like domain superfamily [SSF53300] (380-482)
  IPR050525 Extracellular Matrix Assembly and Organization [PTHR24020] (381-481)

pLDDT: mean 75.04, std 18.22, range [27.61, 98.56]

Organism: NCBI:txid227884

Secondary structure (DSSP, 8-state):
-------PPP-PPP-----B-TTS-B---EEETTSPBPPB-TTS-BB-TTSPBPPB-TTS-BB-TTSSBPPB-TTS-EEEPP--TTTS-B-TTSPBPPEE-TTSSBPPB-TTSPBBPTTT-SBPPB-TTS-BB-TTSPBPPB-TTSPEE-----------S---SS-TT----GGGEEEEEEEEEEHHHHHHHHHHHHHHHHHHHHHT---STTT-EEEEEEESSSEEEEE-TTS-SSHHHHHHHHHTS-S-----S--HHHHHHHHHHHHHHT--TT-EEEEEEE--STTTTT---GGG-TTSEEEEEEEGGGHHHHHHH-SEEEEESSGGG--HHHHHHHHHHHHHTTSS--EESS-----------------PPPPPPHHHHSTT-EEEEEEE-STTTGGGHHHHHHHHHHHHHHHHHHHTPEEEEEEESSSEEEEE-TT-SSSHHHHHHHHHH-----SS--HHHHHHHHHHHHHHS---TT--EEEEEE------